Protein AF-A0A0E3QCP4-F1 (afdb_monomer_lite)

Sequence (727 aa):
MESKIPKTGVKDMVKIRIANGSELHNTELKRIADDIANQAGLAMDKIALNYSAPNEFLLPPDGDSFESILKPAFYRLSNDKKQASYTQAKSRLNADLPLRTARLHELAEIDLRKAEPVEHLAKTLIRSESVRITPEDILKEQEAILNTEIHTPQYAEGFIKSLENRFLSVNTLPELSTSVDSFSELPKENFPDIKTNKQRIDEKYNSMGGENGVLGKQLDYHDNMAHYEHGAIYANGMNVVEVHGNIWSKYSALGAEKSVLGYPITDENTTPDKIGRYNHFQGGSIYWTPKTGAHEVHGNIREKWKSLGWEKSVLGYPITDESTTPDKIGRYNHFQNGSIYWTPKTGAHEVHGAIREKWESLGWEKSVLGYPITDENMTPDKIGRYNHFQGGSIYWTPKTGAHEVHGAIWDKWKSLGWEKSVLGYPITDESTTPDKIGRYNHFQNGSIYWTPKTGAHEIHGTIRDLWKSLGWEKSNLCYPITDELNLPDGKGKYSRFQGGEIHWYPEIGAYQASPKAITTLTLRCVSLHCIDETNPEYLGSDEMRMAGCLFDISSAGEKSYKFGKIDLEDGWDDNEWNNWTSPPHLISVPINTDNVWPKGYLATCILIESDGGDYSEELNKLVDKLTPIVKEKLEQALESAGEAYLGGIGAVIGHVLGQMVGYIIEKIFSWFKGWWNDDPFPPVTVSLQIPGPDALFPGGLYDSPDVYGNVGGYGGQYEFYLDWRVS

Structure (mmCIF, N/CA/C/O backbone):
data_AF-A0A0E3QCP4-F1
#
_entry.id   AF-A0A0E3QCP4-F1
#
loop_
_atom_site.group_PDB
_atom_site.id
_atom_site.type_symbol
_atom_site.label_atom_id
_atom_site.label_alt_id
_atom_site.label_comp_id
_atom_site.label_asym_id
_atom_site.label_entity_id
_atom_site.label_seq_id
_atom_site.pdbx_PDB_ins_code
_atom_site.Cartn_x
_atom_site.Cartn_y
_atom_site.Cartn_z
_atom_site.occupancy
_atom_site.B_iso_or_equiv
_atom_site.auth_seq_id
_atom_site.auth_comp_id
_atom_site.auth_asym_id
_atom_site.auth_atom_id
_atom_site.pdbx_PDB_model_num
ATOM 1 N N . MET A 1 1 ? 50.856 10.550 -92.515 1.00 31.23 1 MET A N 1
ATOM 2 C CA . MET A 1 1 ? 51.697 9.819 -91.548 1.00 31.23 1 MET A CA 1
ATOM 3 C C . MET A 1 1 ? 50.882 9.772 -90.260 1.00 31.23 1 MET A C 1
ATOM 5 O O . MET A 1 1 ? 50.618 10.830 -89.716 1.00 31.23 1 MET A O 1
ATOM 9 N N . GLU A 1 2 ? 50.117 8.714 -89.979 1.00 26.62 2 GLU A N 1
ATOM 10 C CA . GLU A 1 2 ? 50.525 7.326 -89.650 1.00 26.62 2 GLU A CA 1
ATOM 11 C C . GLU A 1 2 ? 50.909 7.156 -88.165 1.00 26.62 2 GLU A C 1
ATOM 13 O O . GLU A 1 2 ? 51.600 8.010 -87.633 1.00 26.62 2 GLU A O 1
ATOM 18 N N . SER A 1 3 ? 50.541 6.072 -87.463 1.00 24.62 3 SER A N 1
ATOM 19 C CA . SER A 1 3 ? 49.479 5.077 -87.732 1.00 24.62 3 SER A CA 1
ATOM 20 C C . SER A 1 3 ? 49.169 4.216 -86.485 1.00 24.62 3 SER A C 1
ATOM 22 O O . SER A 1 3 ? 50.015 4.111 -85.607 1.00 24.62 3 SER A O 1
ATOM 24 N N . LYS A 1 4 ? 48.024 3.508 -86.517 1.00 26.86 4 LYS A N 1
ATOM 25 C CA . LYS A 1 4 ? 47.721 2.206 -85.861 1.00 26.86 4 LYS A CA 1
ATOM 26 C C . LYS A 1 4 ? 47.712 2.076 -84.322 1.00 26.86 4 LYS A C 1
ATOM 28 O O . LYS A 1 4 ? 48.641 2.427 -83.614 1.00 26.86 4 LYS A O 1
ATOM 33 N N . ILE A 1 5 ? 46.681 1.360 -83.859 1.00 30.64 5 ILE A N 1
ATOM 34 C CA . ILE A 1 5 ? 46.603 0.653 -82.568 1.00 30.64 5 ILE A CA 1
ATOM 35 C C . ILE A 1 5 ? 47.026 -0.814 -82.801 1.00 30.64 5 ILE A C 1
ATOM 37 O O . ILE A 1 5 ? 46.564 -1.419 -83.772 1.00 30.64 5 ILE A O 1
ATOM 41 N N . PRO A 1 6 ? 47.893 -1.392 -81.950 1.00 29.70 6 PRO A N 1
ATOM 42 C CA . PRO A 1 6 ? 47.562 -2.622 -81.200 1.00 29.70 6 PRO A CA 1
ATOM 43 C C . PRO A 1 6 ? 48.004 -2.500 -79.719 1.00 29.70 6 PRO A C 1
ATOM 45 O O . PRO A 1 6 ? 49.063 -1.960 -79.436 1.00 29.70 6 PRO A O 1
ATOM 48 N N . LYS A 1 7 ? 47.167 -2.773 -78.707 1.00 29.09 7 LYS A N 1
ATOM 49 C CA . LYS A 1 7 ? 46.679 -4.069 -78.167 1.00 29.09 7 LYS A CA 1
ATOM 50 C C . LYS A 1 7 ? 47.719 -4.946 -77.420 1.00 29.09 7 LYS A C 1
ATOM 52 O O . LYS A 1 7 ? 48.712 -5.364 -77.997 1.00 29.09 7 LYS A O 1
ATOM 57 N N . THR A 1 8 ? 47.315 -5.324 -76.192 1.00 26.27 8 THR A N 1
ATOM 58 C CA . 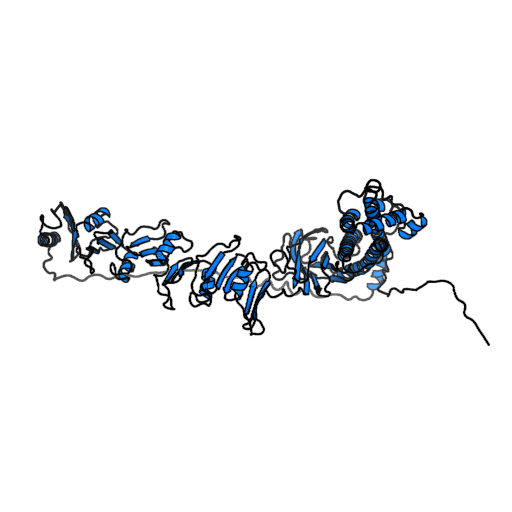THR A 1 8 ? 47.677 -6.498 -75.345 1.00 26.27 8 THR A CA 1
ATOM 59 C C . THR A 1 8 ? 49.075 -6.644 -74.715 1.00 26.27 8 THR A C 1
ATOM 61 O O . THR A 1 8 ? 50.058 -6.789 -75.428 1.00 26.27 8 THR A O 1
ATOM 64 N N . GLY A 1 9 ? 49.110 -6.802 -73.375 1.00 24.25 9 GLY A N 1
ATOM 65 C CA . GLY A 1 9 ? 50.208 -7.452 -72.628 1.00 24.25 9 GLY A CA 1
ATOM 66 C C . GLY A 1 9 ? 50.312 -7.097 -71.126 1.00 24.25 9 GLY A C 1
ATOM 67 O O . GLY A 1 9 ? 50.832 -6.038 -70.824 1.00 24.25 9 GLY A O 1
ATOM 68 N N . VAL A 1 10 ? 49.862 -7.999 -70.229 1.00 24.62 10 VAL A N 1
ATOM 69 C CA . VAL A 1 10 ? 50.206 -8.165 -68.777 1.00 24.62 10 VAL A CA 1
ATOM 70 C C . VAL A 1 10 ? 50.214 -6.892 -67.882 1.00 24.62 10 VAL A C 1
ATOM 72 O O . VAL A 1 10 ? 51.087 -6.045 -68.003 1.00 24.62 10 VAL A O 1
ATOM 75 N N . LYS A 1 11 ? 49.200 -6.629 -67.040 1.00 24.80 11 LYS A N 1
ATOM 76 C CA . LYS A 1 11 ? 48.909 -7.157 -65.672 1.00 24.80 11 LYS A CA 1
ATOM 77 C C . LYS A 1 11 ? 49.904 -6.795 -64.538 1.00 24.80 11 LYS A C 1
ATOM 79 O O . LYS A 1 11 ? 51.048 -7.221 -64.532 1.00 24.80 11 LYS A O 1
ATOM 84 N N . ASP A 1 12 ? 49.344 -6.099 -63.544 1.00 25.27 12 ASP A N 1
ATOM 85 C CA . ASP A 1 12 ? 49.533 -6.205 -62.086 1.00 25.27 12 ASP A CA 1
ATOM 86 C C . ASP A 1 12 ? 50.933 -6.070 -61.448 1.00 25.27 12 ASP A C 1
ATOM 88 O O . ASP A 1 12 ? 51.668 -7.042 -61.297 1.00 25.27 12 ASP A O 1
ATOM 92 N N . MET A 1 13 ? 51.201 -4.888 -60.868 1.00 21.53 13 MET A N 1
ATOM 93 C CA . MET A 1 13 ? 51.892 -4.788 -59.569 1.00 21.53 13 MET A CA 1
ATOM 94 C C . MET A 1 13 ? 51.574 -3.450 -58.863 1.00 21.53 13 MET A C 1
ATOM 96 O O . MET A 1 13 ? 52.294 -2.459 -59.000 1.00 21.53 13 MET A O 1
ATOM 100 N N . VAL A 1 14 ? 50.467 -3.393 -58.112 1.00 20.59 14 VAL A N 1
ATOM 101 C CA . VAL A 1 14 ? 50.117 -2.217 -57.292 1.00 20.59 14 VAL A CA 1
ATOM 102 C C . VAL A 1 14 ? 50.907 -2.261 -55.985 1.00 20.59 14 VAL A C 1
ATOM 104 O O . VAL A 1 14 ? 50.707 -3.144 -55.157 1.00 20.59 14 VAL A O 1
ATOM 107 N N . LYS A 1 15 ? 51.800 -1.287 -55.779 1.00 23.55 15 LYS A N 1
ATOM 108 C CA . LYS A 1 15 ? 52.511 -1.109 -54.506 1.00 23.55 15 LYS A CA 1
ATOM 109 C C . LYS A 1 15 ? 51.601 -0.433 -53.482 1.00 23.55 15 LYS A C 1
ATOM 111 O O . LYS A 1 15 ? 51.536 0.795 -53.444 1.00 23.55 15 LYS A O 1
ATOM 116 N N . ILE A 1 16 ? 50.943 -1.217 -52.632 1.00 19.62 16 ILE A N 1
ATOM 117 C CA . ILE A 1 16 ? 50.325 -0.686 -51.414 1.00 19.62 16 ILE A CA 1
ATOM 118 C C . ILE A 1 16 ? 51.450 -0.350 -50.428 1.00 19.62 16 ILE A C 1
ATOM 120 O O . ILE A 1 16 ? 52.206 -1.222 -50.007 1.00 19.62 16 ILE A O 1
ATOM 124 N N . ARG A 1 17 ? 51.584 0.934 -50.085 1.00 21.12 17 ARG A N 1
ATOM 125 C CA . ARG A 1 17 ? 52.364 1.377 -48.926 1.00 21.12 17 ARG A CA 1
ATOM 126 C C . ARG A 1 17 ? 51.447 1.335 -47.710 1.00 21.12 17 ARG A C 1
ATOM 128 O O . ARG A 1 17 ? 50.509 2.125 -47.649 1.00 21.12 17 ARG A O 1
ATOM 135 N N . ILE A 1 18 ? 51.740 0.460 -46.755 1.00 23.64 18 ILE A N 1
ATOM 136 C CA . ILE A 1 18 ? 51.220 0.605 -45.392 1.00 23.64 18 ILE A CA 1
ATOM 137 C C . ILE A 1 18 ? 51.879 1.860 -44.792 1.00 23.64 18 ILE A C 1
ATOM 139 O O . ILE A 1 18 ? 53.046 2.140 -45.074 1.00 23.64 18 ILE A O 1
ATOM 143 N N . ALA A 1 19 ? 51.117 2.663 -44.049 1.00 22.88 19 ALA A N 1
ATOM 144 C CA . ALA A 1 19 ? 51.624 3.885 -43.431 1.00 22.88 19 ALA A CA 1
ATOM 145 C C . ALA A 1 19 ? 52.422 3.570 -42.155 1.00 22.88 19 ALA A C 1
ATOM 147 O O . ALA A 1 19 ? 52.070 2.655 -41.413 1.00 22.88 19 ALA A O 1
ATOM 148 N N . ASN A 1 20 ? 53.475 4.345 -41.885 1.00 27.80 20 ASN A N 1
ATOM 149 C CA . ASN A 1 20 ? 54.331 4.147 -40.715 1.00 27.80 20 ASN A CA 1
ATOM 150 C C . ASN A 1 20 ? 53.593 4.500 -39.408 1.00 27.80 20 ASN A C 1
ATOM 152 O O . ASN A 1 20 ? 53.588 5.658 -38.994 1.00 27.80 20 ASN A O 1
ATOM 156 N N . GLY A 1 21 ? 53.035 3.492 -38.737 1.00 24.56 21 GLY A N 1
ATOM 157 C CA . GLY A 1 21 ? 53.006 3.427 -37.272 1.00 24.56 21 GLY A CA 1
ATOM 158 C C . GLY A 1 21 ? 54.289 2.750 -36.778 1.00 24.56 21 GLY A C 1
ATOM 159 O O . GLY A 1 21 ? 54.867 1.951 -37.513 1.00 24.56 21 GLY A O 1
ATOM 160 N N . SER A 1 22 ? 54.766 3.090 -35.578 1.00 27.55 22 SER A N 1
ATOM 161 C CA . SER A 1 22 ? 56.071 2.654 -35.052 1.00 27.55 22 SER A CA 1
ATOM 162 C C . SER A 1 22 ? 56.293 1.140 -35.169 1.00 27.55 22 SER A C 1
ATOM 164 O O . SER A 1 22 ? 55.546 0.334 -34.603 1.00 27.55 22 SER A O 1
ATOM 166 N N . GLU A 1 23 ? 57.343 0.749 -35.900 1.00 29.30 23 GLU A N 1
ATOM 167 C CA . GLU A 1 23 ? 57.742 -0.652 -36.050 1.00 29.30 23 GLU A CA 1
ATOM 168 C C . GLU A 1 23 ? 57.980 -1.297 -34.677 1.00 29.30 23 GLU A C 1
ATOM 170 O O . GLU A 1 23 ? 58.389 -0.648 -33.715 1.00 29.30 23 GLU A O 1
ATOM 175 N N . LEU A 1 24 ? 57.738 -2.604 -34.568 1.00 33.09 24 LEU A N 1
ATOM 176 C CA . LEU A 1 24 ? 58.391 -3.374 -33.515 1.00 33.09 24 LEU A CA 1
ATOM 177 C C . LEU A 1 24 ? 59.871 -3.497 -33.885 1.00 33.09 24 LEU A C 1
ATOM 179 O O . LEU A 1 24 ? 60.217 -4.297 -34.750 1.00 33.09 24 LEU A O 1
ATOM 183 N N . HIS A 1 25 ? 60.744 -2.742 -33.214 1.00 35.19 25 HIS A N 1
ATOM 184 C CA . HIS A 1 25 ? 62.190 -2.991 -33.285 1.00 35.19 25 HIS A CA 1
ATOM 185 C C . HIS A 1 25 ? 62.549 -4.392 -32.746 1.00 35.19 25 HIS A C 1
ATOM 187 O O . HIS A 1 25 ? 63.537 -4.990 -33.167 1.00 35.19 25 HIS A O 1
ATOM 193 N N . ASN A 1 26 ? 61.689 -4.972 -31.899 1.00 44.78 26 ASN A N 1
ATOM 194 C CA . ASN A 1 26 ? 61.745 -6.378 -31.520 1.00 44.78 26 ASN A CA 1
ATOM 195 C C . ASN A 1 26 ? 61.111 -7.278 -32.607 1.00 44.78 26 ASN A C 1
ATOM 197 O O . ASN A 1 26 ? 59.897 -7.485 -32.651 1.00 44.78 26 ASN A O 1
ATOM 201 N N . THR A 1 27 ? 61.962 -7.846 -33.465 1.00 48.25 27 THR A N 1
ATOM 202 C CA . THR A 1 27 ? 61.569 -8.774 -34.547 1.00 48.25 27 THR A CA 1
ATOM 203 C C . THR A 1 27 ? 60.890 -10.051 -34.018 1.00 48.25 27 THR A C 1
ATOM 205 O O . THR A 1 27 ? 60.045 -10.634 -34.699 1.00 48.25 27 THR A O 1
ATOM 208 N N . GLU A 1 28 ? 61.216 -10.470 -32.791 1.00 47.56 28 GLU A N 1
ATOM 209 C CA . GLU A 1 28 ? 60.749 -11.725 -32.192 1.00 47.56 28 GLU A CA 1
ATOM 210 C C . GLU A 1 28 ? 59.282 -11.645 -31.746 1.00 47.56 28 GLU A C 1
ATOM 212 O O . GLU A 1 28 ? 58.513 -12.574 -31.987 1.00 47.56 28 GLU A O 1
ATOM 217 N N . LEU A 1 29 ? 58.850 -10.497 -31.204 1.00 46.84 29 LEU A N 1
ATOM 218 C CA . LEU A 1 29 ? 57.437 -10.233 -30.890 1.00 46.84 29 LEU A CA 1
ATOM 219 C C . LEU A 1 29 ? 56.535 -10.416 -32.119 1.00 46.84 29 LEU A C 1
ATOM 221 O O . LEU A 1 29 ? 55.454 -10.999 -32.024 1.00 46.84 29 LEU A O 1
ATOM 225 N N . LYS A 1 30 ? 56.997 -9.952 -33.288 1.00 50.19 30 LYS A N 1
ATOM 226 C CA . LYS A 1 30 ? 56.273 -10.137 -34.547 1.00 50.19 30 LYS A CA 1
ATOM 227 C C . LYS A 1 30 ? 56.232 -11.613 -34.956 1.00 50.19 30 LYS A C 1
ATOM 229 O O . LYS A 1 30 ? 55.160 -12.107 -35.287 1.00 50.19 30 LYS A O 1
ATOM 234 N N . ARG A 1 31 ? 57.365 -12.324 -34.875 1.00 57.16 31 ARG A N 1
ATOM 235 C CA . ARG A 1 31 ? 57.451 -13.766 -35.178 1.00 57.16 31 ARG A CA 1
ATOM 236 C C . ARG A 1 31 ? 56.484 -14.591 -34.321 1.00 57.16 31 ARG A C 1
ATOM 238 O O . ARG A 1 31 ? 55.828 -15.484 -34.845 1.00 57.16 31 ARG A O 1
ATOM 245 N N . ILE A 1 32 ? 56.370 -14.264 -33.033 1.00 53.72 32 ILE A N 1
ATOM 246 C CA . ILE A 1 32 ? 55.447 -14.911 -32.090 1.00 53.72 32 ILE A CA 1
ATOM 247 C C . ILE A 1 32 ? 53.984 -14.628 -32.463 1.00 53.72 32 ILE A C 1
ATOM 249 O O . ILE A 1 32 ? 53.184 -15.559 -32.533 1.00 53.72 32 ILE A O 1
ATOM 253 N N . ALA A 1 33 ? 53.629 -13.374 -32.761 1.00 52.25 33 ALA A N 1
ATOM 254 C CA . ALA A 1 33 ? 52.276 -13.019 -33.199 1.00 52.25 33 ALA A CA 1
ATOM 255 C C . ALA A 1 33 ? 51.875 -13.725 -34.510 1.00 52.25 33 ALA A C 1
ATOM 257 O O . ALA A 1 33 ? 50.773 -14.271 -34.607 1.00 52.25 33 ALA A O 1
ATOM 258 N N . ASP A 1 34 ? 52.780 -13.753 -35.495 1.00 60.78 34 ASP A N 1
ATOM 259 C CA . ASP A 1 34 ? 52.578 -14.431 -36.779 1.00 60.78 34 ASP A CA 1
ATOM 260 C C . ASP A 1 34 ? 52.411 -15.955 -36.600 1.00 60.78 34 ASP A C 1
ATOM 262 O O . ASP A 1 34 ? 51.533 -16.552 -37.229 1.00 60.78 34 ASP A O 1
ATOM 266 N N . ASP A 1 35 ? 53.199 -16.595 -35.725 1.00 66.50 35 ASP A N 1
ATOM 267 C CA . ASP A 1 35 ? 53.096 -18.032 -35.437 1.00 66.50 35 ASP A CA 1
ATOM 268 C C . ASP A 1 35 ? 51.773 -18.398 -34.750 1.00 66.50 35 ASP A C 1
ATOM 270 O O . ASP A 1 35 ? 51.036 -19.256 -35.240 1.00 66.50 35 ASP A O 1
ATOM 274 N N . ILE A 1 36 ? 51.406 -17.697 -33.674 1.00 60.31 36 ILE A N 1
ATOM 275 C CA . ILE A 1 36 ? 50.171 -17.974 -32.930 1.00 60.31 36 ILE A CA 1
ATOM 276 C C . ILE A 1 36 ? 48.934 -17.750 -33.826 1.00 60.31 36 ILE A C 1
ATOM 278 O O . ILE A 1 36 ? 47.996 -18.552 -33.816 1.00 60.31 36 ILE A O 1
ATOM 282 N N . ALA A 1 37 ? 48.943 -16.724 -34.684 1.00 59.00 37 ALA A N 1
ATOM 283 C CA . ALA A 1 37 ? 47.865 -16.502 -35.648 1.00 59.00 37 ALA A CA 1
ATOM 284 C C . ALA A 1 37 ? 47.850 -17.543 -36.795 1.00 59.00 37 ALA A C 1
ATOM 286 O O . ALA A 1 37 ? 46.781 -17.880 -37.314 1.00 59.00 37 ALA A O 1
ATOM 287 N N . ASN A 1 38 ? 48.998 -18.129 -37.160 1.00 69.19 38 ASN A N 1
ATOM 288 C CA . ASN A 1 38 ? 49.057 -19.286 -38.062 1.00 69.19 38 ASN A CA 1
ATOM 289 C C . ASN A 1 38 ? 48.503 -20.568 -37.400 1.00 69.19 38 ASN A C 1
ATOM 291 O O . ASN A 1 38 ? 47.792 -21.326 -38.067 1.00 69.19 38 ASN A O 1
ATOM 295 N N . GLN A 1 39 ? 48.758 -20.797 -36.104 1.00 73.44 39 GLN A N 1
ATOM 296 C CA . GLN A 1 39 ? 48.155 -21.899 -35.335 1.00 73.44 39 GLN A CA 1
ATOM 297 C C . GLN A 1 39 ? 46.621 -21.774 -35.297 1.00 73.44 39 GLN A C 1
ATOM 299 O O . GLN A 1 39 ? 45.913 -22.745 -35.574 1.00 73.44 39 GLN A O 1
ATOM 304 N N . ALA A 1 40 ? 46.094 -20.567 -35.070 1.00 62.97 40 ALA A N 1
ATOM 305 C CA . ALA A 1 40 ? 44.660 -20.281 -35.149 1.00 62.97 40 ALA A CA 1
ATOM 306 C C . ALA A 1 40 ? 44.064 -20.585 -36.540 1.00 62.97 40 ALA A C 1
ATOM 308 O O . ALA A 1 40 ? 43.008 -21.212 -36.659 1.00 62.97 40 ALA A O 1
ATOM 309 N N . GLY A 1 41 ? 44.767 -20.202 -37.613 1.00 67.94 41 GLY A N 1
ATOM 310 C CA . GLY A 1 41 ? 44.378 -20.527 -38.989 1.00 67.94 41 GLY A CA 1
ATOM 311 C C . GLY A 1 41 ? 44.363 -22.035 -39.281 1.00 67.94 41 GLY A C 1
ATOM 312 O O . GLY A 1 41 ? 43.500 -22.516 -40.017 1.00 67.94 41 GLY A O 1
ATOM 313 N N . LEU A 1 42 ? 45.271 -22.803 -38.671 1.00 75.00 42 LEU A N 1
ATOM 314 C CA . LEU A 1 42 ? 45.282 -24.267 -38.746 1.00 75.00 42 LEU A CA 1
ATOM 315 C C . LEU A 1 42 ? 44.148 -24.914 -37.937 1.00 75.00 42 LEU A C 1
ATOM 317 O O . LEU A 1 42 ? 43.568 -25.897 -38.400 1.00 75.00 42 LEU A O 1
ATOM 321 N N . ALA A 1 43 ? 43.773 -24.350 -36.785 1.00 75.75 43 ALA A N 1
ATOM 322 C CA . ALA A 1 43 ? 42.591 -24.778 -36.035 1.00 75.75 43 ALA A CA 1
ATOM 323 C C . ALA A 1 43 ? 41.295 -24.539 -36.839 1.00 75.75 43 ALA A C 1
ATOM 325 O O . ALA A 1 43 ? 40.444 -25.430 -36.915 1.00 75.75 43 ALA A O 1
ATOM 326 N N . MET A 1 44 ? 41.180 -23.402 -37.541 1.00 70.44 44 MET A N 1
ATOM 327 C CA . MET A 1 44 ? 40.095 -23.156 -38.505 1.00 70.44 44 MET A CA 1
ATOM 328 C C . MET A 1 44 ? 40.081 -24.172 -39.656 1.00 70.44 44 MET A C 1
ATOM 330 O O . MET A 1 44 ? 39.022 -24.731 -39.953 1.00 70.44 44 MET A O 1
ATOM 334 N N . ASP A 1 45 ? 41.231 -24.448 -40.288 1.00 78.12 45 ASP A N 1
ATOM 335 C CA . ASP A 1 45 ? 41.336 -25.477 -41.336 1.00 78.12 45 ASP A CA 1
ATOM 336 C C . ASP A 1 45 ? 40.896 -26.857 -40.796 1.00 78.12 45 ASP A C 1
ATOM 338 O O . ASP A 1 45 ? 40.150 -27.574 -41.463 1.00 78.12 45 ASP A O 1
ATOM 342 N N . LYS A 1 46 ? 41.267 -27.210 -39.558 1.00 85.69 46 LYS A N 1
ATOM 343 C CA . LYS A 1 46 ? 40.901 -28.475 -38.898 1.00 85.69 46 LYS A CA 1
ATOM 344 C C . LYS A 1 46 ? 39.403 -28.594 -38.589 1.00 85.69 46 LYS A C 1
ATOM 346 O O . LYS A 1 46 ? 38.819 -29.643 -38.858 1.00 85.69 46 LYS A O 1
ATOM 351 N N . ILE A 1 47 ? 38.751 -27.534 -38.101 1.00 77.69 47 ILE A N 1
ATOM 352 C CA . ILE A 1 47 ? 37.285 -27.500 -37.907 1.00 77.69 47 ILE A CA 1
ATOM 353 C C . ILE A 1 47 ? 36.557 -27.627 -39.247 1.00 77.69 47 ILE A C 1
ATOM 355 O O . ILE A 1 47 ? 35.610 -28.408 -39.373 1.00 77.69 47 ILE A O 1
ATOM 359 N N . ALA A 1 48 ? 37.016 -26.894 -40.263 1.00 77.00 48 ALA A N 1
ATOM 360 C CA . ALA A 1 48 ? 36.433 -26.951 -41.594 1.00 77.00 48 ALA A CA 1
ATOM 361 C C . ALA A 1 48 ? 36.567 -28.350 -42.215 1.00 77.00 48 ALA A C 1
ATOM 363 O O . ALA A 1 48 ? 35.613 -28.833 -42.820 1.00 77.00 48 ALA A O 1
ATOM 364 N N . LEU A 1 49 ? 37.705 -29.028 -42.020 1.00 85.00 49 LEU A N 1
ATOM 365 C CA . LEU A 1 49 ? 37.931 -30.419 -42.426 1.00 85.00 49 LEU A CA 1
ATOM 366 C C . LEU A 1 49 ? 37.046 -31.412 -41.655 1.00 85.00 49 LEU A C 1
ATOM 368 O O . LEU A 1 49 ? 36.425 -32.278 -42.276 1.00 85.00 49 LEU A O 1
ATOM 372 N N . ASN A 1 50 ? 36.928 -31.256 -40.331 1.00 92.00 50 ASN A N 1
ATOM 373 C CA . ASN A 1 50 ? 36.057 -32.069 -39.478 1.00 92.00 50 ASN A CA 1
ATOM 374 C C . ASN A 1 50 ? 34.591 -32.027 -39.943 1.00 92.00 50 ASN A C 1
ATOM 376 O O . ASN A 1 50 ? 33.953 -33.071 -40.008 1.00 92.00 50 ASN A O 1
ATOM 380 N N . TYR A 1 51 ? 34.071 -30.862 -40.341 1.00 86.06 51 TYR A N 1
ATOM 381 C CA . TYR A 1 51 ? 32.663 -30.696 -40.729 1.00 86.06 51 TYR A CA 1
ATOM 382 C C . TYR A 1 51 ? 32.169 -31.680 -41.808 1.00 86.06 51 TYR A C 1
ATOM 384 O O . TYR A 1 51 ? 31.058 -32.196 -41.693 1.00 86.06 51 TYR A O 1
ATOM 392 N N . SER A 1 52 ? 32.969 -31.970 -42.844 1.00 85.88 52 SER A N 1
ATOM 393 C CA . SER A 1 52 ? 32.595 -32.945 -43.892 1.00 85.88 52 SER A CA 1
ATOM 394 C C . SER A 1 52 ? 33.393 -34.256 -43.848 1.00 85.88 52 SER A C 1
ATOM 396 O O . SER A 1 52 ? 33.142 -35.143 -44.663 1.00 85.88 52 SER A O 1
ATOM 398 N N . ALA A 1 53 ? 34.345 -34.404 -42.923 1.00 88.69 53 ALA A N 1
ATOM 399 C CA . ALA A 1 53 ? 35.115 -35.632 -42.711 1.00 88.69 53 ALA A CA 1
ATOM 400 C C . ALA A 1 53 ? 35.432 -35.865 -41.211 1.00 88.69 53 ALA A C 1
ATOM 402 O O . ALA A 1 53 ? 36.603 -35.977 -40.833 1.00 88.69 53 ALA A O 1
ATOM 403 N N . PRO A 1 54 ? 34.409 -35.976 -40.336 1.00 88.25 54 PRO A N 1
ATOM 404 C CA . PRO A 1 54 ? 34.595 -35.947 -38.879 1.00 88.25 54 PRO A CA 1
ATOM 405 C C . PRO A 1 54 ? 35.330 -37.171 -38.322 1.00 88.25 54 PRO A C 1
ATOM 407 O O . PRO A 1 54 ? 35.875 -37.111 -37.226 1.00 88.25 54 PRO A O 1
ATOM 410 N N . ASN A 1 55 ? 35.373 -38.263 -39.091 1.00 88.75 55 ASN A N 1
ATOM 411 C CA . ASN A 1 55 ? 36.083 -39.496 -38.748 1.00 88.75 55 ASN A CA 1
ATOM 412 C C . ASN A 1 55 ? 37.540 -39.523 -39.262 1.00 88.75 55 ASN A C 1
ATOM 414 O O . ASN A 1 55 ? 38.265 -40.457 -38.936 1.00 88.75 55 ASN A O 1
ATOM 418 N N . GLU A 1 56 ? 37.961 -38.553 -40.089 1.00 89.56 56 GLU A N 1
ATOM 419 C CA . GLU A 1 56 ? 39.363 -38.396 -40.531 1.00 89.56 56 GLU A CA 1
ATOM 420 C C . GLU A 1 56 ? 40.066 -37.276 -39.748 1.00 89.56 56 GLU A C 1
ATOM 422 O O . GLU A 1 56 ? 41.225 -37.427 -39.372 1.00 89.56 56 GLU A O 1
ATOM 427 N N . PHE A 1 57 ? 39.364 -36.171 -39.475 1.00 90.88 57 PHE A N 1
ATOM 428 C CA . PHE A 1 57 ? 39.904 -35.004 -38.775 1.00 90.88 57 PHE A CA 1
ATOM 429 C C . PHE A 1 57 ? 39.229 -34.854 -37.416 1.00 90.88 57 PHE A C 1
ATOM 431 O O . PHE A 1 57 ? 38.123 -34.319 -37.310 1.00 90.88 57 PHE A O 1
ATOM 438 N N . LEU A 1 58 ? 39.882 -35.376 -36.379 1.00 88.62 58 LEU A N 1
ATOM 439 C CA . LEU A 1 58 ? 39.345 -35.414 -35.023 1.00 88.62 58 LEU A CA 1
ATOM 440 C C . LEU A 1 58 ? 39.543 -34.059 -34.332 1.00 88.62 58 LEU A C 1
ATOM 442 O O . LEU A 1 58 ? 40.665 -33.568 -34.223 1.00 88.62 58 LEU A O 1
ATOM 446 N N . LEU A 1 59 ? 38.458 -33.461 -33.838 1.00 85.62 59 LEU A N 1
ATOM 447 C CA . LEU A 1 59 ? 38.545 -32.305 -32.942 1.00 85.62 59 LEU A CA 1
ATOM 448 C C . LEU A 1 59 ? 38.901 -32.760 -31.516 1.00 85.62 59 LEU A C 1
ATOM 450 O O . LEU A 1 59 ? 38.532 -33.877 -31.137 1.00 85.62 59 LEU A O 1
ATOM 454 N N . PRO A 1 60 ? 39.589 -31.916 -30.725 1.00 82.44 60 PRO A N 1
ATOM 455 C CA . PRO A 1 60 ? 39.826 -32.200 -29.316 1.00 82.44 60 PRO A CA 1
ATOM 456 C C . PRO A 1 60 ? 38.514 -32.278 -28.514 1.00 82.44 60 PRO A C 1
ATOM 458 O O . PRO A 1 60 ? 37.487 -31.735 -28.946 1.00 82.44 60 PRO A O 1
ATOM 461 N N . PRO A 1 61 ? 38.530 -32.947 -27.342 1.00 73.00 61 PRO A N 1
ATOM 462 C CA . PRO A 1 61 ? 37.461 -32.808 -26.358 1.00 73.00 61 PRO A CA 1
ATOM 463 C C . PRO A 1 61 ? 37.330 -31.339 -25.931 1.00 73.00 61 PRO A C 1
ATOM 465 O O . PRO A 1 61 ? 38.308 -30.595 -25.947 1.00 73.00 61 PRO A O 1
ATOM 468 N N . ASP A 1 62 ? 36.117 -30.923 -25.568 1.00 57.06 62 ASP A N 1
ATOM 469 C CA . ASP A 1 62 ? 35.820 -29.521 -25.272 1.00 57.06 62 ASP A CA 1
ATOM 470 C C . ASP A 1 62 ? 36.622 -28.999 -24.058 1.00 57.06 62 ASP A C 1
ATOM 472 O O . ASP A 1 62 ? 36.582 -29.594 -22.981 1.00 57.06 62 ASP A O 1
ATOM 476 N N . GLY A 1 63 ? 37.357 -27.898 -24.254 1.00 60.59 63 GLY A N 1
ATOM 477 C CA . GLY A 1 63 ? 38.271 -27.274 -23.286 1.00 60.59 63 GLY A CA 1
ATOM 478 C C . GLY A 1 63 ? 39.122 -26.174 -23.944 1.00 60.59 63 GLY A C 1
ATOM 479 O O . GLY A 1 63 ? 39.017 -25.968 -25.152 1.00 60.59 63 GLY A O 1
ATOM 480 N N . ASP A 1 64 ? 39.956 -25.465 -23.180 1.00 61.25 64 ASP A N 1
ATOM 481 C CA . ASP A 1 64 ? 40.521 -24.144 -23.540 1.00 61.25 64 ASP A CA 1
ATOM 482 C C . ASP A 1 64 ? 41.577 -24.148 -24.663 1.00 61.25 64 ASP A C 1
ATOM 484 O O . ASP A 1 64 ? 42.764 -23.908 -24.441 1.00 61.25 64 ASP A O 1
ATOM 488 N N . SER A 1 65 ? 41.130 -24.393 -25.893 1.00 70.88 65 SER A N 1
ATOM 489 C CA . SER A 1 65 ? 41.934 -24.466 -27.117 1.00 70.88 65 SER A CA 1
ATOM 490 C C . SER A 1 65 ? 41.323 -23.645 -28.250 1.00 70.88 65 SER A C 1
ATOM 492 O O . SER A 1 65 ? 40.102 -23.440 -28.290 1.00 70.88 65 SER A O 1
ATOM 494 N N . PHE A 1 66 ? 42.144 -23.254 -29.231 1.00 64.81 66 PHE A N 1
ATOM 495 C CA . PHE A 1 66 ? 41.662 -22.611 -30.459 1.00 64.81 66 PHE A CA 1
ATOM 496 C C . PHE A 1 66 ? 40.492 -23.365 -31.104 1.00 64.81 66 PHE A C 1
ATOM 498 O O . PHE A 1 66 ? 39.486 -22.746 -31.454 1.00 64.81 66 PHE A O 1
ATOM 505 N N . GLU A 1 67 ? 40.567 -24.695 -31.226 1.00 78.06 67 GLU A N 1
ATOM 506 C CA . GLU A 1 67 ? 39.467 -25.474 -31.798 1.00 78.06 67 GLU A CA 1
ATOM 507 C C . GLU A 1 67 ? 38.135 -25.283 -31.053 1.00 78.06 67 GLU A C 1
ATOM 509 O O . GLU A 1 67 ? 37.099 -25.152 -31.704 1.00 78.06 67 GLU A O 1
ATOM 514 N N . SER A 1 68 ? 38.130 -25.220 -29.719 1.00 65.56 68 SER A N 1
ATOM 515 C CA . SER A 1 68 ? 36.904 -25.018 -28.931 1.00 65.56 68 SER A CA 1
ATOM 516 C C . SER A 1 68 ? 36.359 -23.592 -28.998 1.00 65.56 68 SER A C 1
ATOM 518 O O . SER A 1 68 ? 35.141 -23.424 -29.013 1.00 65.56 68 SER A O 1
ATOM 520 N N . ILE A 1 69 ? 37.223 -22.578 -29.100 1.00 58.81 69 ILE A N 1
ATOM 521 C CA . ILE A 1 69 ? 36.822 -21.168 -29.265 1.00 58.81 69 ILE A CA 1
ATOM 522 C C . ILE A 1 69 ? 36.178 -20.951 -30.644 1.00 58.81 69 ILE A C 1
ATOM 524 O O . ILE A 1 69 ? 35.130 -20.318 -30.780 1.00 58.81 69 ILE A O 1
ATOM 528 N N . LEU A 1 70 ? 36.786 -21.522 -31.685 1.00 63.91 70 LEU A N 1
ATOM 529 C CA . LEU A 1 70 ? 36.425 -21.289 -33.084 1.00 63.91 70 LEU A CA 1
ATOM 530 C C . LEU A 1 70 ? 35.220 -22.130 -33.553 1.00 63.91 70 LEU A C 1
ATOM 532 O O . LEU A 1 70 ? 34.408 -21.676 -34.369 1.00 63.91 70 LEU A O 1
ATOM 536 N N . LYS A 1 71 ? 35.064 -23.349 -33.019 1.00 70.44 71 LYS A N 1
ATOM 537 C CA . LYS A 1 71 ? 34.005 -24.320 -33.365 1.00 70.44 71 LYS A CA 1
ATOM 538 C C . LYS A 1 71 ? 32.583 -23.732 -33.258 1.00 70.44 71 LYS A C 1
ATOM 540 O O . LYS A 1 71 ? 31.870 -23.796 -34.263 1.00 70.44 71 LYS A O 1
ATOM 545 N N . PRO A 1 72 ? 32.140 -23.104 -32.148 1.00 59.62 72 PRO A N 1
ATOM 546 C CA . PRO A 1 72 ? 30.803 -22.511 -32.047 1.00 59.62 72 PRO A CA 1
ATOM 547 C C . PRO A 1 72 ? 30.493 -21.489 -33.147 1.00 59.62 72 PRO A C 1
ATOM 549 O O . PRO A 1 72 ? 29.389 -21.485 -33.690 1.00 59.62 72 PRO A O 1
ATOM 552 N N . ALA A 1 73 ? 31.462 -20.647 -33.512 1.00 56.00 73 ALA A N 1
ATOM 553 C CA . ALA A 1 73 ? 31.286 -19.628 -34.539 1.00 56.00 73 ALA A CA 1
ATOM 554 C C . ALA A 1 73 ? 31.249 -20.220 -35.955 1.00 56.00 73 ALA A C 1
ATOM 556 O O . ALA A 1 73 ? 30.356 -19.879 -36.733 1.00 56.00 73 ALA A O 1
ATOM 557 N N . PHE A 1 74 ? 32.132 -21.176 -36.268 1.00 63.75 74 PHE A N 1
ATOM 558 C CA . PHE A 1 74 ? 32.059 -21.934 -37.521 1.00 63.75 74 PHE A CA 1
ATOM 559 C C . PHE A 1 74 ? 30.693 -22.622 -37.679 1.00 63.75 74 PHE A C 1
ATOM 561 O O . PHE A 1 74 ? 30.069 -22.563 -38.741 1.00 63.75 74 PHE A O 1
ATOM 568 N N . TYR A 1 75 ? 30.165 -23.220 -36.606 1.00 69.44 75 TYR A N 1
ATOM 569 C CA . TYR A 1 75 ? 28.864 -23.884 -36.648 1.00 69.44 75 TYR A CA 1
ATOM 570 C C . TYR A 1 75 ? 27.659 -22.923 -36.763 1.00 69.44 75 TYR A C 1
ATOM 572 O O . TYR A 1 75 ? 26.595 -23.375 -37.196 1.00 69.44 75 TYR A O 1
ATOM 580 N N . ARG A 1 76 ? 27.826 -21.606 -36.536 1.00 58.03 76 ARG A N 1
ATOM 581 C CA . ARG A 1 76 ? 26.825 -20.557 -36.854 1.00 58.03 76 ARG A CA 1
ATOM 582 C C . ARG A 1 76 ? 26.772 -20.169 -38.345 1.00 58.03 76 ARG A C 1
ATOM 584 O O . ARG A 1 76 ? 25.808 -19.529 -38.758 1.00 58.03 76 ARG A O 1
ATOM 591 N N . LEU A 1 77 ? 27.757 -20.546 -39.168 1.00 57.72 77 LEU A N 1
ATOM 592 C CA . LEU A 1 77 ? 27.761 -20.253 -40.613 1.00 57.72 77 LEU A CA 1
ATOM 593 C C . LEU A 1 77 ? 26.651 -21.012 -41.371 1.00 57.72 77 LEU A C 1
ATOM 595 O O . LEU A 1 77 ? 26.207 -22.082 -40.944 1.00 57.72 77 LEU A O 1
ATOM 599 N N . SER A 1 78 ? 26.236 -20.511 -42.541 1.00 56.72 78 SER A N 1
ATOM 600 C CA . SER A 1 78 ? 25.354 -21.267 -43.444 1.00 56.72 78 SER A CA 1
ATOM 601 C C . SER A 1 78 ? 26.061 -22.505 -44.011 1.00 56.72 78 SER A C 1
ATOM 603 O O . SER A 1 78 ? 27.291 -22.550 -44.106 1.00 56.72 78 SER A O 1
ATOM 605 N N . ASN A 1 79 ? 25.286 -23.521 -44.401 1.00 69.38 79 ASN A N 1
ATOM 606 C CA . ASN A 1 79 ? 25.830 -24.798 -44.879 1.00 69.38 79 ASN A CA 1
ATOM 607 C C . ASN A 1 79 ? 26.723 -24.627 -46.119 1.00 69.38 79 ASN A C 1
ATOM 609 O O . ASN A 1 79 ? 27.773 -25.260 -46.197 1.00 69.38 79 ASN A O 1
ATOM 613 N N . ASP A 1 80 ? 26.370 -23.711 -47.025 1.00 63.00 80 ASP A N 1
ATOM 614 C CA . ASP A 1 80 ? 27.169 -23.400 -48.218 1.00 63.00 80 ASP A CA 1
ATOM 615 C C . ASP A 1 80 ? 28.546 -22.828 -47.845 1.00 63.00 80 ASP A C 1
ATOM 617 O O . ASP A 1 80 ? 29.564 -23.232 -48.408 1.00 63.00 80 ASP A O 1
ATOM 621 N N . LYS A 1 81 ? 28.603 -21.941 -46.838 1.00 59.62 81 LYS A N 1
ATOM 622 C CA . LYS A 1 81 ? 29.865 -21.359 -46.354 1.00 59.62 81 LYS A CA 1
ATOM 623 C C . LYS A 1 81 ? 30.731 -22.397 -45.641 1.00 59.62 81 LYS A C 1
ATOM 625 O O . LYS A 1 81 ? 31.921 -22.477 -45.928 1.00 59.62 81 LYS A O 1
ATOM 630 N N . LYS A 1 82 ? 30.138 -23.264 -44.810 1.00 70.38 82 LYS A N 1
ATOM 631 C CA . LYS A 1 82 ? 30.838 -24.415 -44.203 1.00 70.38 82 LYS A CA 1
ATOM 632 C C . LYS A 1 82 ? 31.438 -25.338 -45.273 1.00 70.38 82 LYS A C 1
ATOM 634 O O . LYS A 1 82 ? 32.577 -25.783 -45.141 1.00 70.38 82 LYS A O 1
ATOM 639 N N . GLN A 1 83 ? 30.698 -25.583 -46.357 1.00 74.88 83 GLN A N 1
ATOM 640 C CA . GLN A 1 83 ? 31.139 -26.427 -47.467 1.00 74.88 83 GLN A CA 1
ATOM 641 C C . GLN A 1 83 ? 32.250 -25.779 -48.313 1.00 74.88 83 GLN A C 1
ATOM 643 O O . GLN A 1 83 ? 33.162 -26.480 -48.764 1.00 74.88 83 GLN A O 1
ATOM 648 N N . ALA A 1 84 ? 32.218 -24.454 -48.495 1.00 63.81 84 ALA A N 1
ATOM 649 C CA . ALA A 1 84 ? 33.309 -23.701 -49.111 1.00 63.81 84 ALA A CA 1
ATOM 650 C C . ALA A 1 84 ? 34.589 -23.800 -48.262 1.00 63.81 84 ALA A C 1
ATOM 652 O O . ALA A 1 84 ? 35.616 -24.267 -48.762 1.00 63.81 84 ALA A O 1
ATOM 653 N N . SER A 1 85 ? 34.498 -23.499 -46.960 1.00 61.91 85 SER A N 1
ATOM 654 C CA . SER A 1 85 ? 35.620 -23.613 -46.021 1.00 61.91 85 SER A CA 1
ATOM 655 C C . SER A 1 85 ? 36.221 -25.023 -45.986 1.00 61.91 85 SER A C 1
ATOM 657 O O . SER A 1 85 ? 37.441 -25.140 -46.057 1.00 61.91 85 SER A O 1
ATOM 659 N N . TYR A 1 86 ? 35.411 -26.095 -45.965 1.00 77.56 86 TYR A N 1
ATOM 660 C CA . TYR A 1 86 ? 35.912 -27.478 -46.092 1.00 77.56 86 TYR A CA 1
ATOM 661 C C . TYR A 1 86 ? 36.748 -27.663 -47.364 1.00 77.56 86 TYR A C 1
ATOM 663 O O . TYR A 1 86 ? 37.854 -28.203 -47.332 1.00 77.56 86 TYR A O 1
ATOM 671 N N . THR A 1 87 ? 36.219 -27.196 -48.497 1.00 74.44 87 THR A N 1
ATOM 672 C CA . THR A 1 87 ? 36.850 -27.355 -49.814 1.00 74.44 87 THR A CA 1
ATOM 673 C C . THR A 1 87 ? 38.206 -26.649 -49.865 1.00 74.44 87 THR A C 1
ATOM 675 O O . THR A 1 87 ? 39.165 -27.185 -50.425 1.00 74.44 87 THR A O 1
ATOM 678 N N . GLN A 1 88 ? 38.323 -25.480 -49.232 1.00 66.94 88 GLN A N 1
ATOM 679 C CA . GLN A 1 88 ? 39.577 -24.731 -49.173 1.00 66.94 88 GLN A CA 1
ATOM 680 C C . GLN A 1 88 ? 40.544 -25.241 -48.117 1.00 66.94 88 GLN A C 1
ATOM 682 O O . GLN A 1 88 ? 41.718 -25.351 -48.440 1.00 66.94 88 GLN A O 1
ATOM 687 N N . ALA A 1 89 ? 40.095 -25.649 -46.932 1.00 73.75 89 ALA A N 1
ATOM 688 C CA . ALA A 1 89 ? 40.956 -26.319 -45.959 1.00 73.75 89 ALA A CA 1
ATOM 689 C C . ALA A 1 89 ? 41.563 -27.607 -46.545 1.00 73.75 89 ALA A C 1
ATOM 691 O O . ALA A 1 89 ? 42.758 -27.860 -46.410 1.00 73.75 89 ALA A O 1
ATOM 692 N N . LYS A 1 90 ? 40.780 -28.366 -47.324 1.00 81.19 90 LYS A N 1
ATOM 693 C CA . LYS A 1 90 ? 41.260 -29.534 -48.079 1.00 81.19 90 LYS A CA 1
ATOM 694 C C . LYS A 1 90 ? 42.248 -29.167 -49.191 1.00 81.19 90 LYS A C 1
ATOM 696 O O . LYS A 1 90 ? 43.242 -29.862 -49.366 1.00 81.19 90 LYS A O 1
ATOM 701 N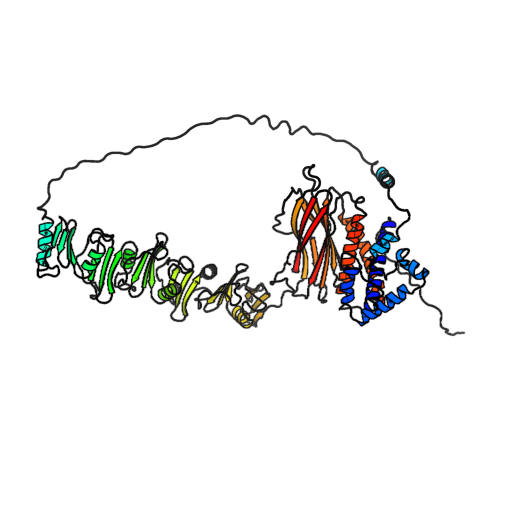 N . SER A 1 91 ? 42.020 -28.067 -49.911 1.00 76.56 91 SER A N 1
ATOM 702 C CA . SER A 1 91 ? 42.973 -27.544 -50.906 1.00 76.56 91 SER A CA 1
ATOM 703 C C . SER A 1 91 ? 44.278 -27.048 -50.260 1.00 76.56 91 SER A C 1
ATOM 705 O O . SER A 1 91 ? 45.366 -27.334 -50.751 1.00 76.56 91 SER A O 1
ATOM 707 N N . ARG A 1 92 ? 44.179 -26.375 -49.106 1.00 76.62 92 ARG A N 1
ATOM 708 C CA . ARG A 1 92 ? 45.294 -25.872 -48.289 1.00 76.62 92 ARG A CA 1
ATOM 709 C C . ARG A 1 92 ? 46.122 -27.010 -47.681 1.00 76.62 92 ARG A C 1
ATOM 711 O O . ARG A 1 92 ? 47.344 -26.897 -47.631 1.00 76.62 92 ARG A O 1
ATOM 718 N N . LEU A 1 93 ? 45.481 -28.109 -47.277 1.00 81.88 93 LEU A N 1
ATOM 719 C CA . LEU A 1 93 ? 46.136 -29.337 -46.815 1.00 81.88 93 LEU A CA 1
ATOM 720 C C . LEU A 1 93 ? 46.835 -30.088 -47.963 1.00 81.88 93 LEU A C 1
ATOM 722 O O . LEU A 1 93 ? 47.940 -30.591 -47.778 1.00 81.88 93 LEU A O 1
ATOM 726 N N . ASN A 1 94 ? 46.215 -30.143 -49.144 1.00 82.69 94 ASN A N 1
ATOM 727 C CA . ASN A 1 94 ? 46.725 -30.874 -50.310 1.00 82.69 94 ASN A CA 1
ATOM 728 C C . ASN A 1 94 ? 47.738 -30.085 -51.166 1.00 82.69 94 ASN A C 1
ATOM 730 O O . ASN A 1 94 ? 48.198 -30.607 -52.180 1.00 82.69 94 ASN A O 1
ATOM 734 N N . ALA A 1 95 ? 48.070 -28.844 -50.802 1.00 79.75 95 ALA A N 1
ATOM 735 C CA . ALA A 1 95 ? 49.089 -28.054 -51.488 1.00 79.75 95 ALA A CA 1
ATOM 736 C C . ALA A 1 95 ? 50.503 -28.620 -51.251 1.00 79.75 95 ALA A C 1
ATOM 738 O O . ALA A 1 95 ? 50.801 -29.124 -50.165 1.00 79.75 95 ALA A O 1
ATOM 739 N N . ASP A 1 96 ? 51.383 -28.489 -52.250 1.00 78.50 96 ASP A N 1
ATOM 740 C CA . ASP A 1 96 ? 52.774 -28.949 -52.164 1.00 78.50 96 ASP A CA 1
ATOM 741 C C . ASP A 1 96 ? 53.507 -28.340 -50.959 1.00 78.50 96 ASP A C 1
ATOM 743 O O . ASP A 1 96 ? 53.306 -27.172 -50.609 1.00 78.50 96 ASP A O 1
ATOM 747 N N . LEU A 1 97 ? 54.411 -29.118 -50.351 1.00 72.44 97 LEU A N 1
ATOM 748 C CA . LEU A 1 97 ? 55.111 -28.736 -49.120 1.00 72.44 97 LEU A CA 1
ATOM 749 C C . LEU A 1 97 ? 55.746 -27.327 -49.172 1.00 72.44 97 LEU A C 1
ATOM 751 O O . LEU A 1 97 ? 55.510 -26.577 -48.229 1.00 72.44 97 LEU A O 1
ATOM 755 N N . PRO A 1 98 ? 56.429 -26.879 -50.251 1.00 74.88 98 PRO A N 1
ATOM 756 C CA . PRO A 1 98 ? 56.970 -25.518 -50.316 1.00 74.88 98 PRO A CA 1
ATOM 757 C C . PRO A 1 98 ? 55.912 -24.410 -50.191 1.00 74.88 98 PRO A C 1
ATOM 759 O O . PRO A 1 98 ? 56.195 -23.371 -49.603 1.00 74.88 98 PRO A O 1
ATOM 762 N N . LEU A 1 99 ? 54.688 -24.624 -50.693 1.00 69.94 99 LEU A N 1
ATOM 763 C CA . LEU A 1 99 ? 53.579 -23.668 -50.560 1.00 69.94 99 LEU A CA 1
ATOM 764 C C . LEU A 1 99 ? 52.976 -23.686 -49.148 1.00 69.94 99 LEU A C 1
ATOM 766 O O . LEU A 1 99 ? 52.541 -22.646 -48.655 1.00 69.94 99 LEU A O 1
ATOM 770 N N . ARG A 1 100 ? 52.976 -24.846 -48.475 1.00 71.50 100 ARG A N 1
ATOM 771 C CA . ARG A 1 100 ? 52.586 -24.955 -47.060 1.00 71.50 100 ARG A CA 1
ATOM 772 C C . ARG A 1 100 ? 53.616 -24.273 -46.155 1.00 71.50 100 ARG A C 1
ATOM 774 O O . ARG A 1 100 ? 53.237 -23.410 -45.368 1.00 71.50 100 ARG A O 1
ATOM 781 N N . THR A 1 101 ? 54.904 -24.577 -46.313 1.00 73.81 101 THR A N 1
ATOM 782 C CA . THR A 1 101 ? 56.007 -23.973 -45.542 1.00 73.81 101 THR A CA 1
ATOM 783 C C . THR A 1 101 ? 56.115 -22.463 -45.773 1.00 73.81 101 THR A C 1
ATOM 785 O O . THR A 1 101 ? 56.323 -21.725 -44.817 1.00 73.81 101 THR A O 1
ATOM 788 N N . ALA A 1 102 ? 55.876 -21.967 -46.993 1.00 68.25 102 ALA A N 1
ATOM 789 C CA . ALA A 1 102 ? 55.841 -20.525 -47.268 1.00 68.25 102 ALA A CA 1
ATOM 790 C C . ALA A 1 102 ? 54.672 -19.774 -46.591 1.00 68.25 102 ALA A C 1
ATOM 792 O O . ALA A 1 102 ? 54.722 -18.551 -46.494 1.00 68.25 102 ALA A O 1
ATOM 793 N N . ARG A 1 103 ? 53.624 -20.480 -46.135 1.00 62.81 103 ARG A N 1
ATOM 794 C CA . ARG A 1 103 ? 52.475 -19.906 -45.409 1.00 62.81 103 ARG A CA 1
ATOM 795 C C . ARG A 1 103 ? 52.572 -20.085 -43.890 1.00 62.81 103 ARG A C 1
ATOM 797 O O . ARG A 1 103 ? 52.061 -19.251 -43.151 1.00 62.81 103 ARG A O 1
ATOM 804 N N . LEU A 1 104 ? 53.145 -21.203 -43.444 1.00 66.56 104 LEU A N 1
ATOM 805 C CA . LEU A 1 104 ? 53.016 -21.724 -42.077 1.00 66.56 104 LEU A CA 1
ATOM 806 C C . LEU A 1 104 ? 54.358 -22.002 -41.379 1.00 66.56 104 LEU A C 1
ATOM 808 O O . LEU A 1 104 ? 54.351 -22.431 -40.231 1.00 66.56 104 LEU A O 1
ATOM 812 N N . HIS A 1 105 ? 55.494 -21.794 -42.051 1.00 74.31 105 HIS A N 1
ATOM 813 C CA . HIS A 1 105 ? 56.828 -22.135 -41.544 1.00 74.31 105 HIS A CA 1
ATOM 814 C C . HIS A 1 105 ? 56.883 -23.588 -41.027 1.00 74.31 105 HIS A C 1
ATOM 816 O O . HIS A 1 105 ? 56.509 -24.504 -41.763 1.00 74.31 105 HIS A O 1
ATOM 822 N N . GLU A 1 106 ? 57.329 -23.808 -39.789 1.00 70.25 106 GLU A N 1
ATOM 823 C CA . GLU A 1 106 ? 57.443 -25.127 -39.146 1.00 70.25 106 GLU A CA 1
ATOM 824 C C . GLU A 1 106 ? 56.072 -25.792 -38.925 1.00 70.25 106 GLU A C 1
ATOM 826 O O . GLU A 1 106 ? 55.931 -27.004 -39.092 1.00 70.25 106 GLU A O 1
ATOM 831 N N . LEU A 1 107 ? 55.015 -25.005 -38.679 1.00 73.69 107 LEU A N 1
ATOM 832 C CA . LEU A 1 107 ? 53.643 -25.507 -38.504 1.00 73.69 107 LEU A CA 1
ATOM 833 C C . LEU A 1 107 ? 53.094 -26.207 -39.763 1.00 73.69 107 LEU A C 1
ATOM 835 O O . LEU A 1 107 ? 52.072 -26.894 -39.703 1.00 73.69 107 LEU A O 1
ATOM 839 N N . ALA A 1 108 ? 53.765 -26.068 -40.913 1.00 78.12 108 ALA A N 1
ATOM 840 C CA . ALA A 1 108 ? 53.443 -26.801 -42.132 1.00 78.12 108 ALA A CA 1
ATOM 841 C C . ALA A 1 108 ? 53.515 -28.329 -41.963 1.00 78.12 108 ALA A C 1
ATOM 843 O O . ALA A 1 108 ? 52.873 -29.029 -42.748 1.00 78.12 108 ALA A O 1
ATOM 844 N N . GLU A 1 109 ? 54.245 -28.843 -40.967 1.00 79.00 109 GLU A N 1
ATOM 845 C CA . GLU A 1 109 ? 54.398 -30.282 -40.699 1.00 79.00 109 GLU A CA 1
ATOM 846 C C . GLU A 1 109 ? 53.299 -30.877 -39.793 1.00 79.00 109 GLU A C 1
ATOM 848 O O . GLU A 1 109 ? 53.231 -32.095 -39.623 1.00 79.00 109 GLU A O 1
ATOM 853 N N . ILE A 1 110 ? 52.390 -30.057 -39.249 1.00 83.19 110 ILE A N 1
ATOM 854 C CA . ILE A 1 110 ? 51.311 -30.521 -38.361 1.00 83.19 110 ILE A CA 1
ATOM 855 C C . ILE A 1 110 ? 50.311 -31.431 -39.108 1.00 83.19 110 ILE A C 1
ATOM 857 O O . ILE A 1 110 ? 49.704 -31.039 -40.110 1.00 83.19 110 ILE A O 1
ATOM 861 N N . ASP A 1 111 ? 50.071 -32.637 -38.573 1.00 85.25 111 ASP A N 1
ATOM 862 C CA . ASP A 1 111 ? 48.997 -33.535 -39.025 1.00 85.25 111 ASP A CA 1
ATOM 863 C C . ASP A 1 111 ? 47.680 -33.247 -38.287 1.00 85.25 111 ASP A C 1
ATOM 865 O O . ASP A 1 111 ? 47.453 -33.688 -37.158 1.00 85.25 111 ASP A O 1
ATOM 869 N N . LEU A 1 112 ? 46.782 -32.529 -38.965 1.00 87.75 112 LEU A N 1
ATOM 870 C CA . LEU A 1 112 ? 45.470 -32.117 -38.448 1.00 87.75 112 LEU A CA 1
ATOM 871 C C . LEU A 1 112 ? 44.486 -33.278 -38.199 1.00 87.75 112 LEU A C 1
ATOM 873 O O . LEU A 1 112 ? 43.375 -33.035 -37.729 1.00 87.75 112 LEU A O 1
ATOM 877 N N . ARG A 1 113 ? 44.851 -34.531 -38.506 1.00 87.88 113 ARG A N 1
ATOM 878 C CA . ARG A 1 113 ? 44.024 -35.714 -38.199 1.00 87.88 113 ARG A CA 1
ATOM 879 C C . ARG A 1 113 ? 44.011 -36.077 -36.719 1.00 87.88 113 ARG A C 1
ATOM 881 O O . ARG A 1 113 ? 43.055 -36.687 -36.240 1.00 87.88 113 ARG A O 1
ATOM 888 N N . LYS A 1 114 ? 45.068 -35.708 -35.994 1.00 87.62 114 LYS A N 1
ATOM 889 C CA . LYS A 1 114 ? 45.212 -35.977 -34.563 1.00 87.62 114 LYS A CA 1
ATOM 890 C C . LYS A 1 114 ? 44.146 -35.243 -33.742 1.00 87.62 114 LYS A C 1
ATOM 892 O O . LYS A 1 114 ? 43.893 -34.060 -33.954 1.00 87.62 114 LYS A O 1
ATOM 897 N N . ALA A 1 115 ? 43.609 -35.925 -32.730 1.00 83.31 115 ALA A N 1
ATOM 898 C CA . ALA A 1 115 ? 42.650 -35.361 -31.773 1.00 83.31 115 ALA A CA 1
ATOM 899 C C . ALA A 1 115 ? 43.266 -34.343 -30.786 1.00 83.31 115 ALA A C 1
ATOM 901 O O . ALA A 1 115 ? 42.554 -33.743 -29.992 1.00 83.31 115 ALA A O 1
ATOM 902 N N . GLU A 1 116 ? 44.584 -34.150 -30.811 1.00 86.44 116 GLU A N 1
ATOM 903 C CA . GLU A 1 116 ? 45.308 -33.182 -29.977 1.00 86.44 116 GLU A CA 1
ATOM 904 C C . GLU A 1 116 ? 45.084 -31.747 -30.516 1.00 86.44 116 GLU A C 1
ATOM 906 O O . GLU A 1 116 ? 45.089 -31.580 -31.742 1.00 86.44 116 GLU A O 1
ATOM 911 N N . PRO A 1 117 ? 44.903 -30.713 -29.663 1.00 85.31 117 PRO A N 1
ATOM 912 C CA . PRO A 1 117 ? 44.780 -29.318 -30.102 1.00 85.31 117 PRO A CA 1
ATOM 913 C C . PRO A 1 117 ? 45.951 -28.858 -30.975 1.00 85.31 117 PRO A C 1
ATOM 915 O O . PRO A 1 117 ? 47.090 -29.270 -30.738 1.00 85.31 117 PRO A O 1
ATOM 918 N N . VAL A 1 118 ? 45.715 -27.958 -31.936 1.00 79.75 118 VAL A N 1
ATOM 919 C CA . VAL A 1 118 ? 46.786 -27.468 -32.833 1.00 79.75 118 VAL A CA 1
ATOM 920 C C . VAL A 1 118 ? 47.953 -26.847 -32.055 1.00 79.75 118 VAL A C 1
ATOM 922 O O . VAL A 1 118 ? 49.109 -27.083 -32.399 1.00 79.75 118 VAL A O 1
ATOM 925 N N . GLU A 1 119 ? 47.675 -26.154 -30.953 1.00 71.50 119 GLU A N 1
ATOM 926 C CA . GLU A 1 119 ? 48.694 -25.592 -30.054 1.00 71.50 119 GLU A CA 1
ATOM 927 C C . GLU A 1 119 ? 49.598 -26.655 -29.422 1.00 71.50 119 GLU A C 1
ATOM 929 O O . GLU A 1 119 ? 50.793 -26.440 -29.224 1.00 71.50 119 GLU A O 1
ATOM 934 N N . HIS A 1 120 ? 49.036 -27.816 -29.077 1.00 77.38 120 HIS A N 1
ATOM 935 C CA . HIS A 1 120 ? 49.796 -28.919 -28.492 1.00 77.38 120 HIS A CA 1
ATOM 936 C C . HIS A 1 120 ? 50.682 -29.569 -29.556 1.00 77.38 120 HIS A C 1
ATOM 938 O O . HIS A 1 120 ? 51.818 -29.936 -29.267 1.00 77.38 120 HIS A O 1
ATOM 944 N N . LEU A 1 121 ? 50.205 -29.632 -30.802 1.00 78.44 121 LEU A N 1
ATOM 945 C CA . LEU A 1 121 ? 50.987 -30.097 -31.946 1.00 78.44 121 LEU A CA 1
ATOM 946 C C . LEU A 1 121 ? 52.142 -29.140 -32.264 1.00 78.44 121 LEU A C 1
ATOM 948 O O . LEU A 1 121 ? 53.280 -29.593 -32.383 1.00 78.44 121 LEU A O 1
ATOM 952 N N . ALA A 1 122 ? 51.887 -27.830 -32.297 1.00 72.56 122 ALA A N 1
ATOM 953 C CA . ALA A 1 122 ? 52.914 -26.803 -32.480 1.00 72.56 122 ALA A CA 1
ATOM 954 C C . ALA A 1 122 ? 54.022 -26.901 -31.414 1.00 72.56 122 ALA A C 1
ATOM 956 O O . ALA A 1 122 ? 55.203 -26.994 -31.748 1.00 72.56 122 ALA A O 1
ATOM 957 N N . LYS A 1 123 ? 53.644 -27.021 -30.131 1.00 68.38 123 LYS A N 1
ATOM 958 C CA . LYS A 1 123 ? 54.576 -27.210 -28.999 1.00 68.38 123 LYS A CA 1
ATOM 959 C C . LYS A 1 123 ? 55.462 -28.466 -29.113 1.00 68.38 123 LYS A C 1
ATOM 961 O O . LYS A 1 123 ? 56.481 -28.531 -28.432 1.00 68.38 123 LYS A O 1
ATOM 966 N N . THR A 1 124 ? 55.120 -29.453 -29.954 1.00 65.00 124 THR A N 1
ATOM 967 C CA . THR A 1 124 ? 55.985 -30.629 -30.207 1.00 65.00 124 THR A CA 1
ATOM 968 C C . THR A 1 124 ? 57.013 -30.440 -31.326 1.00 65.00 124 THR A C 1
ATOM 970 O O . THR A 1 124 ? 57.976 -31.206 -31.370 1.00 65.00 124 THR A O 1
ATOM 973 N N . LEU A 1 125 ? 56.845 -29.435 -32.194 1.00 59.88 125 LEU A N 1
ATOM 974 C CA . LEU A 1 125 ? 57.772 -29.130 -33.293 1.00 59.88 125 LEU A CA 1
ATOM 975 C C . LEU A 1 125 ? 58.893 -28.171 -32.861 1.00 59.88 125 LEU A C 1
ATOM 977 O O . LEU A 1 125 ? 60.036 -28.340 -33.280 1.00 59.88 125 LEU A O 1
ATOM 981 N N . ILE A 1 126 ? 58.587 -27.212 -31.980 1.00 51.59 126 ILE A N 1
ATOM 982 C CA . ILE A 1 126 ? 59.523 -26.170 -31.524 1.00 51.59 126 ILE A CA 1
ATOM 983 C C . ILE A 1 126 ? 60.618 -26.790 -30.635 1.00 51.59 126 ILE A C 1
ATOM 985 O O . ILE A 1 126 ? 60.469 -26.903 -29.414 1.00 51.59 126 ILE A O 1
ATOM 989 N N . ARG A 1 127 ? 61.726 -27.236 -31.246 1.00 41.94 127 ARG A N 1
ATOM 990 C CA . ARG A 1 127 ? 62.817 -27.931 -30.536 1.00 41.94 127 ARG A CA 1
ATOM 991 C C . ARG A 1 127 ? 64.238 -27.685 -31.073 1.00 41.94 127 ARG A C 1
ATOM 993 O O . ARG A 1 127 ? 65.048 -28.608 -31.132 1.00 41.94 127 ARG A O 1
ATOM 1000 N N . SER A 1 128 ? 64.580 -26.428 -31.354 1.00 29.78 128 SER A N 1
ATOM 1001 C CA . SER A 1 128 ? 65.980 -25.969 -31.435 1.00 29.78 128 SER A CA 1
ATOM 1002 C C . SER A 1 128 ? 66.148 -24.510 -30.986 1.00 29.78 128 SER A C 1
ATOM 1004 O O . SER A 1 128 ? 65.182 -23.762 -30.920 1.00 29.78 128 SER A O 1
ATOM 1006 N N . GLU A 1 129 ? 67.379 -24.158 -30.615 1.00 39.09 129 GLU A N 1
ATOM 1007 C CA . GLU A 1 129 ? 67.794 -22.973 -29.847 1.00 39.09 129 GLU A CA 1
ATOM 1008 C C . GLU A 1 129 ? 67.521 -21.597 -30.502 1.00 39.09 129 GLU A C 1
ATOM 1010 O O . GLU A 1 129 ? 67.403 -21.487 -31.721 1.00 39.09 129 GLU A O 1
ATOM 1015 N N . SER A 1 130 ? 67.598 -20.535 -29.677 1.00 28.81 130 SER A N 1
ATOM 1016 C CA . SER A 1 130 ? 67.344 -19.093 -29.949 1.00 28.81 130 SER A CA 1
ATOM 1017 C C . SER A 1 130 ? 65.883 -18.648 -29.722 1.00 28.81 130 SER A C 1
ATOM 1019 O O . SER A 1 130 ? 64.966 -19.342 -30.137 1.00 28.81 130 SER A O 1
ATOM 1021 N N . VAL A 1 131 ? 65.578 -17.512 -29.075 1.00 31.20 131 VAL A N 1
ATOM 1022 C CA . VAL A 1 131 ? 66.427 -16.461 -28.465 1.00 31.20 131 VAL A CA 1
ATOM 1023 C C . VAL A 1 131 ? 66.121 -16.328 -26.962 1.00 31.20 131 VAL A C 1
ATOM 1025 O O . VAL A 1 131 ? 64.963 -16.322 -26.559 1.00 31.20 131 VAL A O 1
ATOM 1028 N N . ARG A 1 132 ? 67.155 -16.156 -26.124 1.00 31.28 132 ARG A N 1
ATOM 1029 C CA . ARG A 1 132 ? 67.017 -15.556 -24.784 1.00 31.28 132 ARG A CA 1
ATOM 1030 C C . ARG A 1 132 ? 67.616 -14.156 -24.832 1.00 31.28 132 ARG A C 1
ATOM 1032 O O . ARG A 1 132 ? 68.796 -14.038 -25.143 1.00 31.28 132 ARG A O 1
ATOM 1039 N N . ILE A 1 133 ? 66.836 -13.136 -24.485 1.00 34.75 133 ILE A N 1
ATOM 1040 C CA . ILE A 1 133 ? 67.397 -11.852 -24.046 1.00 34.75 133 ILE A CA 1
ATOM 1041 C C . ILE A 1 133 ? 68.003 -12.107 -22.662 1.00 34.75 133 ILE A C 1
ATOM 1043 O O . ILE A 1 133 ? 67.328 -12.696 -21.813 1.00 34.75 133 ILE A O 1
ATOM 1047 N N . THR A 1 134 ? 69.257 -11.719 -22.432 1.00 35.97 134 THR A N 1
ATOM 1048 C CA . THR A 1 134 ? 69.848 -11.747 -21.085 1.00 35.97 134 THR A CA 1
ATOM 1049 C C . THR A 1 134 ? 69.892 -10.332 -20.496 1.00 35.97 134 THR A C 1
ATOM 1051 O O . THR A 1 134 ? 69.884 -9.354 -21.250 1.00 35.97 134 THR A O 1
ATOM 1054 N N . PRO A 1 135 ? 69.940 -10.177 -19.158 1.00 34.00 135 PRO A N 1
ATOM 1055 C CA . PRO A 1 135 ? 70.008 -8.856 -18.531 1.00 34.00 135 PRO A CA 1
ATOM 1056 C C . PRO A 1 135 ? 71.202 -7.999 -18.991 1.00 34.00 135 PRO A C 1
ATOM 1058 O O . PRO A 1 135 ? 71.116 -6.773 -18.956 1.00 34.00 135 PRO A O 1
ATOM 1061 N N . GLU A 1 136 ? 72.298 -8.608 -19.466 1.00 34.72 136 GLU A N 1
ATOM 1062 C CA . GLU A 1 136 ? 73.475 -7.874 -19.960 1.00 34.72 136 GLU A CA 1
ATOM 1063 C C . GLU A 1 136 ? 73.246 -7.100 -21.271 1.00 34.72 136 GLU A C 1
ATOM 1065 O O . GLU A 1 136 ? 74.020 -6.188 -21.574 1.00 34.72 136 GLU A O 1
ATOM 1070 N N . ASP A 1 137 ? 72.212 -7.434 -22.050 1.00 35.47 137 ASP A N 1
ATOM 1071 C CA . ASP A 1 137 ? 71.840 -6.653 -23.237 1.00 35.47 137 ASP A CA 1
ATOM 1072 C C . ASP A 1 137 ? 70.972 -5.438 -22.868 1.00 35.47 137 ASP A C 1
ATOM 1074 O O . ASP A 1 137 ? 71.131 -4.375 -23.464 1.00 35.47 137 ASP A O 1
ATOM 1078 N N . ILE A 1 138 ? 70.139 -5.552 -21.825 1.00 36.69 138 ILE A N 1
ATOM 1079 C CA . ILE A 1 138 ? 69.302 -4.458 -21.296 1.00 36.69 138 ILE A CA 1
ATOM 1080 C C . ILE A 1 138 ? 70.165 -3.408 -20.573 1.00 36.69 138 ILE A C 1
ATOM 1082 O O . ILE A 1 138 ? 70.001 -2.203 -20.774 1.00 36.69 138 ILE A O 1
ATOM 1086 N N . LEU A 1 139 ? 71.140 -3.855 -19.770 1.00 34.75 139 LEU A N 1
ATOM 1087 C CA . LEU A 1 139 ? 72.042 -2.976 -19.012 1.00 34.75 139 LEU A CA 1
ATOM 1088 C C . LEU A 1 139 ? 72.823 -1.988 -19.900 1.00 34.75 139 LEU A C 1
ATOM 1090 O O . LEU A 1 139 ? 73.042 -0.845 -19.497 1.00 34.75 139 LEU A O 1
ATOM 1094 N N . LYS A 1 140 ? 73.196 -2.386 -21.124 1.00 37.66 140 LYS A N 1
ATOM 1095 C CA . LYS A 1 140 ? 73.973 -1.539 -22.050 1.00 37.66 140 LYS A CA 1
ATOM 1096 C C . LYS A 1 140 ? 73.220 -0.322 -22.580 1.00 37.66 140 LYS A C 1
ATOM 1098 O O . LYS A 1 140 ? 73.872 0.656 -22.937 1.00 37.66 140 LYS A O 1
ATOM 1103 N N . GLU A 1 141 ? 71.889 -0.358 -22.650 1.00 38.28 141 GLU A N 1
ATOM 1104 C CA . GLU A 1 141 ? 71.109 0.831 -23.023 1.00 38.28 141 GLU A CA 1
ATOM 1105 C C . GLU A 1 141 ? 70.879 1.752 -21.815 1.00 38.28 141 GLU A C 1
ATOM 1107 O O . GLU A 1 141 ? 70.924 2.974 -21.958 1.00 38.28 141 GLU A O 1
ATOM 1112 N N . GLN A 1 142 ? 70.737 1.202 -20.603 1.00 36.06 142 GLN A N 1
ATOM 1113 C CA . GLN A 1 142 ? 70.542 2.006 -19.389 1.00 36.06 142 GLN A CA 1
ATOM 1114 C C . GLN A 1 142 ? 71.799 2.787 -18.961 1.00 36.06 142 GLN A C 1
ATOM 1116 O O . GLN A 1 142 ? 71.683 3.946 -18.552 1.00 36.06 142 GLN A O 1
ATOM 1121 N N . GLU A 1 143 ? 73.009 2.230 -19.118 1.00 36.44 143 GLU A N 1
ATOM 1122 C CA . GLU A 1 143 ? 74.265 2.948 -18.815 1.00 36.44 143 GLU A CA 1
ATOM 1123 C C . GLU A 1 143 ? 74.464 4.221 -19.667 1.00 36.44 143 GLU A C 1
ATOM 1125 O O . GLU A 1 143 ? 75.149 5.156 -19.238 1.00 36.44 143 GLU A O 1
ATOM 1130 N N . ALA A 1 144 ? 73.832 4.307 -20.843 1.00 37.69 144 ALA A N 1
ATOM 1131 C CA . ALA A 1 144 ? 73.855 5.504 -21.687 1.00 37.69 144 ALA A CA 1
ATOM 1132 C C . ALA A 1 144 ? 72.941 6.636 -21.174 1.00 37.69 144 ALA A C 1
ATOM 1134 O O . ALA A 1 144 ? 73.156 7.796 -21.526 1.00 37.69 144 ALA A O 1
ATOM 1135 N N . ILE A 1 145 ? 71.944 6.314 -20.342 1.00 37.19 145 ILE A N 1
ATOM 1136 C CA . ILE A 1 145 ? 70.929 7.251 -19.828 1.00 37.19 145 ILE A CA 1
ATOM 1137 C C . ILE A 1 145 ? 71.292 7.743 -18.417 1.00 37.19 145 ILE A C 1
ATOM 1139 O O . ILE A 1 145 ? 71.079 8.908 -18.090 1.00 37.19 145 ILE A O 1
ATOM 1143 N N . LEU A 1 146 ? 71.896 6.891 -17.582 1.00 35.59 146 LEU A N 1
ATOM 1144 C CA . LEU A 1 146 ? 72.152 7.197 -16.165 1.00 35.59 146 LEU A CA 1
ATOM 1145 C C . LEU A 1 146 ? 73.299 8.196 -15.898 1.00 35.59 146 LEU A C 1
ATOM 1147 O O . LEU A 1 146 ? 73.537 8.571 -14.753 1.00 35.59 146 LEU A O 1
ATOM 1151 N N . ASN A 1 147 ? 74.032 8.622 -16.931 1.00 38.97 147 ASN A N 1
ATOM 1152 C CA . ASN A 1 147 ? 75.266 9.409 -16.799 1.00 38.97 147 ASN A CA 1
ATOM 1153 C C . ASN A 1 147 ? 75.079 10.944 -16.816 1.00 38.97 147 ASN A C 1
ATOM 1155 O O . ASN A 1 147 ? 76.076 11.668 -16.796 1.00 38.97 147 ASN A O 1
ATOM 1159 N N . THR A 1 148 ? 73.847 11.467 -16.875 1.00 34.78 148 THR A N 1
ATOM 1160 C CA . THR A 1 148 ? 73.611 12.908 -17.118 1.00 34.78 148 THR A CA 1
ATOM 1161 C C . THR A 1 148 ? 73.321 13.797 -15.907 1.00 34.78 148 THR A C 1
ATOM 1163 O O . THR A 1 148 ? 73.593 14.989 -16.023 1.00 34.78 148 THR A O 1
ATOM 1166 N N . GLU A 1 149 ? 72.825 13.307 -14.760 1.00 30.44 149 GLU A N 1
ATOM 1167 C CA . GLU A 1 149 ? 72.504 14.209 -13.633 1.00 30.44 149 GLU A CA 1
ATOM 1168 C C . GLU A 1 149 ? 72.582 13.568 -12.231 1.00 30.44 149 GLU A C 1
ATOM 1170 O O . GLU A 1 149 ? 71.986 12.532 -11.952 1.00 30.44 149 GLU A O 1
ATOM 1175 N N . ILE A 1 150 ? 73.316 14.227 -11.325 1.00 30.53 150 ILE A N 1
ATOM 1176 C CA . ILE A 1 150 ? 73.460 13.912 -9.892 1.00 30.53 150 ILE A CA 1
ATOM 1177 C C . ILE A 1 150 ? 73.498 15.247 -9.136 1.00 30.53 150 ILE A C 1
ATOM 1179 O O . ILE A 1 150 ? 74.317 16.081 -9.512 1.00 30.53 150 ILE A O 1
ATOM 1183 N N . HIS A 1 151 ? 72.715 15.427 -8.054 1.00 29.69 151 HIS A N 1
ATOM 1184 C CA . HIS A 1 151 ? 73.211 16.037 -6.795 1.00 29.69 151 HIS A CA 1
ATOM 1185 C C . HIS A 1 151 ? 72.219 16.070 -5.599 1.00 29.69 151 HIS A C 1
ATOM 1187 O O . HIS A 1 151 ? 71.558 17.068 -5.349 1.00 29.69 151 HIS A O 1
ATOM 1193 N N . THR A 1 152 ? 72.314 15.033 -4.752 1.00 29.39 152 THR A N 1
ATOM 1194 C CA . THR A 1 152 ? 72.410 15.069 -3.260 1.00 29.39 152 THR A CA 1
ATOM 1195 C C . THR A 1 152 ? 71.301 15.678 -2.343 1.00 29.39 152 THR A C 1
ATOM 1197 O O . THR A 1 152 ? 70.607 16.609 -2.727 1.00 29.39 152 THR A O 1
ATOM 1200 N N . PRO A 1 153 ? 71.150 15.189 -1.080 1.00 43.09 153 PRO A N 1
ATOM 1201 C CA . PRO A 1 153 ? 69.950 15.405 -0.244 1.00 43.09 153 PRO A CA 1
ATOM 1202 C C . PRO A 1 153 ? 70.157 16.284 1.014 1.00 43.09 153 PRO A C 1
ATOM 1204 O O . PRO A 1 153 ? 71.296 16.507 1.435 1.00 43.09 153 PRO A O 1
ATOM 1207 N N . GLN A 1 154 ? 69.068 16.689 1.700 1.00 28.70 154 GLN A N 1
ATOM 1208 C CA . GLN A 1 154 ? 69.150 17.204 3.083 1.00 28.70 154 GLN A CA 1
ATOM 1209 C C . GLN A 1 154 ? 67.825 17.233 3.894 1.00 28.70 154 GLN A C 1
ATOM 1211 O O . GLN A 1 154 ? 66.746 17.383 3.336 1.00 28.70 154 GLN A O 1
ATOM 1216 N N . TYR A 1 155 ? 67.973 17.171 5.228 1.00 31.23 155 TYR A N 1
ATOM 1217 C CA . TYR A 1 155 ? 66.995 17.409 6.316 1.00 31.23 155 TYR A CA 1
ATOM 1218 C C . TYR A 1 155 ? 65.849 16.417 6.596 1.00 31.23 155 TYR A C 1
ATOM 1220 O O . TYR A 1 155 ? 64.678 16.685 6.339 1.00 31.23 155 TYR A O 1
ATOM 1228 N N . ALA A 1 156 ? 66.179 15.394 7.391 1.00 32.62 156 ALA A N 1
ATOM 1229 C CA . ALA A 1 156 ? 65.285 14.863 8.422 1.00 32.62 156 ALA A CA 1
ATOM 1230 C C . ALA A 1 156 ? 65.814 15.263 9.816 1.00 32.62 156 ALA A C 1
ATOM 1232 O O . ALA A 1 156 ? 66.857 14.768 10.229 1.00 32.62 156 ALA A O 1
ATOM 1233 N N . GLU A 1 157 ? 65.126 16.161 10.541 1.00 37.78 157 GLU A N 1
ATOM 1234 C CA . GLU A 1 157 ? 65.451 16.452 11.963 1.00 37.78 157 GLU A CA 1
ATOM 1235 C C . GLU A 1 157 ? 64.320 17.111 12.798 1.00 37.78 157 GLU A C 1
ATOM 1237 O O . GLU A 1 157 ? 64.468 17.313 14.003 1.00 37.78 157 GLU A O 1
ATOM 1242 N N . GLY A 1 158 ? 63.169 17.461 12.202 1.00 35.47 158 GLY A N 1
ATOM 1243 C CA . GLY A 1 158 ? 62.160 18.304 12.869 1.00 35.47 158 GLY A CA 1
ATOM 1244 C C . GLY A 1 158 ? 61.197 17.603 13.843 1.00 35.47 158 GLY A C 1
ATOM 1245 O O . GLY A 1 158 ? 60.753 18.219 14.811 1.00 35.47 158 GLY A O 1
ATOM 1246 N N . PHE A 1 159 ? 60.842 16.336 13.603 1.00 36.03 159 PHE A N 1
ATOM 1247 C CA . PHE A 1 159 ? 59.624 15.744 14.186 1.00 36.03 159 PHE A CA 1
ATOM 1248 C C . PHE A 1 159 ? 59.782 15.213 15.625 1.00 36.03 159 PHE A C 1
ATOM 1250 O O . PHE A 1 159 ? 58.853 15.286 16.430 1.00 36.03 159 PHE A O 1
ATOM 1257 N N . ILE A 1 160 ? 60.978 14.741 15.992 1.00 38.03 160 ILE A N 1
ATOM 1258 C CA . ILE A 1 160 ? 61.235 14.040 17.268 1.00 38.03 160 ILE A CA 1
ATOM 1259 C C . ILE A 1 160 ? 61.075 14.958 18.502 1.00 38.03 160 ILE A C 1
ATOM 1261 O O . ILE A 1 160 ? 60.855 14.481 19.612 1.00 38.03 160 ILE A O 1
ATOM 1265 N N . LYS A 1 161 ? 61.091 16.287 18.330 1.00 36.03 161 LYS A N 1
ATOM 1266 C CA . LYS A 1 161 ? 60.998 17.271 19.428 1.00 36.03 161 LYS A CA 1
ATOM 1267 C C . LYS A 1 161 ? 59.581 17.610 19.918 1.00 36.03 161 LYS A C 1
ATOM 1269 O O . LYS A 1 161 ? 59.441 18.494 20.761 1.00 36.03 161 LYS A O 1
ATOM 1274 N N . SER A 1 162 ? 58.531 16.958 19.408 1.00 35.34 162 SER A N 1
ATOM 1275 C CA . SER A 1 162 ? 57.136 17.357 19.685 1.00 35.34 162 SER A CA 1
ATOM 1276 C C . SER A 1 162 ? 56.425 16.582 20.814 1.00 35.34 162 SER A C 1
ATOM 1278 O O . SER A 1 162 ? 55.402 17.049 21.312 1.00 35.34 162 SER A O 1
ATOM 1280 N N . LEU A 1 163 ? 56.944 15.427 21.255 1.00 34.47 163 LEU A N 1
ATOM 1281 C CA . LEU A 1 163 ? 56.159 14.458 22.046 1.00 34.47 163 LEU A CA 1
ATOM 1282 C C . LEU A 1 163 ? 56.360 14.481 23.577 1.00 34.47 163 LEU A C 1
ATOM 1284 O O . LEU A 1 163 ? 55.548 13.905 24.296 1.00 34.47 163 LEU A O 1
ATOM 1288 N N . GLU A 1 164 ? 57.375 15.161 24.116 1.00 37.50 164 GLU A N 1
ATOM 1289 C CA . GLU A 1 164 ? 57.753 15.024 25.543 1.00 37.50 164 GLU A CA 1
ATOM 1290 C C . GLU A 1 164 ? 56.960 15.903 26.543 1.00 37.50 164 GLU A C 1
ATOM 1292 O O . GLU A 1 164 ? 57.219 15.854 27.743 1.00 37.50 164 GLU A O 1
ATOM 1297 N N . ASN A 1 165 ? 56.000 16.725 26.095 1.00 37.06 165 ASN A N 1
ATOM 1298 C CA . ASN A 1 165 ? 55.531 17.897 26.864 1.00 37.06 165 ASN A CA 1
ATOM 1299 C C . ASN A 1 165 ? 54.033 17.913 27.266 1.00 37.06 165 ASN A C 1
ATOM 1301 O O . ASN A 1 165 ? 53.461 18.989 27.446 1.00 37.06 165 ASN A O 1
ATOM 1305 N N . ARG A 1 166 ? 53.362 16.753 27.397 1.00 33.44 166 ARG A N 1
ATOM 1306 C CA . ARG A 1 166 ? 51.904 16.692 27.694 1.00 33.44 166 ARG A CA 1
ATOM 1307 C C . ARG A 1 166 ? 51.423 15.616 28.695 1.00 33.44 166 ARG A C 1
ATOM 1309 O O . ARG A 1 166 ? 50.339 15.063 28.540 1.00 33.44 166 ARG A O 1
ATOM 1316 N N . PHE A 1 167 ? 52.182 15.373 29.766 1.00 28.05 167 PHE A N 1
ATOM 1317 C CA . PHE A 1 167 ? 51.725 14.628 30.960 1.00 28.05 167 PHE A CA 1
ATOM 1318 C C . PHE A 1 167 ? 51.384 15.574 32.142 1.00 28.05 167 PHE A C 1
ATOM 1320 O O . PHE A 1 167 ? 51.967 16.654 32.215 1.00 28.05 167 PHE A O 1
ATOM 1327 N N . LEU A 1 168 ? 50.530 15.116 33.091 1.00 29.33 168 LEU A N 1
ATOM 1328 C CA . LEU A 1 168 ? 49.956 15.814 34.290 1.00 29.33 168 LEU A CA 1
ATOM 1329 C C . LEU A 1 168 ? 48.738 16.733 33.976 1.00 29.33 168 LEU A C 1
ATOM 1331 O O . LEU A 1 168 ? 48.807 17.468 32.999 1.00 29.33 168 LEU A O 1
ATOM 1335 N N . SER A 1 169 ? 47.621 16.845 34.733 1.00 28.09 169 SER A N 1
ATOM 1336 C CA . SER A 1 169 ? 46.948 16.150 35.885 1.00 28.09 169 SER A CA 1
ATOM 1337 C C . SER A 1 169 ? 45.488 16.741 36.020 1.00 28.09 169 SER A C 1
ATOM 1339 O O . SER A 1 169 ? 45.135 17.538 35.156 1.00 28.09 169 SER A O 1
ATOM 1341 N N . VAL A 1 170 ? 44.510 16.481 36.929 1.00 27.47 170 VAL A N 1
ATOM 1342 C CA . VAL A 1 170 ? 44.324 15.843 38.275 1.00 27.47 170 VAL A CA 1
ATOM 1343 C C . VAL A 1 170 ? 42.927 15.104 38.333 1.00 27.47 170 VAL A C 1
ATOM 1345 O O . VAL A 1 170 ? 42.530 14.556 37.316 1.00 27.47 170 VAL A O 1
ATOM 1348 N N . ASN A 1 171 ? 42.180 15.050 39.466 1.00 27.39 171 ASN A N 1
ATOM 1349 C CA . ASN A 1 171 ? 40.914 14.287 39.722 1.00 27.39 171 ASN A CA 1
ATOM 1350 C C . ASN A 1 171 ? 39.947 14.986 40.752 1.00 27.39 171 ASN A C 1
ATOM 1352 O O . ASN A 1 171 ? 40.345 16.003 41.316 1.00 27.39 171 ASN A O 1
ATOM 1356 N N . THR A 1 172 ? 38.784 14.358 41.102 1.00 30.42 172 THR A N 1
ATOM 1357 C CA . THR A 1 172 ? 37.824 14.558 42.271 1.00 30.42 172 THR A CA 1
ATOM 1358 C C . THR A 1 172 ? 36.627 15.549 42.124 1.00 30.42 172 THR A C 1
ATOM 1360 O O . THR A 1 172 ? 36.771 16.480 41.344 1.00 30.42 172 THR A O 1
ATOM 1363 N N . LEU A 1 173 ? 35.438 15.496 42.803 1.00 28.80 173 LEU A N 1
ATOM 1364 C CA . LEU A 1 173 ? 34.601 14.523 43.608 1.00 28.80 173 LEU A CA 1
ATOM 1365 C C . LEU A 1 173 ? 33.100 15.066 43.749 1.00 28.80 173 LEU A C 1
ATOM 1367 O O . LEU A 1 173 ? 32.865 16.168 43.253 1.00 28.80 173 LEU A O 1
ATOM 1371 N N . PRO A 1 174 ? 32.083 14.363 44.354 1.00 41.72 174 PRO A N 1
ATOM 1372 C CA . PRO A 1 174 ? 30.617 14.583 44.104 1.00 41.72 174 PRO A CA 1
ATOM 1373 C C . PRO A 1 174 ? 29.617 14.855 45.301 1.00 41.72 174 PRO A C 1
ATOM 1375 O O . PRO A 1 174 ? 30.016 14.821 46.457 1.00 41.72 174 PRO A O 1
ATOM 1378 N N . GLU A 1 175 ? 28.307 15.018 44.961 1.00 34.56 175 GLU A N 1
ATOM 1379 C CA . GLU A 1 175 ? 26.996 14.734 45.671 1.00 34.56 175 GLU A CA 1
ATOM 1380 C C . GLU A 1 175 ? 26.493 15.408 46.999 1.00 34.56 175 GLU A C 1
ATOM 1382 O O . GLU A 1 175 ? 27.255 15.521 47.952 1.00 34.56 175 GLU A O 1
ATOM 1387 N N . LEU A 1 176 ? 25.164 15.746 47.089 1.00 27.98 176 LEU A N 1
ATOM 1388 C CA . LEU A 1 176 ? 24.148 15.422 48.168 1.00 27.98 176 LEU A CA 1
ATOM 1389 C C . LEU A 1 176 ? 22.805 16.252 48.162 1.00 27.98 176 LEU A C 1
ATOM 1391 O O . LEU A 1 176 ? 22.576 17.031 47.239 1.00 27.98 176 LEU A O 1
ATOM 1395 N N . SER A 1 177 ? 21.862 16.030 49.121 1.00 28.75 177 SER A N 1
ATOM 1396 C CA . SER A 1 177 ? 20.390 16.307 48.992 1.00 28.75 177 SER A CA 1
ATOM 1397 C C . SER A 1 177 ? 19.539 16.619 50.279 1.00 28.75 177 SER A C 1
ATOM 1399 O O . SER A 1 177 ? 20.023 16.463 51.393 1.00 28.75 177 SER A O 1
ATOM 1401 N N . THR A 1 178 ? 18.216 16.890 50.106 1.00 33.31 178 THR A N 1
ATOM 1402 C CA . THR A 1 178 ? 17.017 16.773 51.029 1.00 33.31 178 THR A CA 1
ATOM 1403 C C . THR A 1 178 ? 16.577 17.865 52.047 1.00 33.31 178 THR A C 1
ATOM 1405 O O . THR A 1 178 ? 17.383 18.393 52.804 1.00 33.31 178 THR A O 1
ATOM 1408 N N . SER A 1 179 ? 15.246 18.126 52.127 1.00 29.66 179 SER A N 1
ATOM 1409 C CA . SER A 1 179 ? 14.376 18.189 53.353 1.00 29.66 179 SER A CA 1
ATOM 1410 C C . SER A 1 179 ? 12.959 18.784 53.095 1.00 29.66 179 SER A C 1
ATOM 1412 O O . SER A 1 179 ? 12.832 19.710 52.299 1.00 29.66 179 SER A O 1
ATOM 1414 N N . VAL A 1 180 ? 11.902 18.273 53.765 1.00 33.72 180 VAL A N 1
ATOM 1415 C CA . VAL A 1 180 ? 10.507 18.812 53.837 1.00 33.72 180 VAL A CA 1
ATOM 1416 C C . VAL A 1 180 ? 9.816 18.272 55.104 1.00 33.72 180 VAL A C 1
ATOM 1418 O O . VAL A 1 180 ? 9.922 17.070 55.324 1.00 33.72 180 VAL A O 1
ATOM 1421 N N . ASP A 1 181 ? 9.075 19.087 55.881 1.00 33.34 181 ASP A N 1
ATOM 1422 C CA . ASP A 1 181 ? 8.079 18.582 56.858 1.00 33.34 181 ASP A CA 1
ATOM 1423 C C . ASP A 1 181 ? 7.092 19.651 57.417 1.00 33.34 181 ASP A C 1
ATOM 1425 O O . ASP A 1 181 ? 7.327 20.851 57.262 1.00 33.34 181 ASP A O 1
ATOM 1429 N N . SER A 1 182 ? 6.052 19.193 58.144 1.00 29.75 182 SER A N 1
ATOM 1430 C CA . SER A 1 182 ? 5.055 19.911 58.999 1.00 29.75 182 SER A CA 1
ATOM 1431 C C . SER A 1 182 ? 3.720 20.449 58.411 1.00 29.75 182 SER A C 1
ATOM 1433 O O . SER A 1 182 ? 3.707 21.317 57.543 1.00 29.75 182 SER A O 1
ATOM 1435 N N . PHE A 1 183 ? 2.581 19.980 58.975 1.00 30.88 183 PHE A N 1
ATOM 1436 C CA . PHE A 1 183 ? 1.290 20.699 59.159 1.00 30.88 183 PHE A CA 1
ATOM 1437 C C . PHE A 1 183 ? 0.247 19.837 59.927 1.00 30.88 183 PHE A C 1
ATOM 1439 O O . PHE A 1 183 ? -0.134 18.772 59.442 1.00 30.88 183 PHE A O 1
ATOM 1446 N N . SER A 1 184 ? -0.278 20.290 61.080 1.00 31.11 184 SER A N 1
ATOM 1447 C CA . SER A 1 184 ? -1.388 19.623 61.807 1.00 31.11 184 SER A CA 1
ATOM 1448 C C . SER A 1 184 ? -2.081 20.521 62.857 1.00 31.11 184 SER A C 1
ATOM 1450 O O . SER A 1 184 ? -1.462 21.459 63.340 1.00 31.11 184 SER A O 1
ATOM 1452 N N . GLU A 1 185 ? -3.316 20.147 63.247 1.00 41.09 185 GLU A N 1
ATOM 1453 C CA . GLU A 1 185 ? -4.187 20.672 64.341 1.00 41.09 185 GLU A CA 1
ATOM 1454 C C . GLU A 1 185 ? -5.186 21.823 64.047 1.00 41.09 185 GLU A C 1
ATOM 1456 O O . GLU A 1 185 ? -4.809 22.984 63.942 1.00 41.09 185 GLU A O 1
ATOM 1461 N N . LEU A 1 186 ? -6.497 21.500 64.055 1.00 31.91 186 LEU A N 1
ATOM 1462 C CA . LEU A 1 186 ? -7.635 22.384 64.404 1.00 31.91 186 LEU A CA 1
ATOM 1463 C C . LEU A 1 186 ? -8.842 21.547 64.937 1.00 31.91 186 LEU A C 1
ATOM 1465 O O . LEU A 1 186 ? -8.972 20.386 64.535 1.00 31.91 186 LEU A O 1
ATOM 1469 N N . PRO A 1 187 ? -9.737 22.079 65.811 1.00 42.56 187 PRO A N 1
ATOM 1470 C CA . PRO A 1 187 ? -10.776 21.299 66.517 1.00 42.56 187 PRO A CA 1
ATOM 1471 C C . PRO A 1 187 ? -12.182 21.328 65.867 1.00 42.56 187 PRO A C 1
ATOM 1473 O O . PRO A 1 187 ? -12.418 22.026 64.883 1.00 42.56 187 PRO A O 1
ATOM 1476 N N . LYS A 1 188 ? -13.138 20.566 66.434 1.00 44.38 188 LYS A N 1
ATOM 1477 C CA . LYS A 1 188 ? -14.495 20.328 65.890 1.00 44.38 188 LYS A CA 1
ATOM 1478 C C . LYS A 1 188 ? -15.619 20.494 66.931 1.00 44.38 188 LYS A C 1
ATOM 1480 O O . LYS A 1 188 ? -15.807 19.593 67.740 1.00 44.38 188 LYS A O 1
ATOM 1485 N N . GLU A 1 189 ? -16.452 21.531 66.816 1.00 43.72 189 GLU A N 1
ATOM 1486 C CA . GLU A 1 189 ? -17.769 21.603 67.485 1.00 43.72 189 GLU A CA 1
ATOM 1487 C C . GLU A 1 189 ? -18.823 22.276 66.580 1.00 43.72 189 GLU A C 1
ATOM 1489 O O . GLU A 1 189 ? -18.747 23.479 66.340 1.00 43.72 189 GLU A O 1
ATOM 1494 N N . ASN A 1 190 ? -19.764 21.467 66.062 1.00 41.31 190 ASN A N 1
ATOM 1495 C CA . ASN A 1 190 ? -21.102 21.771 65.501 1.00 41.31 190 ASN A CA 1
ATOM 1496 C C . ASN A 1 190 ? -21.446 20.757 64.390 1.00 41.31 190 ASN A C 1
ATOM 1498 O O . ASN A 1 190 ? -21.135 20.977 63.221 1.00 41.31 190 ASN A O 1
ATOM 1502 N N . PHE A 1 191 ? -22.115 19.654 64.743 1.00 38.91 191 PHE A N 1
ATOM 1503 C CA . PHE A 1 191 ? -22.676 18.699 63.779 1.00 38.91 191 PHE A CA 1
ATOM 1504 C C . PHE A 1 191 ? -24.104 18.306 64.207 1.00 38.91 191 PHE A C 1
ATOM 1506 O O . PHE A 1 191 ? -24.306 18.045 65.393 1.00 38.91 191 PHE A O 1
ATOM 1513 N N . PRO A 1 192 ? -25.094 18.293 63.291 1.00 47.44 192 PRO A N 1
ATOM 1514 C CA . PRO A 1 192 ? -26.473 17.896 63.595 1.00 47.44 192 PRO A CA 1
ATOM 1515 C C . PRO A 1 192 ? -26.610 16.372 63.754 1.00 47.44 192 PRO A C 1
ATOM 1517 O O . PRO A 1 192 ? -25.717 15.631 63.344 1.00 47.44 192 PRO A O 1
ATOM 1520 N N . ASP A 1 193 ? -27.745 15.902 64.287 1.00 51.78 193 ASP A N 1
ATOM 1521 C CA . ASP A 1 193 ? -28.039 14.470 64.462 1.00 51.78 193 ASP A CA 1
ATOM 1522 C C . ASP A 1 193 ? -27.906 13.677 63.148 1.00 51.78 193 ASP A C 1
ATOM 1524 O O . ASP A 1 193 ? -28.712 13.797 62.220 1.00 51.78 193 ASP A O 1
ATOM 1528 N N . ILE A 1 194 ? -26.878 12.828 63.081 1.00 63.91 194 ILE A N 1
ATOM 1529 C CA . ILE A 1 194 ? -26.586 11.988 61.919 1.00 63.91 194 ILE A CA 1
ATOM 1530 C C . ILE A 1 194 ? -27.394 10.690 62.035 1.00 63.91 194 ILE A C 1
ATOM 1532 O O . ILE A 1 194 ? -27.050 9.810 62.825 1.00 63.91 194 ILE A O 1
ATOM 1536 N N . LYS A 1 195 ? -28.447 10.541 61.215 1.00 81.75 195 LYS A N 1
ATOM 1537 C CA . LYS A 1 195 ? -29.174 9.264 61.079 1.00 81.75 195 LYS A CA 1
ATOM 1538 C C . LYS A 1 195 ? -28.205 8.130 60.730 1.00 81.75 195 LYS A C 1
ATOM 1540 O O . LYS A 1 195 ? -27.398 8.263 59.806 1.00 81.75 195 LYS A O 1
ATOM 1545 N N . THR A 1 196 ? -28.325 6.995 61.413 1.00 89.25 196 THR A N 1
ATOM 1546 C CA . THR A 1 196 ? -27.449 5.835 61.186 1.00 89.25 196 THR A CA 1
ATOM 1547 C C . THR A 1 196 ? -27.683 5.210 59.809 1.00 89.25 196 THR A C 1
ATOM 1549 O O . THR A 1 196 ? -28.743 5.381 59.203 1.00 89.25 196 THR A O 1
ATOM 1552 N N . ASN A 1 197 ? -26.707 4.449 59.303 1.00 89.81 197 ASN A N 1
ATOM 1553 C CA . ASN A 1 197 ? -26.835 3.745 58.023 1.00 89.81 197 ASN A CA 1
ATOM 1554 C C . ASN A 1 197 ? -28.098 2.869 57.979 1.00 89.81 197 ASN A C 1
ATOM 1556 O O . ASN A 1 197 ? -28.898 3.021 57.056 1.00 89.81 197 ASN A O 1
ATOM 1560 N N . LYS A 1 198 ? -28.346 2.062 59.026 1.00 92.44 198 LYS A N 1
ATOM 1561 C CA . LYS A 1 198 ? -29.566 1.248 59.157 1.00 92.44 198 LYS A CA 1
ATOM 1562 C C . LYS A 1 198 ? -30.846 2.076 59.040 1.00 92.44 198 LYS A C 1
ATOM 1564 O O . LYS A 1 198 ? -31.689 1.742 58.220 1.00 92.44 198 LYS A O 1
ATOM 1569 N N . GLN A 1 199 ? -30.967 3.180 59.786 1.00 93.44 199 GLN A N 1
ATOM 1570 C CA . GLN A 1 199 ? -32.162 4.037 59.747 1.00 93.44 199 GLN A CA 1
ATOM 1571 C C . GLN A 1 199 ? -32.450 4.561 58.335 1.00 93.44 199 GLN A C 1
ATOM 1573 O O . GLN A 1 199 ? -33.590 4.511 57.880 1.00 93.44 199 GLN A O 1
ATOM 1578 N N . ARG A 1 200 ? -31.422 5.034 57.621 1.00 94.75 200 ARG A N 1
ATOM 1579 C CA . ARG A 1 200 ? -31.591 5.586 56.268 1.00 94.75 200 ARG A CA 1
ATOM 1580 C C . ARG A 1 200 ? -31.898 4.498 55.228 1.00 94.75 200 ARG A C 1
ATOM 1582 O O . ARG A 1 200 ? -32.693 4.731 54.321 1.00 94.75 200 ARG A O 1
ATOM 1589 N N . ILE A 1 201 ? -31.308 3.308 55.376 1.00 96.19 201 ILE A N 1
ATOM 1590 C CA . ILE A 1 201 ? -31.611 2.125 54.552 1.00 96.19 201 ILE A CA 1
ATOM 1591 C C . ILE A 1 201 ? -33.053 1.657 54.784 1.00 96.19 201 ILE A C 1
ATOM 1593 O O . ILE A 1 201 ? -33.773 1.414 53.819 1.00 96.19 201 ILE A O 1
ATOM 1597 N N . ASP A 1 202 ? -33.509 1.605 56.037 1.00 95.06 202 ASP A N 1
ATOM 1598 C CA . ASP A 1 202 ? -34.878 1.208 56.378 1.00 95.06 202 ASP A CA 1
ATOM 1599 C C . ASP A 1 202 ? -35.912 2.227 55.877 1.00 95.06 202 ASP A C 1
ATOM 1601 O O . ASP A 1 202 ? -36.965 1.838 55.374 1.00 95.06 202 ASP A O 1
ATOM 1605 N N . GLU A 1 203 ? -35.615 3.527 55.929 1.00 95.50 203 GLU A N 1
ATOM 1606 C CA . GLU A 1 203 ? -36.448 4.571 55.312 1.00 95.50 203 GLU A CA 1
ATOM 1607 C C . GLU A 1 203 ? -36.560 4.397 53.782 1.00 95.50 203 GLU A C 1
ATOM 1609 O O . GLU A 1 203 ? -37.656 4.515 53.220 1.00 95.50 203 GLU A O 1
ATOM 1614 N N . LYS A 1 204 ? -35.462 4.040 53.096 1.00 96.19 204 LYS A N 1
ATOM 1615 C CA . LYS A 1 204 ? -35.474 3.760 51.648 1.00 96.19 204 LYS A CA 1
ATOM 1616 C C . LYS A 1 204 ? -36.240 2.467 51.329 1.00 96.19 204 LYS A C 1
ATOM 1618 O O . LYS A 1 204 ? -37.127 2.494 50.484 1.00 96.19 204 LYS A O 1
ATOM 1623 N N . TYR A 1 205 ? -35.998 1.376 52.056 1.00 97.25 205 TYR A N 1
ATOM 1624 C CA . TYR A 1 205 ? -36.700 0.095 51.883 1.00 97.25 205 TYR A CA 1
ATOM 1625 C C . TYR A 1 205 ? -38.218 0.226 52.064 1.00 97.25 205 TYR A C 1
ATOM 1627 O O . TYR A 1 205 ? -38.992 -0.239 51.225 1.00 97.25 205 TYR A O 1
ATOM 1635 N N . ASN A 1 206 ? -38.659 0.918 53.120 1.00 96.69 206 ASN A N 1
ATOM 1636 C CA . ASN A 1 206 ? -40.083 1.133 53.372 1.00 96.69 206 ASN A CA 1
ATOM 1637 C C . ASN A 1 206 ? -40.735 2.042 52.316 1.00 96.69 206 ASN A C 1
ATOM 1639 O O . ASN A 1 206 ? -41.861 1.767 51.905 1.00 96.69 206 ASN A O 1
ATOM 1643 N N . SER A 1 207 ? -40.040 3.074 51.814 1.00 96.19 207 SER A N 1
ATOM 1644 C CA . SER A 1 207 ? -40.584 3.915 50.729 1.00 96.19 207 SER A CA 1
ATOM 1645 C C . SER A 1 207 ? -40.700 3.179 49.383 1.00 96.19 207 SER A C 1
ATOM 1647 O O . SER A 1 207 ? -41.532 3.550 48.558 1.00 96.19 207 SER A O 1
ATOM 1649 N N . MET A 1 208 ? -39.956 2.082 49.198 1.00 95.81 208 MET A N 1
ATOM 1650 C CA . MET A 1 208 ? -40.073 1.164 48.056 1.00 95.81 208 MET A CA 1
ATOM 1651 C C . MET A 1 208 ? -41.101 0.028 48.247 1.00 95.81 208 MET A C 1
ATOM 1653 O O . MET A 1 208 ? -41.206 -0.846 47.385 1.00 95.81 208 MET A O 1
ATOM 1657 N N . GLY A 1 209 ? -41.871 0.031 49.343 1.00 95.25 209 GLY A N 1
ATOM 1658 C CA . GLY A 1 209 ? -42.930 -0.951 49.627 1.00 95.25 209 GLY A CA 1
ATOM 1659 C C . GLY A 1 209 ? -42.541 -2.096 50.573 1.00 95.25 209 GLY A C 1
ATOM 1660 O O . GLY A 1 209 ? -43.358 -2.988 50.813 1.00 95.25 209 GLY A O 1
ATOM 1661 N N . GLY A 1 210 ? -41.325 -2.081 51.131 1.00 95.12 210 GLY A N 1
ATOM 1662 C CA . GLY A 1 210 ? -40.852 -3.101 52.070 1.00 95.12 210 GLY A CA 1
ATOM 1663 C C . GLY A 1 210 ? -40.840 -4.508 51.462 1.00 95.12 210 GLY A C 1
ATOM 1664 O O . GLY A 1 210 ? -40.495 -4.684 50.295 1.00 95.12 210 GLY A O 1
ATOM 1665 N N . GLU A 1 211 ? -41.262 -5.513 52.237 1.00 94.44 211 GLU A N 1
ATOM 1666 C CA . GLU A 1 211 ? -41.240 -6.930 51.821 1.00 94.44 211 GLU A CA 1
ATOM 1667 C C . GLU A 1 211 ? -42.168 -7.257 50.636 1.00 94.44 211 GLU A C 1
ATOM 1669 O O . GLU A 1 211 ? -41.974 -8.269 49.967 1.00 94.44 211 GLU A O 1
ATOM 1674 N N . ASN A 1 212 ? -43.158 -6.398 50.365 1.00 94.25 212 ASN A N 1
ATOM 1675 C CA . ASN A 1 212 ? -44.067 -6.500 49.218 1.00 94.25 212 ASN A CA 1
ATOM 1676 C C . ASN A 1 212 ? -43.623 -5.595 48.046 1.00 94.25 212 ASN A C 1
ATOM 1678 O O . ASN A 1 212 ? -44.327 -5.484 47.042 1.00 94.25 212 ASN A O 1
ATOM 1682 N N . GLY A 1 213 ? -42.484 -4.911 48.192 1.00 94.69 213 GLY A N 1
ATOM 1683 C CA . GLY A 1 213 ? -41.876 -4.034 47.198 1.00 94.69 213 GLY A CA 1
ATOM 1684 C C . GLY A 1 213 ? -40.940 -4.760 46.230 1.00 94.69 213 GLY A C 1
ATOM 1685 O O . GLY A 1 213 ? -40.717 -5.967 46.318 1.00 94.69 213 GLY A O 1
ATOM 1686 N N . VAL A 1 214 ? -40.330 -3.999 45.315 1.00 94.69 214 VAL A N 1
ATOM 1687 C CA . VAL A 1 214 ? -39.469 -4.531 44.232 1.00 94.69 214 VAL A CA 1
ATOM 1688 C C . VAL A 1 214 ? -38.195 -5.242 44.709 1.00 94.69 214 VAL A C 1
ATOM 1690 O O . VAL A 1 214 ? -37.552 -5.930 43.922 1.00 94.69 214 VAL A O 1
ATOM 1693 N N . LEU A 1 215 ? -37.828 -5.080 45.982 1.00 96.31 215 LEU A N 1
ATOM 1694 C CA . LEU A 1 215 ? -36.656 -5.703 46.600 1.00 96.31 215 LEU A CA 1
ATOM 1695 C C . LEU A 1 215 ? -36.954 -7.095 47.185 1.00 96.31 215 LEU A C 1
ATOM 1697 O O . LEU A 1 215 ? -36.032 -7.893 47.331 1.00 96.31 215 LEU A O 1
ATOM 1701 N N . GLY A 1 216 ? -38.217 -7.415 47.490 1.00 95.88 216 GLY A N 1
ATOM 1702 C CA . GLY A 1 216 ? -38.574 -8.575 48.316 1.00 95.88 216 GLY A CA 1
ATOM 1703 C C . GLY A 1 216 ? -38.067 -8.449 49.759 1.00 95.88 216 GLY A C 1
ATOM 1704 O O . GLY A 1 216 ? -37.766 -7.355 50.236 1.00 95.88 216 GLY A O 1
ATOM 1705 N N . LYS A 1 217 ? -37.977 -9.568 50.479 1.00 95.94 217 LYS A N 1
ATOM 1706 C CA . LYS A 1 217 ? -37.572 -9.596 51.894 1.00 95.94 217 LYS A CA 1
ATOM 1707 C C . LYS A 1 217 ? -36.089 -9.294 52.080 1.00 95.94 217 LYS A C 1
ATOM 1709 O O . LYS A 1 217 ? -35.259 -9.696 51.269 1.00 95.94 217 LYS A O 1
ATOM 1714 N N . GLN A 1 218 ? -35.757 -8.645 53.196 1.00 95.50 218 GLN A N 1
ATOM 1715 C CA . GLN A 1 218 ? -34.371 -8.444 53.6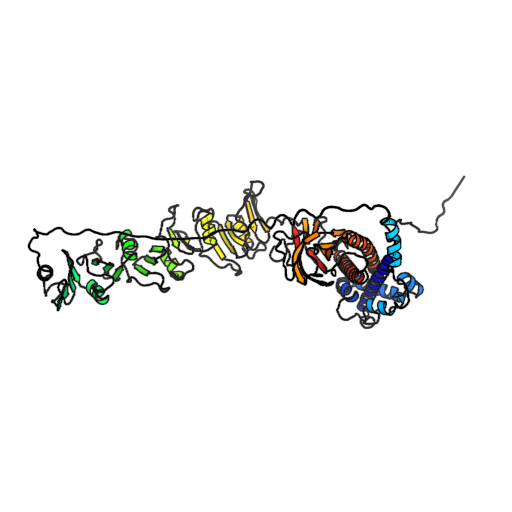25 1.00 95.50 218 GLN A CA 1
ATOM 1716 C C . GLN A 1 218 ? -33.730 -9.789 54.008 1.00 95.50 218 GLN A C 1
ATOM 1718 O O . GLN A 1 218 ? -34.321 -10.565 54.759 1.00 95.50 218 GLN A O 1
ATOM 1723 N N . LEU A 1 219 ? -32.518 -10.038 53.511 1.00 94.19 219 LEU A N 1
ATOM 1724 C CA . LEU A 1 219 ? -31.729 -11.244 53.772 1.00 94.19 219 LEU A CA 1
ATOM 1725 C C . LEU A 1 219 ? -30.654 -11.000 54.841 1.00 94.19 219 LEU A C 1
ATOM 1727 O O . LEU A 1 219 ? -30.506 -11.804 55.758 1.00 94.19 219 LEU A O 1
ATOM 1731 N N . ASP A 1 220 ? -29.922 -9.885 54.746 1.00 93.38 220 ASP A N 1
ATOM 1732 C CA . ASP A 1 220 ? -28.854 -9.515 55.682 1.00 93.38 220 ASP A CA 1
ATOM 1733 C C . ASP A 1 220 ? -28.691 -7.985 55.823 1.00 93.38 220 ASP A C 1
ATOM 1735 O O . ASP A 1 220 ? -29.444 -7.202 55.239 1.00 93.38 220 ASP A O 1
ATOM 1739 N N . TYR A 1 221 ? -27.743 -7.546 56.656 1.00 93.19 221 TYR A N 1
ATOM 1740 C CA . TYR A 1 221 ? -27.308 -6.150 56.770 1.00 93.19 221 TYR A CA 1
ATOM 1741 C C . TYR A 1 221 ? -25.868 -6.093 57.287 1.00 93.19 221 TYR A C 1
ATOM 1743 O O . TYR A 1 221 ? -25.550 -6.719 58.299 1.00 93.19 221 TYR A O 1
ATOM 1751 N N . HIS A 1 222 ? -25.029 -5.299 56.622 1.00 87.69 222 HIS A N 1
ATOM 1752 C CA . HIS A 1 222 ? -23.607 -5.120 56.925 1.00 87.69 222 HIS A CA 1
ATOM 1753 C C . HIS A 1 222 ? -23.272 -3.625 56.924 1.00 87.69 222 HIS A C 1
ATOM 1755 O O . HIS A 1 222 ? -22.822 -3.094 55.917 1.00 87.69 222 HIS A O 1
ATOM 1761 N N . ASP A 1 223 ? -23.526 -2.942 58.045 1.00 85.12 223 ASP A N 1
ATOM 1762 C CA . ASP A 1 223 ? -23.269 -1.505 58.273 1.00 85.12 223 ASP A CA 1
ATOM 1763 C C . ASP A 1 223 ? -23.772 -0.554 57.164 1.00 85.12 223 ASP A C 1
ATOM 1765 O O . ASP A 1 223 ? -24.856 0.013 57.271 1.00 85.12 223 ASP A O 1
ATOM 1769 N N . ASN A 1 224 ? -23.008 -0.359 56.091 1.00 91.50 224 ASN A N 1
ATOM 1770 C CA . ASN A 1 224 ? -23.363 0.530 54.991 1.00 91.50 224 ASN A CA 1
ATOM 1771 C C . ASN A 1 224 ? -24.236 -0.127 53.901 1.00 91.50 224 ASN A C 1
ATOM 1773 O O . ASN A 1 224 ? -24.538 0.543 52.915 1.00 91.50 224 ASN A O 1
ATOM 1777 N N . MET A 1 225 ? -24.653 -1.391 54.038 1.00 94.06 225 MET A N 1
ATOM 1778 C CA . MET A 1 225 ? -25.488 -2.081 53.040 1.00 94.06 225 MET A CA 1
ATOM 1779 C C . MET A 1 225 ? -26.501 -3.067 53.641 1.00 94.06 225 MET A C 1
ATOM 1781 O O . MET A 1 225 ? -26.309 -3.579 54.744 1.00 94.06 225 MET A O 1
ATOM 1785 N N . ALA A 1 226 ? -27.555 -3.379 52.886 1.00 96.00 226 ALA A N 1
ATOM 1786 C CA . ALA A 1 226 ? -28.455 -4.509 53.131 1.00 96.00 226 ALA A CA 1
ATOM 1787 C C . ALA A 1 226 ? -28.797 -5.223 51.818 1.00 96.00 226 ALA A C 1
ATOM 1789 O O . ALA A 1 226 ? -29.131 -4.557 50.832 1.00 96.00 226 ALA A O 1
ATOM 1790 N N . HIS A 1 227 ? -28.760 -6.559 51.815 1.00 95.06 227 HIS A N 1
ATOM 1791 C CA . HIS A 1 227 ? -29.239 -7.373 50.698 1.00 95.06 227 HIS A CA 1
ATOM 1792 C C . HIS A 1 227 ? -30.678 -7.852 50.923 1.00 95.06 227 HIS A C 1
ATOM 1794 O O . HIS A 1 227 ? -31.121 -8.077 52.053 1.00 95.06 227 HIS A O 1
ATOM 1800 N N . TYR A 1 228 ? -31.396 -8.043 49.820 1.00 96.25 228 TYR A N 1
ATOM 1801 C CA . TYR A 1 228 ? -32.790 -8.468 49.743 1.00 96.25 228 TYR A CA 1
ATOM 1802 C C . TYR A 1 228 ? -32.941 -9.545 48.653 1.00 96.25 228 TYR A C 1
ATOM 1804 O O . TYR A 1 228 ? -32.047 -9.720 47.823 1.00 96.25 228 TYR A O 1
ATOM 1812 N N . GLU A 1 229 ? -34.069 -10.260 48.624 1.00 94.31 229 GLU A N 1
ATOM 1813 C CA . GLU A 1 229 ? -34.343 -11.342 47.655 1.00 94.31 229 GLU A CA 1
ATOM 1814 C C . GLU A 1 229 ? -34.105 -10.936 46.183 1.00 94.31 229 GLU A C 1
ATOM 1816 O O . GLU A 1 229 ? -33.633 -11.748 45.387 1.00 94.31 229 GLU A O 1
ATOM 1821 N N . HIS A 1 230 ? -34.385 -9.678 45.821 1.00 94.25 230 HIS A N 1
ATOM 1822 C CA . HIS A 1 230 ? -34.331 -9.171 44.443 1.00 94.25 230 HIS A CA 1
ATOM 1823 C C . HIS A 1 230 ? -33.499 -7.886 44.271 1.00 94.25 230 HIS A C 1
ATOM 1825 O O . HIS A 1 230 ? -33.579 -7.241 43.220 1.00 94.25 230 HIS A O 1
ATOM 1831 N N . GLY A 1 231 ? -32.703 -7.496 45.272 1.00 96.62 231 GLY A N 1
ATOM 1832 C CA . GLY A 1 231 ? -31.894 -6.278 45.203 1.00 96.62 231 GLY A CA 1
ATOM 1833 C C . GLY A 1 231 ? -31.037 -5.998 46.432 1.00 96.62 231 GLY A C 1
ATOM 1834 O O . GLY A 1 231 ? -30.934 -6.810 47.347 1.00 96.62 231 GLY A O 1
ATOM 1835 N N . ALA A 1 232 ? -30.441 -4.811 46.459 1.00 97.25 232 ALA A N 1
ATOM 1836 C CA . ALA A 1 232 ? -29.631 -4.309 47.562 1.00 97.25 232 ALA A CA 1
ATOM 1837 C C . ALA A 1 232 ? -29.813 -2.797 47.731 1.00 97.25 232 ALA A C 1
ATOM 1839 O O . ALA A 1 232 ? -30.031 -2.091 46.745 1.00 97.25 232 ALA A O 1
ATOM 1840 N N . ILE A 1 233 ? -29.682 -2.299 48.963 1.00 97.75 233 ILE A N 1
ATOM 1841 C CA . ILE A 1 233 ? -29.613 -0.861 49.266 1.00 97.75 233 ILE A CA 1
ATOM 1842 C C . ILE A 1 233 ? -28.263 -0.561 49.918 1.00 97.75 233 ILE A C 1
ATOM 1844 O O . ILE A 1 233 ? -27.870 -1.228 50.875 1.00 97.75 233 ILE A O 1
ATOM 1848 N N . TYR A 1 234 ? -27.585 0.476 49.428 1.00 96.12 234 TYR A N 1
ATOM 1849 C CA . TYR A 1 234 ? -26.275 0.925 49.892 1.00 96.12 234 TYR A CA 1
ATOM 1850 C C . TYR A 1 234 ? -26.333 2.376 50.391 1.00 96.12 234 TYR A C 1
ATOM 1852 O O . TYR A 1 234 ? -26.837 3.264 49.702 1.00 96.12 234 TYR A O 1
ATOM 1860 N N . ALA A 1 235 ? -25.772 2.629 51.574 1.00 93.12 235 ALA A N 1
ATOM 1861 C CA . ALA A 1 235 ? -25.647 3.937 52.214 1.00 93.12 235 ALA A CA 1
ATOM 1862 C C . ALA A 1 235 ? -24.213 4.481 52.078 1.00 93.12 235 ALA A C 1
ATOM 1864 O O . ALA A 1 235 ? -23.386 4.363 52.984 1.00 93.12 235 ALA A O 1
ATOM 1865 N N . ASN A 1 236 ? -23.905 5.074 50.924 1.00 82.50 236 ASN A N 1
ATOM 1866 C CA . ASN A 1 236 ? -22.574 5.583 50.597 1.00 82.50 236 ASN A CA 1
ATOM 1867 C C . ASN A 1 236 ? -22.463 7.084 50.927 1.00 82.50 236 ASN A C 1
ATOM 1869 O O . ASN A 1 236 ? -22.984 7.945 50.211 1.00 82.50 236 ASN A O 1
ATOM 1873 N N . GLY A 1 237 ? -21.811 7.412 52.047 1.00 79.06 237 GLY A N 1
ATOM 1874 C CA . GLY A 1 237 ? -21.753 8.783 52.558 1.00 79.06 237 GLY A CA 1
ATOM 1875 C C . GLY A 1 237 ? -23.153 9.300 52.905 1.00 79.06 237 GLY A C 1
ATOM 1876 O O . GLY A 1 237 ? -23.860 8.689 53.709 1.00 79.06 237 GLY A O 1
ATOM 1877 N N . MET A 1 238 ? -23.577 10.412 52.295 1.00 77.19 238 MET A N 1
ATOM 1878 C CA . MET A 1 238 ? -24.944 10.937 52.452 1.00 77.19 238 MET A CA 1
ATOM 1879 C C . MET A 1 238 ? -25.985 10.235 51.563 1.00 77.19 238 MET A C 1
ATOM 1881 O O . MET A 1 238 ? -27.168 10.277 51.896 1.00 77.19 238 MET A O 1
ATOM 1885 N N . ASN A 1 239 ? -25.570 9.561 50.486 1.00 84.12 239 ASN A N 1
ATOM 1886 C CA . ASN A 1 239 ? -26.483 8.959 49.512 1.00 84.12 239 ASN A CA 1
ATOM 1887 C C . ASN A 1 239 ? -26.992 7.594 50.001 1.00 84.12 239 ASN A C 1
ATOM 1889 O O . ASN A 1 239 ? -26.226 6.823 50.577 1.00 84.12 239 ASN A O 1
ATOM 1893 N N . VAL A 1 240 ? -28.263 7.277 49.728 1.00 94.38 240 VAL A N 1
ATOM 1894 C CA . VAL A 1 240 ? -28.843 5.943 49.960 1.00 94.38 240 VAL A CA 1
ATOM 1895 C C . VAL A 1 240 ? -29.576 5.479 48.709 1.00 94.38 240 VAL A C 1
ATOM 1897 O O . VAL A 1 240 ? -30.652 5.982 48.378 1.00 94.38 240 VAL A O 1
ATOM 1900 N N . VAL A 1 241 ? -28.959 4.530 48.011 1.00 96.75 241 VAL A N 1
ATOM 1901 C CA . VAL A 1 241 ? -29.318 4.135 46.645 1.00 96.75 241 VAL A CA 1
ATOM 1902 C C . VAL A 1 241 ? -29.491 2.628 46.537 1.00 96.75 241 VAL A C 1
ATOM 1904 O O . VAL A 1 241 ? -28.825 1.875 47.251 1.00 96.75 241 VAL A O 1
ATOM 1907 N N . GLU A 1 242 ? -30.379 2.183 45.655 1.00 96.81 242 GLU A N 1
ATOM 1908 C CA . GLU A 1 242 ? -30.658 0.766 45.440 1.00 96.81 242 GLU A CA 1
ATOM 1909 C C . GLU A 1 242 ? -30.263 0.262 44.051 1.00 96.81 242 GLU A C 1
ATOM 1911 O O . GLU A 1 242 ? -30.215 1.004 43.070 1.00 96.81 242 GLU A O 1
ATOM 1916 N N . VAL A 1 243 ? -30.066 -1.050 43.973 1.00 97.88 243 VAL A N 1
ATOM 1917 C CA . VAL A 1 243 ? -29.927 -1.810 42.729 1.00 97.88 243 VAL A CA 1
ATOM 1918 C C . VAL A 1 243 ? -30.895 -2.986 42.822 1.00 97.88 243 VAL A C 1
ATOM 1920 O O . VAL A 1 243 ? -30.872 -3.697 43.827 1.00 97.88 243 VAL A O 1
ATOM 1923 N N . HIS A 1 244 ? -31.755 -3.201 41.823 1.00 97.06 244 HIS A N 1
ATOM 1924 C CA . HIS A 1 244 ? -32.758 -4.273 41.861 1.00 97.06 244 HIS A CA 1
ATOM 1925 C C . HIS A 1 244 ? -32.917 -5.000 40.513 1.00 97.06 244 HIS A C 1
ATOM 1927 O O . HIS A 1 244 ? -32.193 -4.746 39.549 1.00 97.06 244 HIS A O 1
ATOM 1933 N N . GLY A 1 245 ? -33.792 -6.010 40.479 1.00 94.88 245 GLY A N 1
ATOM 1934 C CA . GLY A 1 245 ? -34.186 -6.716 39.257 1.00 94.88 245 GLY A CA 1
ATOM 1935 C C . GLY A 1 245 ? -33.013 -7.261 38.430 1.00 94.88 245 GLY A C 1
ATOM 1936 O O . GLY A 1 245 ? -32.050 -7.815 38.959 1.00 94.88 245 GLY A O 1
ATOM 1937 N N . ASN A 1 246 ? -33.089 -7.098 37.105 1.00 97.31 246 ASN A N 1
ATOM 1938 C CA . ASN A 1 246 ? -32.075 -7.611 36.175 1.00 97.31 246 ASN A CA 1
ATOM 1939 C C . ASN A 1 246 ? -30.700 -6.940 36.339 1.00 97.31 246 ASN A C 1
ATOM 1941 O O . ASN A 1 246 ? -29.678 -7.565 36.050 1.00 97.31 246 ASN A O 1
ATOM 1945 N N . ILE A 1 247 ? -30.658 -5.682 36.794 1.00 98.44 247 ILE A N 1
ATOM 1946 C CA . ILE A 1 247 ? -29.396 -4.969 37.020 1.00 98.44 247 ILE A CA 1
ATOM 1947 C C . ILE A 1 247 ? -28.733 -5.476 38.302 1.00 98.44 247 ILE A C 1
ATOM 1949 O O . ILE A 1 247 ? -27.524 -5.702 38.302 1.00 98.44 247 ILE A O 1
ATOM 1953 N N . TRP A 1 248 ? -29.510 -5.783 39.345 1.00 97.56 248 TRP A N 1
ATOM 1954 C CA . TRP A 1 248 ? -29.014 -6.500 40.521 1.00 97.56 248 TRP A CA 1
ATOM 1955 C C . TRP A 1 248 ? -28.500 -7.892 40.168 1.00 97.56 248 TRP A C 1
ATOM 1957 O O . TRP A 1 248 ? -27.381 -8.225 40.550 1.00 97.56 248 TRP A O 1
ATOM 1967 N N . SER A 1 249 ? -29.249 -8.684 39.389 1.00 97.62 249 SER A N 1
ATOM 1968 C CA . SER A 1 249 ? -28.789 -10.011 38.952 1.00 97.62 249 SER A CA 1
ATOM 1969 C C . SER A 1 249 ? -27.432 -9.940 38.242 1.00 97.62 249 SER A C 1
ATOM 1971 O O . SER A 1 249 ? -26.569 -10.784 38.475 1.00 97.62 249 SER A O 1
ATOM 1973 N N . LYS A 1 250 ? -27.216 -8.903 37.422 1.00 98.00 250 LYS A N 1
ATOM 1974 C CA . LYS A 1 250 ? -25.941 -8.653 36.743 1.00 98.00 250 LYS A CA 1
ATOM 1975 C C . LYS A 1 250 ? -24.834 -8.213 37.702 1.00 98.00 250 LYS A C 1
ATOM 1977 O O . LYS A 1 250 ? -23.758 -8.800 37.701 1.00 98.00 250 LYS A O 1
ATOM 1982 N N . TYR A 1 251 ? -25.099 -7.198 38.519 1.00 98.06 251 TYR A N 1
ATOM 1983 C CA . TYR A 1 251 ? -24.149 -6.631 39.477 1.00 98.06 251 TYR A CA 1
ATOM 1984 C C . TYR A 1 251 ? -23.685 -7.670 40.506 1.00 98.06 251 TYR A C 1
ATOM 1986 O O . TYR A 1 251 ? -22.488 -7.830 40.732 1.00 98.06 251 TYR A O 1
ATOM 1994 N N . SER A 1 252 ? -24.622 -8.445 41.055 1.00 96.44 252 SER A N 1
ATOM 1995 C CA . SER A 1 252 ? -24.356 -9.549 41.979 1.00 96.44 252 SER A CA 1
ATOM 1996 C C . SER A 1 252 ? -23.474 -10.629 41.335 1.00 96.44 252 SER A C 1
ATOM 1998 O O . SER A 1 252 ? -22.462 -11.017 41.917 1.00 96.44 252 SER A O 1
ATOM 2000 N N . ALA A 1 253 ? -23.766 -11.032 40.090 1.00 97.31 253 ALA A N 1
ATOM 2001 C CA . ALA A 1 253 ? -22.957 -12.004 39.346 1.00 97.31 253 ALA A CA 1
ATOM 2002 C C . ALA A 1 253 ? -21.523 -11.524 39.032 1.00 97.31 253 ALA A C 1
ATOM 2004 O O . ALA A 1 253 ? -20.630 -12.352 38.860 1.00 97.31 253 ALA A O 1
ATOM 2005 N N . LEU A 1 254 ? -21.282 -10.207 38.992 1.00 96.81 254 LEU A N 1
ATOM 2006 C CA . LEU A 1 254 ? -19.947 -9.608 38.851 1.00 96.81 254 LEU A CA 1
ATOM 2007 C C . LEU A 1 254 ? -19.176 -9.504 40.184 1.00 96.81 254 LEU A C 1
ATOM 2009 O O . LEU A 1 254 ? -18.014 -9.100 40.181 1.00 96.81 254 LEU A O 1
ATOM 2013 N N . GLY A 1 255 ? -19.795 -9.851 41.320 1.00 95.75 255 GLY A N 1
ATOM 2014 C CA . GLY A 1 255 ? -19.217 -9.710 42.663 1.00 95.75 255 GLY A CA 1
ATOM 2015 C C . GLY A 1 255 ? -19.661 -8.456 43.430 1.00 95.75 255 GLY A C 1
ATOM 2016 O O . GLY A 1 255 ? -19.015 -8.095 44.415 1.00 95.75 255 GLY A O 1
ATOM 2017 N N . ALA A 1 256 ? -20.740 -7.795 42.995 1.00 93.81 256 ALA A N 1
ATOM 2018 C CA . ALA A 1 256 ? -21.350 -6.625 43.633 1.00 93.81 256 ALA A CA 1
ATOM 2019 C C . ALA A 1 256 ? -20.326 -5.514 43.960 1.00 93.81 256 ALA A C 1
ATOM 2021 O O . ALA A 1 256 ? -19.518 -5.144 43.105 1.00 93.81 256 ALA A O 1
ATOM 2022 N N . GLU A 1 257 ? -20.323 -4.972 45.180 1.00 91.62 257 GLU A N 1
ATOM 2023 C CA . GLU A 1 257 ? -19.438 -3.878 45.613 1.00 91.62 257 GLU A CA 1
ATOM 2024 C C . GLU A 1 257 ? -17.942 -4.236 45.647 1.00 91.62 257 GLU A C 1
ATOM 2026 O O . GLU A 1 257 ? -17.103 -3.345 45.774 1.00 91.62 257 GLU A O 1
ATOM 2031 N N . LYS A 1 258 ? -17.602 -5.523 45.499 1.00 92.81 258 LYS A N 1
ATOM 2032 C CA . LYS A 1 258 ? -16.225 -6.034 45.387 1.00 92.81 258 LYS A CA 1
ATOM 2033 C C . LYS A 1 258 ? -15.766 -6.183 43.927 1.00 92.81 258 LYS A C 1
ATOM 2035 O O . LYS A 1 258 ? -14.612 -6.530 43.683 1.00 92.81 258 LYS A O 1
ATOM 2040 N N . SER A 1 259 ? -16.655 -5.937 42.962 1.00 95.69 259 SER A N 1
ATOM 2041 C CA . SER A 1 259 ? -16.342 -5.890 41.529 1.00 95.69 259 SER A CA 1
ATOM 2042 C C . SER A 1 259 ? -15.627 -4.588 41.136 1.00 95.69 259 SER A C 1
ATOM 2044 O O . SER A 1 259 ? -15.600 -3.620 41.896 1.00 95.69 259 SER A O 1
ATOM 2046 N N . VAL A 1 260 ? -15.121 -4.518 39.898 1.00 93.88 260 VAL A N 1
ATOM 2047 C CA . VAL A 1 260 ? -14.526 -3.291 39.320 1.00 93.88 260 VAL A CA 1
ATOM 2048 C C . VAL A 1 260 ? -15.494 -2.099 39.256 1.00 93.88 260 VAL A C 1
ATOM 2050 O O . VAL A 1 260 ? -15.055 -0.961 39.110 1.00 93.88 260 VAL A O 1
ATOM 2053 N N . LEU A 1 261 ? -16.803 -2.337 39.384 1.00 96.38 261 LEU A N 1
ATOM 2054 C CA . LEU A 1 261 ? -17.817 -1.285 39.408 1.00 96.38 261 LEU A CA 1
ATOM 2055 C C . LEU A 1 261 ? -17.856 -0.545 40.755 1.00 96.38 261 LEU A C 1
ATOM 2057 O O . LEU A 1 261 ? -18.250 0.621 40.783 1.00 96.38 261 LEU A O 1
ATOM 2061 N N . GLY A 1 262 ? -17.435 -1.177 41.855 1.00 94.62 262 GLY A N 1
ATOM 2062 C CA . GLY A 1 262 ? -17.562 -0.622 43.205 1.00 94.62 262 GLY A CA 1
ATOM 2063 C C . GLY A 1 262 ? -19.021 -0.388 43.617 1.00 94.62 262 GLY A C 1
ATOM 2064 O O . GLY A 1 262 ? -19.940 -1.030 43.102 1.00 94.62 262 GLY A O 1
ATOM 2065 N N . TYR A 1 263 ? -19.252 0.529 44.557 1.00 93.81 263 TYR A N 1
ATOM 2066 C CA . TYR A 1 263 ? -20.597 0.835 45.058 1.00 93.81 263 TYR A CA 1
ATOM 2067 C C . TYR A 1 263 ? -21.453 1.580 44.015 1.00 93.81 263 TYR A C 1
ATOM 2069 O O . TYR A 1 263 ? -20.916 2.375 43.233 1.00 93.81 263 TYR A O 1
ATOM 2077 N N . PRO A 1 264 ? -22.789 1.402 44.023 1.00 95.94 264 PRO A N 1
ATOM 2078 C CA . PRO A 1 264 ? -23.698 2.245 43.255 1.00 95.94 264 PRO A CA 1
ATOM 2079 C C . PRO A 1 264 ? -23.642 3.713 43.708 1.00 95.94 264 PRO A C 1
ATOM 2081 O O . PRO A 1 264 ? -23.354 4.035 44.864 1.00 95.94 264 PRO A O 1
ATOM 2084 N N . ILE A 1 265 ? -23.934 4.605 42.764 1.00 95.25 265 ILE A N 1
ATOM 2085 C CA . ILE A 1 265 ? -24.029 6.063 42.938 1.00 95.25 265 ILE A CA 1
ATOM 2086 C C . ILE A 1 265 ? -25.462 6.558 42.682 1.00 95.25 265 ILE A C 1
ATOM 2088 O O . ILE A 1 265 ? -25.839 7.605 43.207 1.00 95.25 265 ILE A O 1
ATOM 2092 N N . THR A 1 266 ? -26.268 5.812 41.918 1.00 96.19 266 THR A N 1
ATOM 2093 C CA . THR A 1 266 ? -27.677 6.128 41.636 1.00 96.19 266 THR A CA 1
ATOM 2094 C C . THR A 1 266 ? -28.596 4.953 41.945 1.00 96.19 266 THR A C 1
ATOM 2096 O O . THR A 1 266 ? -28.204 3.800 41.765 1.00 96.19 266 THR A O 1
ATOM 2099 N N . ASP A 1 267 ? -29.840 5.286 42.285 1.00 96.50 267 ASP A N 1
ATOM 2100 C CA . ASP A 1 267 ? -31.038 4.439 42.187 1.00 96.50 267 ASP A CA 1
ATOM 2101 C C . ASP A 1 267 ? -31.175 3.806 40.785 1.00 96.50 267 ASP A C 1
ATOM 2103 O O . ASP A 1 267 ? -30.543 4.275 39.823 1.00 96.50 267 ASP A O 1
ATOM 2107 N N . GLU A 1 268 ? -32.026 2.783 40.636 1.00 96.81 268 GLU A N 1
ATOM 2108 C CA . GLU A 1 268 ? -32.326 2.202 39.319 1.00 96.81 268 GLU A CA 1
ATOM 2109 C C . GLU A 1 268 ? -33.226 3.155 38.518 1.00 96.81 268 GLU A C 1
ATOM 2111 O O . GLU A 1 268 ? -34.450 3.205 38.669 1.00 96.81 268 GLU A O 1
ATOM 2116 N N . ASN A 1 269 ? -32.606 3.927 37.631 1.00 96.75 269 ASN A N 1
ATOM 2117 C CA . ASN A 1 269 ? -33.287 4.955 36.861 1.00 96.75 269 ASN A CA 1
ATOM 2118 C C . ASN A 1 269 ? -33.797 4.408 35.525 1.00 96.75 269 ASN A C 1
ATOM 2120 O O . ASN A 1 269 ? -33.190 3.543 34.897 1.00 96.75 269 ASN A O 1
ATOM 2124 N N . THR A 1 270 ? -34.926 4.943 35.058 1.00 97.19 270 THR A N 1
ATOM 2125 C CA . THR A 1 270 ? -35.401 4.696 33.687 1.00 97.19 270 THR A CA 1
ATOM 2126 C C . THR A 1 270 ? -34.631 5.599 32.732 1.00 97.19 270 THR A C 1
ATOM 2128 O O . THR A 1 270 ? -34.456 6.785 33.015 1.00 97.19 270 THR A O 1
ATOM 2131 N N . THR A 1 271 ? -34.154 5.056 31.614 1.00 95.88 271 THR A N 1
ATOM 2132 C CA . THR A 1 271 ? -33.324 5.809 30.667 1.00 95.88 271 THR A CA 1
ATOM 2133 C C . THR A 1 271 ? -34.083 6.992 30.044 1.00 95.88 271 THR A C 1
ATOM 2135 O O . THR A 1 271 ? -35.301 6.923 29.845 1.00 95.88 271 THR A O 1
ATOM 2138 N N . PRO A 1 272 ? -33.389 8.085 29.676 1.00 93.50 272 PRO A N 1
ATOM 2139 C CA . PRO A 1 272 ? -33.981 9.247 29.007 1.00 93.50 272 PRO A CA 1
ATOM 2140 C C . PRO A 1 272 ? -34.736 9.003 27.681 1.00 93.50 272 PRO A C 1
ATOM 2142 O O . PRO A 1 272 ? -35.346 9.947 27.169 1.00 93.50 272 PRO A O 1
ATOM 2145 N N . ASP A 1 273 ? -34.681 7.810 27.082 1.00 91.81 273 ASP A N 1
ATOM 2146 C CA . ASP A 1 273 ? -35.497 7.376 25.928 1.00 91.81 273 ASP A CA 1
ATOM 2147 C C . ASP A 1 273 ? -36.776 6.595 26.326 1.00 91.81 273 ASP A C 1
ATOM 2149 O O . ASP A 1 273 ? -37.668 6.417 25.498 1.00 91.81 273 ASP A O 1
ATOM 2153 N N . LYS A 1 274 ? -36.889 6.194 27.603 1.00 94.25 274 LYS A N 1
ATOM 2154 C CA . LYS A 1 274 ? -37.939 5.357 28.214 1.00 94.25 274 LYS A CA 1
ATOM 2155 C C . LYS A 1 274 ? -37.982 3.887 27.759 1.00 94.25 274 LYS A C 1
ATOM 2157 O O . LYS A 1 274 ? -39.002 3.233 27.967 1.00 94.25 274 LYS A O 1
ATOM 2162 N N . ILE A 1 275 ? -36.906 3.359 27.169 1.00 95.25 275 ILE A N 1
ATOM 2163 C CA . ILE A 1 275 ? -36.819 1.956 26.712 1.00 95.25 275 ILE A CA 1
ATOM 2164 C C . ILE A 1 275 ? -36.123 1.059 27.747 1.00 95.25 275 ILE A C 1
ATOM 2166 O O . ILE A 1 275 ? -36.493 -0.106 27.912 1.00 95.25 275 ILE A O 1
ATOM 2170 N N . GLY A 1 276 ? -35.110 1.590 28.430 1.00 96.75 276 GLY A N 1
ATOM 2171 C CA . GLY A 1 276 ? -34.222 0.850 29.314 1.00 96.75 276 GLY A CA 1
ATOM 2172 C C . GLY A 1 276 ? -34.234 1.307 30.771 1.00 96.75 276 GLY A C 1
ATOM 2173 O O . GLY A 1 276 ? -34.996 2.173 31.211 1.00 96.75 276 GLY A O 1
ATOM 2174 N N . ARG A 1 277 ? -33.349 0.672 31.535 1.00 98.25 277 ARG A N 1
ATOM 2175 C CA . ARG A 1 277 ? -33.084 0.916 32.956 1.00 98.25 277 ARG A CA 1
ATOM 2176 C C . ARG A 1 277 ? -31.571 0.983 33.159 1.00 98.25 277 ARG A C 1
ATOM 2178 O O . ARG A 1 277 ? -30.840 0.323 32.416 1.00 98.25 277 ARG A O 1
ATOM 2185 N N . TYR A 1 278 ? -31.092 1.757 34.127 1.00 98.50 278 TYR A N 1
ATOM 2186 C CA . TYR A 1 278 ? -29.661 1.861 34.413 1.00 98.50 278 TYR A CA 1
ATOM 2187 C C . TYR A 1 278 ? -29.353 2.186 35.880 1.00 98.50 278 TYR A C 1
ATOM 2189 O O . TYR A 1 278 ? -30.108 2.888 36.553 1.00 98.50 278 TYR A O 1
ATOM 2197 N N . ASN A 1 279 ? -28.178 1.744 36.329 1.00 98.31 279 ASN A N 1
ATOM 2198 C CA . ASN A 1 279 ? -27.512 2.240 37.532 1.00 98.31 279 ASN A CA 1
ATOM 2199 C C . ASN A 1 279 ? -26.104 2.725 37.157 1.00 98.31 279 ASN A C 1
ATOM 2201 O O . ASN A 1 279 ? -25.371 2.055 36.419 1.00 98.31 279 ASN A O 1
ATOM 2205 N N . HIS A 1 280 ? -25.693 3.873 37.698 1.00 97.69 280 HIS A N 1
ATOM 2206 C CA . HIS A 1 280 ? -24.288 4.273 37.719 1.00 97.69 280 HIS A CA 1
ATOM 2207 C C . HIS A 1 280 ? -23.617 3.777 39.005 1.00 97.69 280 HIS A C 1
ATOM 2209 O O . HIS A 1 280 ? -24.208 3.831 40.083 1.00 97.69 280 HIS A O 1
ATOM 2215 N N . PHE A 1 281 ? -22.359 3.356 38.890 1.00 97.00 281 PHE A N 1
ATOM 2216 C CA . PHE A 1 281 ? -21.502 2.894 39.983 1.00 97.00 281 PHE A CA 1
ATOM 2217 C C . PHE A 1 281 ? -20.203 3.716 40.006 1.00 97.00 281 PHE A C 1
ATOM 2219 O O . PHE A 1 281 ? -19.967 4.537 39.117 1.00 97.00 281 PHE A O 1
ATOM 2226 N N . GLN A 1 282 ? -19.358 3.512 41.018 1.00 94.56 282 GLN A N 1
ATOM 2227 C CA . GLN A 1 282 ? -18.087 4.230 41.178 1.00 94.56 282 GLN A CA 1
ATOM 2228 C C . GLN A 1 282 ? -17.114 4.027 40.005 1.00 94.56 282 GLN A C 1
ATOM 2230 O O . GLN A 1 282 ? -16.533 5.001 39.531 1.00 94.56 282 GLN A O 1
ATOM 2235 N N . GLY A 1 283 ? -16.953 2.792 39.524 1.00 92.44 283 GLY A N 1
ATOM 2236 C CA . GLY A 1 283 ? -16.052 2.442 38.419 1.00 92.44 283 GLY A CA 1
ATOM 2237 C C . GLY A 1 283 ? -16.717 2.337 37.041 1.00 92.44 283 GLY A C 1
ATOM 2238 O O . GLY A 1 283 ? -16.022 2.371 36.026 1.00 92.44 283 GLY A O 1
ATOM 2239 N N . GLY A 1 284 ? -18.050 2.227 36.973 1.00 97.44 284 GLY A N 1
ATOM 2240 C CA . GLY A 1 284 ? -18.745 1.939 35.715 1.00 97.44 284 GLY A CA 1
ATOM 2241 C C . GLY A 1 284 ? -20.255 2.183 35.724 1.00 97.44 284 GLY A C 1
ATOM 2242 O O . GLY A 1 284 ? -20.788 3.004 36.476 1.00 97.44 284 GLY A O 1
ATOM 2243 N N . SER A 1 285 ? -20.987 1.525 34.830 1.00 98.56 285 SER A N 1
ATOM 2244 C CA . SER A 1 285 ? -22.455 1.575 34.756 1.00 98.56 285 SER A CA 1
ATOM 2245 C C . SER A 1 285 ? -23.018 0.300 34.157 1.00 98.56 285 SER A C 1
ATOM 2247 O O . SER A 1 285 ? -22.430 -0.242 33.229 1.00 98.56 285 SER A O 1
ATOM 2249 N N . ILE A 1 286 ? -24.175 -0.138 34.650 1.00 98.81 286 ILE A N 1
ATOM 2250 C CA . ILE A 1 286 ? -24.926 -1.247 34.056 1.00 98.81 286 ILE A CA 1
ATOM 2251 C C . ILE A 1 286 ? -26.188 -0.673 33.428 1.00 98.81 286 ILE A C 1
ATOM 2253 O O . ILE A 1 286 ? -26.921 0.076 34.077 1.00 98.81 286 ILE A O 1
ATOM 2257 N N . TYR A 1 287 ? -26.433 -1.045 32.176 1.00 98.62 287 TYR A N 1
ATOM 2258 C CA . TYR A 1 287 ? -27.637 -0.703 31.428 1.00 98.62 287 TYR A CA 1
ATOM 2259 C C . TYR A 1 287 ? -28.379 -1.980 31.037 1.00 98.62 287 TYR A C 1
ATOM 2261 O O . TYR A 1 287 ? -27.763 -2.973 30.649 1.00 98.62 287 TYR A O 1
ATOM 2269 N N . TRP A 1 288 ? -29.708 -1.944 31.115 1.00 98.50 288 TRP A N 1
ATOM 2270 C CA . TRP A 1 288 ? -30.592 -3.046 30.745 1.00 98.50 288 TRP A CA 1
ATOM 2271 C C . TRP A 1 288 ? -31.699 -2.585 29.797 1.00 98.50 288 TRP A C 1
ATOM 2273 O O . TRP A 1 288 ? -32.307 -1.533 29.996 1.00 98.50 288 TRP A O 1
ATOM 2283 N N . THR A 1 289 ? -32.024 -3.426 28.814 1.00 98.38 289 THR A N 1
ATOM 2284 C CA . THR A 1 289 ? -33.298 -3.369 28.079 1.00 98.38 289 THR A CA 1
ATOM 2285 C C . THR A 1 289 ? -33.875 -4.780 27.927 1.00 98.38 289 THR A C 1
ATOM 2287 O O . THR A 1 289 ? -33.108 -5.751 27.940 1.00 98.38 289 THR A O 1
ATOM 2290 N N . PRO A 1 290 ? -35.188 -4.924 27.660 1.00 96.88 290 PRO A N 1
ATOM 2291 C CA . PRO A 1 290 ? -35.792 -6.217 27.328 1.00 96.88 290 PRO A CA 1
ATOM 2292 C C . PRO A 1 290 ? -35.182 -6.920 26.100 1.00 96.88 290 PRO A C 1
ATOM 2294 O O . PRO A 1 290 ? -35.353 -8.126 25.954 1.00 96.88 290 PRO A O 1
ATOM 2297 N N . LYS A 1 291 ? -34.499 -6.185 25.205 1.00 96.94 291 LYS A N 1
ATOM 2298 C CA . LYS A 1 291 ? -33.883 -6.727 23.979 1.00 96.94 291 LYS A CA 1
ATOM 2299 C C . LYS A 1 291 ? -32.413 -7.115 24.168 1.00 96.94 291 LYS A C 1
ATOM 2301 O O . LYS A 1 291 ? -31.954 -8.058 23.536 1.00 96.94 291 LYS A O 1
ATOM 2306 N N . THR A 1 292 ? -31.666 -6.366 24.979 1.00 96.88 292 THR A N 1
ATOM 2307 C CA . THR A 1 292 ? -30.210 -6.536 25.143 1.00 96.88 292 THR A CA 1
ATOM 2308 C C . THR A 1 292 ? -29.835 -7.415 26.329 1.00 96.88 292 THR A C 1
ATOM 2310 O O . THR A 1 292 ? -28.766 -8.015 26.315 1.00 96.88 292 THR A O 1
ATOM 2313 N N . GLY A 1 293 ? -30.677 -7.476 27.366 1.00 98.12 293 GLY A N 1
ATOM 2314 C CA . GLY A 1 293 ? -30.236 -7.901 28.694 1.00 98.12 293 GLY A CA 1
ATOM 2315 C C . GLY A 1 293 ? -29.417 -6.810 29.395 1.00 98.12 293 GLY A C 1
ATOM 2316 O O . GLY A 1 293 ? -29.363 -5.672 28.921 1.00 98.12 293 GLY A O 1
ATOM 2317 N N . ALA A 1 294 ? -28.832 -7.158 30.546 1.00 98.38 294 ALA A N 1
ATOM 2318 C CA . ALA A 1 294 ? -28.039 -6.255 31.381 1.00 98.38 294 ALA A CA 1
ATOM 2319 C C . ALA A 1 294 ? -26.541 -6.423 31.090 1.00 98.38 294 ALA A C 1
ATOM 2321 O O . ALA A 1 294 ? -25.992 -7.514 31.278 1.00 98.38 294 ALA A O 1
ATOM 2322 N N . HIS A 1 295 ? -25.889 -5.336 30.681 1.00 98.62 295 HIS A N 1
ATOM 2323 C CA . HIS A 1 295 ? -24.458 -5.291 30.361 1.00 98.62 295 HIS A CA 1
ATOM 2324 C C . HIS A 1 295 ? -23.780 -4.136 31.078 1.00 98.62 295 HIS A C 1
ATOM 2326 O O . HIS A 1 295 ? -24.387 -3.077 31.268 1.00 98.62 295 HIS A O 1
ATOM 2332 N N . GLU A 1 296 ? -22.535 -4.356 31.483 1.00 98.38 296 GLU A N 1
ATOM 2333 C CA . GLU A 1 296 ? -21.711 -3.344 32.135 1.00 98.38 296 GLU A CA 1
ATOM 2334 C C . GLU A 1 296 ? -20.767 -2.641 31.146 1.00 98.38 296 GLU A C 1
ATOM 2336 O O . GLU A 1 296 ? -20.316 -3.224 30.161 1.00 98.38 296 GLU A O 1
ATOM 2341 N N . VAL A 1 297 ? -20.484 -1.368 31.412 1.00 98.56 297 VAL A N 1
ATOM 2342 C CA . VAL A 1 297 ? -19.472 -0.574 30.709 1.00 98.56 297 VAL A CA 1
ATOM 2343 C C . VAL A 1 297 ? -18.691 0.212 31.762 1.00 98.56 297 VAL A C 1
ATOM 2345 O O . VAL A 1 297 ? -19.306 0.945 32.552 1.00 98.56 297 VAL A O 1
ATOM 2348 N N . HIS A 1 298 ? -17.359 0.118 31.775 1.00 97.75 298 HIS A N 1
ATOM 2349 C CA . HIS A 1 298 ? -16.520 0.786 32.772 1.00 97.75 298 HIS A CA 1
ATOM 2350 C C . HIS A 1 298 ? -15.374 1.603 32.153 1.00 97.75 298 HIS A C 1
ATOM 2352 O O . HIS A 1 298 ? -15.336 1.873 30.949 1.00 97.75 298 HIS A O 1
ATOM 2358 N N . GLY A 1 299 ? -14.519 2.154 33.021 1.00 95.94 299 GLY A N 1
ATOM 2359 C CA . GLY A 1 299 ? -13.264 2.805 32.643 1.00 95.94 299 GLY A CA 1
ATOM 2360 C C . GLY A 1 299 ? -13.368 3.838 31.511 1.00 95.94 299 GLY A C 1
ATOM 2361 O O . GLY A 1 299 ? -14.283 4.661 31.447 1.00 95.94 299 GLY A O 1
ATOM 2362 N N . ASN A 1 300 ? -12.390 3.801 30.603 1.00 97.69 300 ASN A N 1
ATOM 2363 C CA . ASN A 1 300 ? -12.287 4.749 29.491 1.00 97.69 300 ASN A CA 1
ATOM 2364 C C . ASN A 1 300 ? -13.351 4.524 28.404 1.00 97.69 300 ASN A C 1
ATOM 2366 O O . ASN A 1 300 ? -13.722 5.473 27.710 1.00 97.69 300 ASN A O 1
ATOM 2370 N N . ILE A 1 301 ? -13.859 3.296 28.256 1.00 98.75 301 ILE A N 1
ATOM 2371 C CA . ILE A 1 301 ? -14.896 2.971 27.270 1.00 98.75 301 ILE A CA 1
ATOM 2372 C C . ILE A 1 301 ? -16.223 3.621 27.666 1.00 98.75 301 ILE A C 1
ATOM 2374 O O . ILE A 1 301 ? -16.867 4.271 26.837 1.00 98.75 301 ILE A O 1
ATOM 2378 N N . ARG A 1 302 ? -16.583 3.553 28.952 1.00 98.31 302 ARG A N 1
ATOM 2379 C CA . ARG A 1 302 ? -17.731 4.274 29.508 1.00 98.31 302 ARG A CA 1
ATOM 2380 C C . ARG A 1 302 ? -17.617 5.773 29.295 1.00 98.31 302 ARG A C 1
ATOM 2382 O O . ARG A 1 302 ? -18.581 6.391 28.855 1.00 98.31 302 ARG A O 1
ATOM 2389 N N . GLU A 1 303 ? -16.470 6.370 29.609 1.00 98.38 303 GLU A N 1
ATOM 2390 C CA . GLU A 1 303 ? -16.310 7.823 29.498 1.00 98.38 303 GLU A CA 1
ATOM 2391 C C . GLU A 1 303 ? -16.353 8.296 28.029 1.00 98.38 303 GLU A C 1
ATOM 2393 O O . GLU A 1 303 ? -16.930 9.352 27.752 1.00 98.38 303 GLU A O 1
ATOM 2398 N N . LYS A 1 304 ? -15.894 7.477 27.066 1.00 98.50 304 LYS A N 1
ATOM 2399 C CA . LYS A 1 304 ? -16.166 7.691 25.632 1.00 98.50 304 LYS A CA 1
ATOM 2400 C C . LYS A 1 304 ? -17.664 7.608 25.325 1.00 98.50 304 LYS A C 1
ATOM 2402 O O . LYS A 1 304 ? -18.209 8.567 24.785 1.00 98.50 304 LYS A O 1
ATOM 2407 N N . TRP A 1 305 ? -18.351 6.523 25.688 1.00 98.62 305 TRP A N 1
ATOM 2408 C CA . TRP A 1 305 ? -19.787 6.345 25.405 1.00 98.62 305 TRP A CA 1
ATOM 2409 C C . TRP A 1 305 ? -20.652 7.476 25.990 1.00 98.62 305 TRP A C 1
ATOM 2411 O O . TRP A 1 305 ? -21.510 8.040 25.312 1.00 98.62 305 TRP A O 1
ATOM 2421 N N . LYS A 1 306 ? -20.342 7.896 27.218 1.00 98.06 306 LYS A N 1
ATOM 2422 C CA . LYS A 1 306 ? -20.875 9.087 27.890 1.00 98.06 306 LYS A CA 1
ATOM 2423 C C . LYS A 1 306 ? -20.658 10.366 27.082 1.00 98.06 306 LYS A C 1
ATOM 2425 O O . LYS A 1 306 ? -21.607 11.126 26.906 1.00 98.06 306 LYS A O 1
ATOM 2430 N N . SER A 1 307 ? -19.449 10.600 26.562 1.00 98.25 307 SER A N 1
ATOM 2431 C CA . SER A 1 307 ? -19.159 11.784 25.734 1.00 98.25 307 SER A CA 1
ATOM 2432 C C . SER A 1 307 ? -19.939 11.815 24.410 1.00 98.25 307 SER A C 1
ATOM 2434 O O . SER A 1 307 ? -20.223 12.895 23.899 1.00 98.25 307 SER A O 1
ATOM 2436 N N . LEU A 1 308 ? -20.347 10.647 23.898 1.00 97.81 308 LEU A N 1
ATOM 2437 C CA . LEU A 1 308 ? -21.185 10.497 22.702 1.00 97.81 308 LEU A CA 1
ATOM 2438 C C . LEU A 1 308 ? -22.694 10.644 22.990 1.00 97.81 308 LEU A C 1
ATOM 2440 O O . LEU A 1 308 ? -23.490 10.653 22.053 1.00 97.81 308 LEU A O 1
ATOM 2444 N N . GLY A 1 309 ? -23.103 10.750 24.261 1.00 97.56 309 GLY A N 1
ATOM 2445 C CA . GLY A 1 309 ? -24.509 10.863 24.669 1.00 97.56 309 GLY A CA 1
ATOM 2446 C C . GLY A 1 309 ? -25.168 9.562 25.148 1.00 97.56 309 GLY A C 1
ATOM 2447 O O . GLY A 1 309 ? -26.393 9.463 25.089 1.00 97.56 309 GLY A O 1
ATOM 2448 N N . TRP A 1 310 ? -24.389 8.588 25.637 1.00 97.88 310 TRP A N 1
ATOM 2449 C CA . TRP A 1 310 ? -24.880 7.323 26.213 1.00 97.88 310 TRP A CA 1
ATOM 2450 C C . TRP A 1 310 ? -25.793 6.539 25.248 1.00 97.88 310 TRP A C 1
ATOM 2452 O O . TRP A 1 310 ? -25.494 6.431 24.058 1.00 97.88 310 TRP A O 1
ATOM 2462 N N . GLU A 1 311 ? -26.920 6.003 25.724 1.00 96.94 311 GLU A N 1
ATOM 2463 C CA . GLU A 1 311 ? -27.877 5.218 24.938 1.00 96.94 311 GLU A CA 1
ATOM 2464 C C . GLU A 1 311 ? -28.562 6.010 23.809 1.00 96.94 311 GLU A C 1
ATOM 2466 O O . GLU A 1 311 ? -29.145 5.412 22.907 1.00 96.94 311 GLU A O 1
ATOM 2471 N N . LYS A 1 312 ? -28.451 7.347 23.825 1.00 96.81 312 LYS A N 1
ATOM 2472 C CA . LYS A 1 312 ? -28.905 8.247 22.751 1.00 96.81 312 LYS A CA 1
ATOM 2473 C C . LYS A 1 312 ? -27.836 8.557 21.701 1.00 96.81 312 LYS A C 1
ATOM 2475 O O . LYS A 1 312 ? -28.132 9.256 20.732 1.00 96.81 312 LYS A O 1
ATOM 2480 N N . SER A 1 313 ? -26.612 8.061 21.880 1.00 97.06 313 SER A N 1
ATOM 2481 C CA . SER A 1 313 ? -25.582 8.085 20.840 1.00 97.06 313 SER A CA 1
ATOM 2482 C C . SER A 1 313 ? -25.958 7.176 19.662 1.00 97.06 313 SER A C 1
ATOM 2484 O O . SER A 1 313 ? -26.813 6.298 19.782 1.00 97.06 313 SER A O 1
ATOM 2486 N N . VAL A 1 314 ? -25.263 7.330 18.530 1.00 96.56 314 VAL A N 1
ATOM 2487 C CA . VAL A 1 314 ? -25.419 6.450 17.353 1.00 96.56 314 VAL A CA 1
ATOM 2488 C C . VAL A 1 314 ? -25.249 4.962 17.693 1.00 96.56 314 VAL A C 1
ATOM 2490 O O . VAL A 1 314 ? -25.896 4.116 17.082 1.00 96.56 314 VAL A O 1
ATOM 2493 N N . LEU A 1 315 ? -24.438 4.643 18.707 1.00 98.31 315 LEU A N 1
ATOM 2494 C CA . LEU A 1 315 ? -24.121 3.282 19.141 1.00 98.31 315 LEU A CA 1
ATOM 2495 C C . LEU A 1 315 ? -25.318 2.551 19.771 1.00 98.31 315 LEU A C 1
ATOM 2497 O O . LEU A 1 315 ? -25.409 1.327 19.657 1.00 98.31 315 LEU A O 1
ATOM 2501 N N . GLY A 1 316 ? -26.231 3.285 20.416 1.00 98.06 316 GLY A N 1
ATOM 2502 C CA . GLY A 1 316 ? -27.320 2.724 21.217 1.00 98.06 316 GLY A CA 1
ATOM 2503 C C . GLY A 1 316 ? -26.838 2.093 22.530 1.00 98.06 316 GLY A C 1
ATOM 2504 O O . GLY A 1 316 ? -25.892 2.569 23.163 1.00 98.06 316 GLY A O 1
ATOM 2505 N N . TYR A 1 317 ? -27.509 1.019 22.952 1.00 98.62 317 TYR A N 1
ATOM 2506 C CA . TYR A 1 317 ? -27.211 0.290 24.195 1.00 98.62 317 TYR A CA 1
ATOM 2507 C C . TYR A 1 317 ? -26.049 -0.709 24.045 1.00 98.62 317 TYR A C 1
ATOM 2509 O O . TYR A 1 317 ? -25.860 -1.249 22.951 1.00 98.62 317 TYR A O 1
ATOM 2517 N N . PRO A 1 318 ? -25.316 -1.028 25.131 1.00 98.56 318 PRO A N 1
ATOM 2518 C CA . PRO A 1 318 ? -24.346 -2.121 25.140 1.00 98.56 318 PRO A CA 1
ATOM 2519 C C . PRO A 1 318 ? -25.025 -3.484 24.930 1.00 98.56 318 PRO A C 1
ATOM 2521 O O . PRO A 1 318 ? -26.152 -3.718 25.377 1.00 98.56 318 PRO A O 1
ATOM 2524 N N . ILE A 1 319 ? -24.315 -4.387 24.251 1.00 98.38 319 ILE A N 1
ATOM 2525 C CA . ILE A 1 319 ? -24.706 -5.792 24.029 1.00 98.38 319 ILE A CA 1
ATOM 2526 C C . ILE A 1 319 ? -23.650 -6.795 24.528 1.00 98.38 319 ILE A C 1
ATOM 2528 O O . ILE A 1 319 ? -23.870 -8.003 24.441 1.00 98.38 319 ILE A O 1
ATOM 2532 N N . THR A 1 320 ? -22.528 -6.303 25.064 1.00 98.31 320 THR A N 1
ATOM 2533 C CA . THR A 1 320 ? -21.529 -7.070 25.822 1.00 98.31 320 THR A CA 1
ATOM 2534 C C . THR A 1 320 ? -21.052 -6.268 27.029 1.00 98.31 320 THR A C 1
ATOM 2536 O O . THR A 1 320 ? -21.102 -5.036 27.014 1.00 98.31 320 THR A O 1
ATOM 2539 N N . ASP A 1 321 ? -20.502 -6.972 28.018 1.00 97.94 321 ASP A N 1
ATOM 2540 C CA . ASP A 1 321 ? -19.634 -6.403 29.058 1.00 97.94 321 ASP A CA 1
ATOM 2541 C C . ASP A 1 321 ? -18.270 -5.970 28.488 1.00 97.94 321 ASP A C 1
ATOM 2543 O O . ASP A 1 321 ? -17.930 -6.340 27.353 1.00 97.94 321 ASP A O 1
ATOM 2547 N N . GLU A 1 322 ? -17.473 -5.224 29.264 1.00 96.94 322 GLU A N 1
ATOM 2548 C CA . GLU A 1 322 ? -16.141 -4.777 28.844 1.00 96.94 322 GLU A CA 1
ATOM 2549 C C . GLU A 1 322 ? -15.145 -5.946 28.859 1.00 96.94 322 GLU A C 1
ATOM 2551 O O . GLU A 1 322 ? -14.579 -6.349 29.883 1.00 96.94 322 GLU A O 1
ATOM 2556 N N . SER A 1 323 ? -14.903 -6.494 27.673 1.00 95.12 323 SER A N 1
ATOM 2557 C CA . SER A 1 323 ? -14.082 -7.684 27.478 1.00 95.12 323 SER A CA 1
ATOM 2558 C C . SER A 1 323 ? -12.658 -7.315 27.074 1.00 95.12 323 SER A C 1
ATOM 2560 O O . SER A 1 323 ? -12.440 -6.390 26.294 1.00 95.12 323 SER A O 1
ATOM 2562 N N . THR A 1 324 ? -11.666 -8.059 27.567 1.00 96.88 324 THR A N 1
ATOM 2563 C CA . THR A 1 324 ? -10.299 -7.987 27.026 1.00 96.88 324 THR A CA 1
ATOM 2564 C C . THR A 1 324 ? -10.307 -8.469 25.575 1.00 96.88 324 THR A C 1
ATOM 2566 O O . THR A 1 324 ? -10.939 -9.482 25.264 1.00 96.88 324 THR A O 1
ATOM 2569 N N . THR A 1 325 ? -9.596 -7.781 24.685 1.00 95.81 325 THR A N 1
ATOM 2570 C CA . THR A 1 325 ? -9.448 -8.220 23.291 1.00 95.81 325 THR A CA 1
ATOM 2571 C C . THR A 1 325 ? -8.706 -9.563 23.188 1.00 95.81 325 THR A C 1
ATOM 2573 O O . THR A 1 325 ? -7.858 -9.880 24.030 1.00 95.81 325 THR A O 1
ATOM 2576 N N . PRO A 1 326 ? -8.977 -10.375 22.150 1.00 94.00 326 PRO A N 1
ATOM 2577 C CA . PRO A 1 326 ? -8.305 -11.659 21.932 1.00 94.00 326 PRO A CA 1
ATOM 2578 C C . PRO A 1 326 ? -6.770 -11.635 21.768 1.00 94.00 326 PRO A C 1
ATOM 2580 O O . PRO A 1 326 ? -6.156 -12.701 21.834 1.00 94.00 326 PRO A O 1
ATOM 2583 N N . ASP A 1 327 ? -6.146 -10.478 21.527 1.00 92.31 327 ASP A N 1
ATOM 2584 C CA . ASP A 1 327 ? -4.683 -10.271 21.539 1.00 92.31 327 ASP A CA 1
ATOM 2585 C C . ASP A 1 327 ? -4.109 -9.960 22.945 1.00 92.31 327 ASP A C 1
ATOM 2587 O O . ASP A 1 327 ? -2.899 -10.037 23.149 1.00 92.31 327 ASP A O 1
ATOM 2591 N N . LYS A 1 328 ? -4.985 -9.672 23.921 1.00 94.44 328 LYS A N 1
ATOM 2592 C CA . LYS A 1 328 ? -4.709 -9.251 25.307 1.00 94.44 328 LYS A CA 1
ATOM 2593 C C . LYS A 1 328 ? -4.107 -7.846 25.486 1.00 94.44 328 LYS A C 1
ATOM 2595 O O . LYS A 1 328 ? -3.632 -7.547 26.580 1.00 94.44 328 LYS A O 1
ATOM 2600 N N . ILE A 1 329 ? -4.139 -6.984 24.466 1.00 95.62 329 ILE A N 1
ATOM 2601 C CA . ILE A 1 329 ? -3.584 -5.615 24.526 1.00 95.62 329 ILE A CA 1
ATOM 2602 C C . ILE A 1 329 ? -4.649 -4.580 24.921 1.00 95.62 329 ILE A C 1
ATOM 2604 O O . ILE A 1 329 ? -4.360 -3.645 25.673 1.00 95.62 329 ILE A O 1
ATOM 2608 N N . GLY A 1 330 ? -5.868 -4.731 24.409 1.00 97.25 330 GLY A N 1
ATOM 2609 C CA . GLY A 1 330 ? -6.959 -3.779 24.561 1.00 97.25 330 GLY A CA 1
ATOM 2610 C C . GLY A 1 330 ? -8.170 -4.309 25.325 1.00 97.25 330 GLY A C 1
ATOM 2611 O O . GLY A 1 330 ? -8.193 -5.414 25.878 1.00 97.25 330 GLY A O 1
ATOM 2612 N N . ARG A 1 331 ? -9.208 -3.474 25.347 1.00 98.38 331 ARG A N 1
ATOM 2613 C CA . ARG A 1 331 ? -10.552 -3.783 25.848 1.00 98.38 331 ARG A CA 1
ATOM 2614 C C . ARG A 1 331 ? -11.607 -3.266 24.880 1.00 98.38 331 ARG A C 1
ATOM 2616 O O . ARG A 1 331 ? -11.330 -2.336 24.123 1.00 98.38 331 ARG A O 1
ATOM 2623 N N . TYR A 1 332 ? -12.796 -3.858 24.896 1.00 98.62 332 TYR A N 1
ATOM 2624 C CA . TYR A 1 332 ? -13.904 -3.439 24.043 1.00 98.62 332 TYR A CA 1
ATOM 2625 C C . TYR A 1 332 ? -15.277 -3.700 24.674 1.00 98.62 332 TYR A C 1
ATOM 2627 O O . TYR A 1 332 ? -15.459 -4.652 25.435 1.00 98.62 332 TYR A O 1
ATOM 2635 N N . ASN A 1 333 ? -16.259 -2.894 24.265 1.00 98.69 333 ASN A N 1
ATOM 2636 C CA . ASN A 1 333 ? -17.681 -3.226 24.345 1.00 98.69 333 ASN A CA 1
ATOM 2637 C C . ASN A 1 333 ? -18.278 -3.166 22.934 1.00 98.69 333 ASN A C 1
ATOM 2639 O O . ASN A 1 333 ? -18.039 -2.211 22.182 1.00 98.69 333 ASN A O 1
ATOM 2643 N N . HIS A 1 334 ? -19.118 -4.142 22.593 1.00 98.56 334 HIS A N 1
ATOM 2644 C CA . HIS A 1 334 ? -20.036 -4.006 21.468 1.00 98.56 334 HIS A CA 1
ATOM 2645 C C . HIS A 1 334 ? -21.334 -3.324 21.926 1.00 98.56 334 HIS A C 1
ATOM 2647 O O . HIS A 1 334 ? -21.844 -3.572 23.022 1.00 98.56 334 HIS A O 1
ATOM 2653 N N . PHE A 1 335 ? -21.890 -2.492 21.050 1.00 98.75 335 PHE A N 1
ATOM 2654 C CA . PHE A 1 335 ? -23.165 -1.797 21.211 1.00 98.75 335 PHE A CA 1
ATOM 2655 C C . PHE A 1 335 ? -24.097 -2.170 20.049 1.00 98.75 335 PHE A C 1
ATOM 2657 O O . PHE A 1 335 ? -23.664 -2.768 19.066 1.00 98.75 335 PHE A O 1
ATOM 2664 N N . GLN A 1 336 ? -25.380 -1.823 20.147 1.00 97.88 336 GLN A N 1
ATOM 2665 C CA . GLN A 1 336 ? -26.411 -2.204 19.171 1.00 97.88 336 GLN A CA 1
ATOM 2666 C C . GLN A 1 336 ? -26.063 -1.882 17.708 1.00 97.88 336 GLN A C 1
ATOM 2668 O O . GLN A 1 336 ? -26.382 -2.690 16.838 1.00 97.88 336 GLN A O 1
ATOM 2673 N N . ASN A 1 337 ? -25.420 -0.738 17.444 1.00 97.50 337 ASN A N 1
ATOM 2674 C CA . ASN A 1 337 ? -25.113 -0.266 16.084 1.00 97.50 337 ASN A CA 1
ATOM 2675 C C . ASN A 1 337 ? -23.607 -0.027 15.836 1.00 97.50 337 ASN A C 1
ATOM 2677 O O . ASN A 1 337 ? -23.227 0.529 14.803 1.00 97.50 337 ASN A O 1
ATOM 2681 N N . GLY A 1 338 ? -22.741 -0.377 16.791 1.00 98.38 338 GLY A N 1
ATOM 2682 C CA . GLY A 1 338 ? -21.331 0.009 16.758 1.00 98.38 338 GLY A CA 1
ATOM 2683 C C . GLY A 1 338 ? -20.491 -0.649 17.849 1.00 98.38 338 GLY A C 1
ATOM 2684 O O . GLY A 1 338 ? -20.905 -1.613 18.494 1.00 98.38 338 GLY A O 1
ATOM 2685 N N . SER A 1 339 ? -19.263 -0.187 18.054 1.00 98.81 339 SER A N 1
ATOM 2686 C CA . SER A 1 339 ? -18.365 -0.705 19.094 1.00 98.81 339 SER A CA 1
ATOM 2687 C C . SER A 1 339 ? -17.379 0.356 19.547 1.00 98.81 339 SER A C 1
ATOM 2689 O O . SER A 1 339 ? -17.011 1.225 18.763 1.00 98.81 339 SER A O 1
ATOM 2691 N N . ILE A 1 340 ? -16.931 0.262 20.798 1.00 98.88 340 ILE A N 1
ATOM 2692 C CA . ILE A 1 340 ? -15.840 1.087 21.320 1.00 98.88 340 ILE A CA 1
ATOM 2693 C C . ILE A 1 340 ? -14.703 0.155 21.716 1.00 98.88 340 ILE A C 1
ATOM 2695 O O . ILE A 1 340 ? -14.924 -0.796 22.466 1.00 98.88 340 ILE A O 1
ATOM 2699 N N . TYR A 1 341 ? -13.503 0.446 21.223 1.00 98.75 341 TYR A N 1
ATOM 2700 C CA . TYR A 1 341 ? -12.265 -0.245 21.577 1.00 98.75 341 TYR A CA 1
ATOM 2701 C C . TYR A 1 341 ? -11.322 0.727 22.288 1.00 98.75 341 TYR A C 1
ATOM 2703 O O . TYR A 1 341 ? -11.266 1.908 21.947 1.00 98.75 341 TYR A O 1
ATOM 2711 N N . TRP A 1 342 ? -10.564 0.232 23.263 1.00 98.62 342 TRP A N 1
ATOM 2712 C CA . TRP A 1 342 ? -9.568 0.990 24.016 1.00 98.62 342 TRP A CA 1
ATOM 2713 C C . TRP A 1 342 ? -8.236 0.242 24.095 1.00 98.62 342 TRP A C 1
ATOM 2715 O O . TRP A 1 342 ? -8.209 -0.966 24.326 1.00 98.62 342 TRP A O 1
ATOM 2725 N N . THR A 1 343 ? -7.127 0.979 23.997 1.00 98.44 343 THR A N 1
ATOM 2726 C CA . THR A 1 343 ? -5.801 0.518 24.445 1.00 98.44 343 THR A CA 1
ATOM 2727 C C . THR A 1 343 ? -5.092 1.626 25.232 1.00 98.44 343 THR A C 1
ATOM 2729 O O . THR A 1 343 ? -5.403 2.807 25.031 1.00 98.44 343 THR A O 1
ATOM 2732 N N . PRO A 1 344 ? -4.066 1.301 26.043 1.00 96.69 344 PRO A N 1
ATOM 2733 C CA . PRO A 1 344 ? -3.226 2.307 26.699 1.00 96.69 344 PRO A CA 1
ATOM 2734 C C . PRO A 1 344 ? -2.519 3.280 25.738 1.00 96.69 344 PRO A C 1
ATOM 2736 O O . PRO A 1 344 ? -2.153 4.374 26.155 1.00 96.69 344 PRO A O 1
ATOM 2739 N N . LYS A 1 345 ? -2.306 2.892 24.469 1.00 96.56 345 LYS A N 1
ATOM 2740 C CA . LYS A 1 345 ? -1.590 3.695 23.459 1.00 96.56 345 LYS A CA 1
ATOM 2741 C C . LYS A 1 345 ? -2.523 4.562 22.609 1.00 96.56 345 LYS A C 1
ATOM 2743 O O . LYS A 1 345 ? -2.125 5.643 22.192 1.00 96.56 345 LYS A O 1
ATOM 2748 N N . THR A 1 346 ? -3.727 4.076 22.312 1.00 95.94 346 THR A N 1
ATOM 2749 C CA . THR A 1 346 ? -4.694 4.754 21.429 1.00 95.94 346 THR A CA 1
ATOM 2750 C C . THR A 1 346 ? -5.703 5.602 22.192 1.00 95.94 346 THR A C 1
ATOM 2752 O O . THR A 1 346 ? -6.238 6.548 21.634 1.00 95.94 346 THR A O 1
ATOM 2755 N N . GLY A 1 347 ? -5.996 5.268 23.452 1.00 98.31 347 GLY A N 1
ATOM 2756 C CA . GLY A 1 347 ? -7.227 5.726 24.091 1.00 98.31 347 GLY A CA 1
ATOM 2757 C C . GLY A 1 347 ? -8.447 4.961 23.565 1.00 98.31 347 GLY A C 1
ATOM 2758 O O . GLY A 1 347 ? -8.303 3.933 22.897 1.00 98.31 347 GLY A O 1
ATOM 2759 N N . ALA A 1 348 ? -9.643 5.429 23.933 1.00 98.56 348 ALA A N 1
ATOM 2760 C CA . ALA A 1 348 ? -10.914 4.806 23.562 1.00 98.56 348 ALA A CA 1
ATOM 2761 C C . ALA A 1 348 ? -11.465 5.460 22.293 1.00 98.56 348 ALA A C 1
ATOM 2763 O O . ALA A 1 348 ? -11.570 6.687 22.250 1.00 98.56 348 ALA A O 1
ATOM 2764 N N . HIS A 1 349 ? -11.862 4.650 21.314 1.00 98.81 349 HIS A N 1
ATOM 2765 C CA . HIS A 1 349 ? -12.404 5.096 20.032 1.00 98.81 349 HIS A CA 1
ATOM 2766 C C . HIS A 1 349 ? -13.595 4.263 19.588 1.00 98.81 349 HIS A C 1
ATOM 2768 O O . HIS A 1 349 ? -13.642 3.055 19.828 1.00 98.81 349 HIS A O 1
ATOM 2774 N N . GLU A 1 350 ? -14.553 4.926 18.945 1.00 98.69 350 GLU A N 1
ATOM 2775 C CA . GLU A 1 350 ? -15.776 4.303 18.441 1.00 98.69 350 GLU A CA 1
ATOM 2776 C C . GLU A 1 350 ? -15.721 4.038 16.926 1.00 98.69 350 GLU A C 1
ATOM 2778 O O . GLU A 1 350 ? -15.117 4.800 16.169 1.00 98.69 350 GLU A O 1
ATOM 2783 N N . VAL A 1 351 ? -16.350 2.944 16.498 1.00 98.81 351 VAL A N 1
ATOM 2784 C CA . VAL A 1 351 ? -16.498 2.542 15.093 1.00 98.81 351 VAL A CA 1
ATOM 2785 C C . VAL A 1 351 ? -17.923 2.015 14.896 1.00 98.81 351 VAL A C 1
ATOM 2787 O O . VAL A 1 351 ? -18.354 1.136 15.656 1.00 98.81 351 VAL A O 1
ATOM 2790 N N . HIS A 1 352 ? -18.662 2.490 13.887 1.00 98.62 352 HIS A N 1
ATOM 2791 C CA . HIS A 1 352 ? -20.049 2.076 13.651 1.00 98.62 352 HIS A CA 1
ATOM 2792 C C . HIS A 1 352 ? -20.361 1.715 12.188 1.00 98.62 352 HIS A C 1
ATOM 2794 O O . HIS A 1 352 ? -19.494 1.703 11.313 1.00 98.62 352 HIS A O 1
ATOM 2800 N N . GLY A 1 353 ? -21.606 1.276 11.960 1.00 97.56 353 GLY A N 1
ATOM 2801 C CA . GLY A 1 353 ? -22.172 0.986 10.638 1.00 97.56 353 GLY A CA 1
ATOM 2802 C C . GLY A 1 353 ? -21.262 0.194 9.690 1.00 97.56 353 GLY A C 1
ATOM 2803 O O . GLY A 1 353 ? -20.570 -0.745 10.086 1.00 97.56 353 GLY A O 1
ATOM 2804 N N . ALA A 1 354 ? -21.239 0.614 8.423 1.00 98.44 354 ALA A N 1
ATOM 2805 C CA . ALA A 1 354 ? -20.502 -0.056 7.352 1.00 98.44 354 ALA A CA 1
ATOM 2806 C C . ALA A 1 354 ? -18.970 -0.065 7.547 1.00 98.44 354 ALA A C 1
ATOM 2808 O O . ALA A 1 354 ? -18.287 -0.930 6.997 1.00 98.44 354 ALA A O 1
ATOM 2809 N N . ILE A 1 355 ? -18.412 0.875 8.321 1.00 98.88 355 ILE A N 1
ATOM 2810 C CA . ILE A 1 355 ? -16.973 0.906 8.621 1.00 98.88 355 ILE A CA 1
ATOM 2811 C C . ILE A 1 355 ? -16.630 -0.164 9.663 1.00 98.88 355 ILE A C 1
ATOM 2813 O O . ILE A 1 355 ? -15.670 -0.915 9.473 1.00 98.88 355 ILE A O 1
ATOM 2817 N N . ARG A 1 356 ? -17.463 -0.319 10.702 1.00 98.62 356 ARG A N 1
ATOM 2818 C CA . ARG A 1 356 ? -17.372 -1.445 11.642 1.00 98.62 356 ARG A CA 1
ATOM 2819 C C . ARG A 1 356 ? -17.560 -2.777 10.923 1.00 98.62 356 ARG A C 1
ATOM 2821 O O . ARG A 1 356 ? -16.760 -3.672 11.145 1.00 98.62 356 ARG A O 1
ATOM 2828 N N . GLU A 1 357 ? -18.565 -2.906 10.058 1.00 98.62 357 GLU A N 1
ATOM 2829 C CA . GLU A 1 357 ? -18.821 -4.136 9.284 1.00 98.62 357 GLU A CA 1
ATOM 2830 C C . GLU A 1 357 ? -17.621 -4.524 8.399 1.00 98.62 357 GLU A C 1
ATOM 2832 O O . GLU A 1 357 ? -17.246 -5.698 8.333 1.00 98.62 357 GLU A O 1
ATOM 2837 N N . LYS A 1 358 ? -16.953 -3.545 7.769 1.00 98.69 358 LYS A N 1
ATOM 2838 C CA . LYS A 1 358 ? -15.695 -3.776 7.041 1.00 98.69 358 LYS A CA 1
ATOM 2839 C C . LYS A 1 358 ? -14.584 -4.245 7.985 1.00 98.69 358 LYS A C 1
ATOM 2841 O O . LYS A 1 358 ? -13.970 -5.270 7.704 1.00 98.69 358 LYS A O 1
ATOM 2846 N N . TRP A 1 359 ? -14.342 -3.557 9.100 1.00 98.75 359 TRP A N 1
ATOM 2847 C CA . TRP A 1 359 ? -13.292 -3.932 10.061 1.00 98.75 359 TRP A CA 1
ATOM 2848 C C . TRP A 1 359 ? -13.528 -5.314 10.702 1.00 98.75 359 TRP A C 1
ATOM 2850 O O . TRP A 1 359 ? -12.598 -6.111 10.826 1.00 98.75 359 TRP A O 1
ATOM 2860 N N . GLU A 1 360 ? -14.785 -5.644 11.005 1.00 98.38 360 GLU A N 1
ATOM 2861 C CA . GLU A 1 360 ? -15.246 -6.968 11.433 1.00 98.38 360 GLU A CA 1
ATOM 2862 C C . GLU A 1 360 ? -14.894 -8.040 10.390 1.00 98.38 360 GLU A C 1
ATOM 2864 O O . GLU A 1 360 ? -14.268 -9.046 10.727 1.00 98.38 360 GLU A O 1
ATOM 2869 N N . SER A 1 361 ? -15.187 -7.790 9.105 1.00 98.38 361 SER A N 1
ATOM 2870 C CA . SER A 1 361 ? -14.854 -8.716 8.007 1.00 98.38 361 SER A CA 1
ATOM 2871 C C . SER A 1 361 ? -13.347 -8.927 7.782 1.00 98.38 361 SER A C 1
ATOM 2873 O O . SER A 1 361 ? -12.953 -9.950 7.225 1.00 98.38 361 SER A O 1
ATOM 2875 N N . LEU A 1 362 ? -12.504 -7.993 8.239 1.00 98.00 362 LEU A N 1
ATOM 2876 C CA . LEU A 1 362 ? -11.039 -8.072 8.171 1.00 98.00 362 LEU A CA 1
ATOM 2877 C C . LEU A 1 362 ? -10.414 -8.773 9.393 1.00 98.00 362 LEU A C 1
ATOM 2879 O O . LEU A 1 362 ? -9.207 -9.013 9.402 1.00 98.00 362 LEU A O 1
ATOM 2883 N N . GLY A 1 363 ? -11.206 -9.106 10.419 1.00 97.75 363 GLY A N 1
ATOM 2884 C CA . GLY A 1 363 ? -10.725 -9.752 11.643 1.00 97.75 363 GLY A CA 1
ATOM 2885 C C . GLY A 1 363 ? -10.361 -8.797 12.785 1.00 97.75 363 GLY A C 1
ATOM 2886 O O . GLY A 1 363 ? -9.502 -9.140 13.599 1.00 97.75 363 GLY A O 1
ATOM 2887 N N . TRP A 1 364 ? -11.020 -7.635 12.877 1.00 98.19 364 TRP A N 1
ATOM 2888 C CA . TRP A 1 364 ? -10.926 -6.714 14.021 1.00 98.19 364 TRP A CA 1
ATOM 2889 C C . TRP A 1 364 ? -9.491 -6.236 14.311 1.00 98.19 364 TRP A C 1
ATOM 2891 O O . TRP A 1 364 ? -8.731 -5.931 13.389 1.00 98.19 364 TRP A O 1
ATOM 2901 N N . GLU A 1 365 ? -9.092 -6.178 15.586 1.00 97.44 365 GLU A N 1
ATOM 2902 C CA . GLU A 1 365 ? -7.772 -5.727 16.033 1.00 97.44 365 GLU A CA 1
ATOM 2903 C C . GLU A 1 365 ? -6.608 -6.609 15.548 1.00 97.44 365 GLU A C 1
ATOM 2905 O O . GLU A 1 365 ? -5.455 -6.192 15.623 1.00 97.44 365 GLU A O 1
ATOM 2910 N N . LYS A 1 366 ? -6.900 -7.805 15.015 1.00 97.12 366 LYS A N 1
ATOM 2911 C CA . LYS A 1 366 ? -5.914 -8.713 14.398 1.00 97.12 366 LYS A CA 1
ATOM 2912 C C . LYS A 1 366 ? -5.711 -8.482 12.904 1.00 97.12 366 LYS A C 1
ATOM 2914 O O . LYS A 1 366 ? -4.828 -9.103 12.314 1.00 97.12 366 LYS A O 1
ATOM 2919 N N . SER A 1 367 ? -6.535 -7.640 12.285 1.00 97.06 367 SER A N 1
ATOM 2920 C CA . SER A 1 367 ? -6.318 -7.198 10.910 1.00 97.06 367 SER A CA 1
ATOM 2921 C C . SER A 1 367 ? -5.042 -6.355 10.804 1.00 97.06 367 SER A C 1
ATOM 2923 O O . SER A 1 367 ? -4.562 -5.794 11.789 1.00 97.06 367 SER A O 1
ATOM 2925 N N . VAL A 1 368 ? -4.526 -6.189 9.584 1.00 96.62 368 VAL A N 1
ATOM 2926 C CA . VAL A 1 368 ? -3.379 -5.305 9.282 1.00 96.62 368 VAL A CA 1
ATOM 2927 C C . VAL A 1 368 ? -3.596 -3.840 9.693 1.00 96.62 368 VAL A C 1
ATOM 2929 O O . VAL A 1 368 ? -2.635 -3.086 9.818 1.00 96.62 368 VAL A O 1
ATOM 2932 N N . LEU A 1 369 ? -4.847 -3.438 9.936 1.00 98.38 369 LEU A N 1
ATOM 2933 C CA . LEU A 1 369 ? -5.208 -2.108 10.417 1.00 98.38 369 LEU A CA 1
ATOM 2934 C C . LEU A 1 369 ? -4.934 -1.930 11.920 1.00 98.38 369 LEU A C 1
ATOM 2936 O O . LEU A 1 369 ? -4.659 -0.811 12.352 1.00 98.38 369 LEU A O 1
ATOM 2940 N N . GLY A 1 370 ? -4.992 -3.001 12.717 1.00 98.25 370 GLY A N 1
ATOM 2941 C CA . GLY A 1 370 ? -4.909 -2.928 14.176 1.00 98.25 370 GLY A CA 1
ATOM 2942 C C . GLY A 1 370 ? -6.100 -2.191 14.801 1.00 98.25 370 GLY A C 1
ATOM 2943 O O . GLY A 1 370 ? -7.243 -2.335 14.363 1.00 98.25 370 GLY A O 1
ATOM 2944 N N . TYR A 1 371 ? -5.834 -1.400 15.843 1.00 98.69 371 TYR A N 1
ATOM 2945 C CA . TYR A 1 371 ? -6.858 -0.655 16.591 1.00 98.69 371 TYR A CA 1
ATOM 2946 C C . TYR A 1 371 ? -7.237 0.686 15.940 1.00 98.69 371 TYR A C 1
ATOM 2948 O O . TYR A 1 371 ? -6.382 1.316 15.310 1.00 98.69 371 TYR A O 1
ATOM 2956 N N . PRO A 1 372 ? -8.475 1.183 16.145 1.00 98.75 372 PRO A N 1
ATOM 2957 C CA . PRO A 1 372 ? -8.857 2.541 15.767 1.00 98.75 372 PRO A CA 1
ATOM 2958 C C . PRO A 1 372 ? -8.063 3.596 16.555 1.00 98.75 372 PRO A C 1
ATOM 2960 O O . PRO A 1 372 ? -7.788 3.434 17.746 1.00 98.75 372 PRO A O 1
ATOM 2963 N N . ILE A 1 373 ? -7.723 4.695 15.878 1.00 98.50 373 ILE A N 1
ATOM 2964 C CA . ILE A 1 373 ? -7.068 5.893 16.444 1.00 98.50 373 ILE A CA 1
ATOM 2965 C C . ILE A 1 373 ? -7.899 7.174 16.241 1.00 98.50 373 ILE A C 1
ATOM 2967 O O . ILE A 1 373 ? -7.459 8.270 16.580 1.00 98.50 373 ILE A O 1
ATOM 2971 N N . THR A 1 374 ? -9.101 7.042 15.675 1.00 98.62 374 THR A N 1
ATOM 2972 C CA . THR A 1 374 ? -10.138 8.080 15.648 1.00 98.62 374 THR A CA 1
ATOM 2973 C C . THR A 1 374 ? -11.507 7.452 15.879 1.00 98.62 374 THR A C 1
ATOM 2975 O O . THR A 1 374 ? -11.720 6.280 15.568 1.00 98.62 374 THR A O 1
ATOM 2978 N N . ASP A 1 375 ? -12.450 8.273 16.339 1.00 98.56 375 ASP A N 1
ATOM 2979 C CA . ASP A 1 375 ? -13.888 8.011 16.188 1.00 98.56 375 ASP A CA 1
ATOM 2980 C C . ASP A 1 375 ? -14.294 8.089 14.696 1.00 98.56 375 ASP A C 1
ATOM 2982 O O . ASP A 1 375 ? -13.480 8.514 13.859 1.00 98.56 375 ASP A O 1
ATOM 2986 N N . GLU A 1 376 ? -15.530 7.723 14.338 1.00 98.25 376 GLU A N 1
ATOM 2987 C CA . GLU A 1 376 ? -15.986 7.743 12.943 1.00 98.25 376 GLU A CA 1
ATOM 2988 C C . GLU A 1 376 ? -16.349 9.171 12.497 1.00 98.25 376 GLU A C 1
ATOM 2990 O O . GLU A 1 376 ? -17.430 9.714 12.769 1.00 98.25 376 GLU A O 1
ATOM 2995 N N . ASN A 1 377 ? -15.429 9.803 11.774 1.00 97.62 377 ASN A N 1
ATOM 2996 C CA . ASN A 1 377 ? -15.530 11.199 11.372 1.00 97.62 377 ASN A CA 1
ATOM 2997 C C . ASN A 1 377 ? -16.165 11.350 9.985 1.00 97.62 377 ASN A C 1
ATOM 2999 O O . ASN A 1 377 ? -16.040 10.488 9.121 1.00 97.62 377 ASN A O 1
ATOM 3003 N N . MET A 1 378 ? -16.853 12.471 9.755 1.00 97.56 378 MET A N 1
ATOM 3004 C CA . MET A 1 378 ? -17.258 12.880 8.405 1.00 97.56 378 MET A CA 1
ATOM 3005 C C . MET A 1 378 ? -16.040 13.442 7.667 1.00 97.56 378 MET A C 1
ATOM 3007 O O . MET A 1 378 ? -15.256 14.188 8.256 1.00 97.56 378 MET A O 1
ATOM 3011 N N . THR A 1 379 ? -15.883 13.113 6.387 1.00 96.69 379 THR A N 1
ATOM 3012 C CA . THR A 1 379 ? -14.764 13.609 5.576 1.00 96.69 379 THR A CA 1
ATOM 3013 C C . THR A 1 379 ? -14.819 15.134 5.371 1.00 96.69 379 THR A C 1
ATOM 3015 O O . THR A 1 379 ? -15.906 15.724 5.364 1.00 96.69 379 THR A O 1
ATOM 3018 N N . PRO A 1 380 ? -13.669 15.805 5.158 1.00 93.44 380 PRO A N 1
ATOM 3019 C CA . PRO A 1 380 ? -13.593 17.249 4.900 1.00 93.44 380 PRO A CA 1
ATOM 3020 C C . PRO A 1 380 ? -14.456 17.782 3.740 1.00 93.44 380 PRO A C 1
ATOM 3022 O O . PRO A 1 380 ? -14.839 18.953 3.757 1.00 93.44 380 PRO A O 1
ATOM 3025 N N . ASP A 1 381 ? -14.763 16.955 2.737 1.00 92.62 381 ASP A N 1
ATOM 3026 C CA . ASP A 1 381 ? -15.657 17.279 1.611 1.00 92.62 381 ASP A CA 1
ATOM 3027 C C . ASP A 1 381 ? -17.161 17.117 1.933 1.00 92.62 381 ASP A C 1
ATOM 3029 O O . ASP A 1 381 ? -18.005 17.607 1.182 1.00 92.62 381 ASP A O 1
ATOM 3033 N N . LYS A 1 382 ? -17.491 16.482 3.069 1.00 95.12 382 LYS A N 1
ATOM 3034 C CA . LYS A 1 382 ? -18.839 16.127 3.549 1.00 95.12 382 LYS A CA 1
ATOM 3035 C C . LYS A 1 382 ? -19.592 15.094 2.693 1.00 95.12 382 LYS A C 1
ATOM 3037 O O . LYS A 1 382 ? -20.820 15.041 2.758 1.00 95.12 382 LYS A O 1
ATOM 3042 N N . ILE A 1 383 ? -18.885 14.275 1.910 1.00 95.88 383 ILE A N 1
ATOM 3043 C CA . ILE A 1 383 ? -19.477 13.208 1.076 1.00 95.88 383 ILE A CA 1
ATOM 3044 C C . ILE A 1 383 ? -19.415 11.839 1.771 1.00 95.88 383 ILE A C 1
ATOM 3046 O O . ILE A 1 383 ? -20.345 11.037 1.643 1.00 95.88 383 ILE A O 1
ATOM 3050 N N . GLY A 1 384 ? -18.328 11.565 2.490 1.00 97.50 384 GLY A N 1
ATOM 3051 C CA . GLY A 1 384 ? -18.034 10.276 3.102 1.00 97.50 384 GLY A CA 1
ATOM 3052 C C . GLY A 1 384 ? -17.862 10.319 4.619 1.00 97.50 384 GLY A C 1
ATOM 3053 O O . GLY A 1 384 ? -18.062 11.336 5.293 1.00 97.50 384 GLY A O 1
ATOM 3054 N N . ARG A 1 385 ? -17.490 9.161 5.163 1.00 98.56 385 ARG A N 1
ATOM 3055 C CA . ARG A 1 385 ? -17.143 8.947 6.574 1.00 98.56 385 ARG A CA 1
ATOM 3056 C C . ARG A 1 385 ? -15.909 8.050 6.666 1.00 98.56 385 ARG A C 1
ATOM 3058 O O . ARG A 1 385 ? -15.644 7.301 5.727 1.00 98.56 385 ARG A O 1
ATOM 3065 N N . TYR A 1 386 ? -15.136 8.143 7.745 1.00 98.69 386 TYR A N 1
ATOM 3066 C CA . TYR A 1 386 ? -13.898 7.378 7.902 1.00 98.69 386 TYR A CA 1
ATOM 3067 C C . TYR A 1 386 ? -13.511 7.133 9.368 1.00 98.69 386 TYR A C 1
ATOM 3069 O O . TYR A 1 386 ? -13.806 7.945 10.248 1.00 98.69 386 TYR A O 1
ATOM 3077 N N . ASN A 1 387 ? -12.754 6.058 9.595 1.00 98.75 387 ASN A N 1
ATOM 3078 C CA . ASN A 1 387 ? -11.913 5.878 10.780 1.00 98.75 387 ASN A CA 1
ATOM 3079 C C . ASN A 1 387 ? -10.458 5.695 10.330 1.00 98.75 387 ASN A C 1
ATOM 3081 O O . ASN A 1 387 ? -10.174 4.925 9.404 1.00 98.75 387 ASN A O 1
ATOM 3085 N N . HIS A 1 388 ? -9.525 6.353 11.019 1.00 98.56 388 HIS A N 1
ATOM 3086 C CA . HIS A 1 388 ? -8.117 5.971 10.965 1.00 98.56 388 HIS A CA 1
ATOM 3087 C C . HIS A 1 388 ? -7.845 4.847 11.975 1.00 98.56 388 HIS A C 1
ATOM 3089 O O . HIS A 1 388 ? -8.387 4.840 13.084 1.00 98.56 388 HIS A O 1
ATOM 3095 N N . PHE A 1 389 ? -6.959 3.927 11.603 1.00 98.81 389 PHE A N 1
ATOM 3096 C CA . PHE A 1 389 ? -6.477 2.824 12.431 1.00 98.81 389 PHE A CA 1
ATOM 3097 C C . PHE A 1 389 ? -4.942 2.879 12.521 1.00 98.81 389 PHE A C 1
ATOM 3099 O O . PHE A 1 389 ? -4.302 3.690 11.853 1.00 98.81 389 PHE A O 1
ATOM 3106 N N . GLN A 1 390 ? -4.332 2.036 13.352 1.00 97.81 390 GLN A N 1
ATOM 3107 C CA . GLN A 1 390 ? -2.879 2.025 13.573 1.00 97.81 390 GLN A CA 1
ATOM 3108 C C . GLN A 1 390 ? -2.047 1.751 12.305 1.00 97.81 390 GLN A C 1
ATOM 3110 O O . GLN A 1 390 ? -0.966 2.320 12.175 1.00 97.81 390 GLN A O 1
ATOM 3115 N N . GLY A 1 391 ? -2.526 0.886 11.404 1.00 96.62 391 GLY A N 1
ATOM 3116 C CA . GLY A 1 391 ? -1.824 0.477 10.176 1.00 96.62 391 GLY A CA 1
ATOM 3117 C C . GLY A 1 391 ? -2.413 1.008 8.862 1.00 96.62 391 GLY A C 1
ATOM 3118 O O . GLY A 1 391 ? -1.896 0.683 7.794 1.00 96.62 391 GLY A O 1
ATOM 3119 N N . GLY A 1 392 ? -3.496 1.790 8.912 1.00 98.31 392 GLY A N 1
ATOM 3120 C CA . GLY A 1 392 ? -4.225 2.213 7.714 1.00 98.31 392 GLY A CA 1
ATOM 3121 C C . GLY A 1 392 ? -5.503 2.996 8.012 1.00 98.31 392 GLY A C 1
ATOM 3122 O O . GLY A 1 392 ? -5.632 3.674 9.033 1.00 98.31 392 GLY A O 1
ATOM 3123 N N . SER A 1 393 ? -6.483 2.949 7.113 1.00 98.75 393 SER A N 1
ATOM 3124 C CA . SER A 1 393 ? -7.790 3.598 7.300 1.00 98.75 393 SER A CA 1
ATOM 3125 C C . SER A 1 393 ? -8.896 2.903 6.526 1.00 98.75 393 SER A C 1
ATOM 3127 O O . SER A 1 393 ? -8.644 2.333 5.469 1.00 98.75 393 SER A O 1
ATOM 3129 N N . ILE A 1 394 ? -10.129 3.023 7.020 1.00 98.88 394 ILE A N 1
ATOM 3130 C CA . ILE A 1 394 ? -11.334 2.619 6.290 1.00 98.88 394 ILE A CA 1
ATOM 3131 C C . ILE A 1 394 ? -12.140 3.876 5.971 1.00 98.88 394 ILE A C 1
ATOM 3133 O O . ILE A 1 394 ? -12.444 4.664 6.868 1.00 98.88 394 ILE A O 1
ATOM 3137 N N . TYR A 1 395 ? -12.494 4.040 4.700 1.00 98.75 395 TYR A N 1
ATOM 3138 C CA . TYR A 1 395 ? -13.317 5.133 4.186 1.00 98.75 395 TYR A CA 1
ATOM 3139 C C . TYR A 1 395 ? -14.602 4.577 3.573 1.00 98.75 395 TYR A C 1
ATOM 3141 O O . TYR A 1 395 ? -14.572 3.582 2.851 1.00 98.75 395 TYR A O 1
ATOM 3149 N N . TRP A 1 396 ? -15.729 5.243 3.818 1.00 98.62 396 TRP A N 1
ATOM 3150 C CA . TRP A 1 396 ? -17.044 4.893 3.287 1.00 98.62 396 TRP A CA 1
ATOM 3151 C C . TRP A 1 396 ? -17.687 6.066 2.547 1.00 98.62 396 TRP A C 1
ATOM 3153 O O . TRP A 1 396 ? -17.641 7.206 3.010 1.00 98.62 396 TRP A O 1
ATOM 3163 N N . THR A 1 397 ? -18.369 5.772 1.436 1.00 98.38 397 THR A N 1
ATOM 3164 C CA . THR A 1 397 ? -19.358 6.678 0.828 1.00 98.38 397 THR A CA 1
ATOM 3165 C C . THR A 1 397 ? -20.612 5.904 0.407 1.00 98.38 397 THR A C 1
ATOM 3167 O O . THR A 1 397 ? -20.512 4.707 0.113 1.00 98.38 397 THR A O 1
ATOM 3170 N N . PRO A 1 398 ? -21.771 6.571 0.233 1.00 97.00 398 PRO A N 1
ATOM 3171 C CA . PRO A 1 398 ? -22.974 5.944 -0.325 1.00 97.00 398 PRO A CA 1
ATOM 3172 C C . PRO A 1 398 ? -22.807 5.361 -1.741 1.00 97.00 398 PRO A C 1
ATOM 3174 O O . PRO A 1 398 ? -23.640 4.569 -2.170 1.00 97.00 398 PRO A O 1
ATOM 3177 N N . LYS A 1 399 ? -21.769 5.773 -2.489 1.00 96.25 399 LYS A N 1
ATOM 3178 C CA . LYS A 1 399 ? -21.503 5.329 -3.869 1.00 96.25 399 LYS A CA 1
ATOM 3179 C C . LYS A 1 399 ? -20.522 4.154 -3.939 1.00 96.25 399 LYS A C 1
ATOM 3181 O O . LYS A 1 399 ? -20.614 3.350 -4.860 1.00 96.25 399 LYS A O 1
ATOM 3186 N N . THR A 1 400 ? -19.563 4.095 -3.017 1.00 94.94 400 THR A N 1
ATOM 3187 C CA . THR A 1 400 ? -18.464 3.112 -3.025 1.00 94.94 400 THR A CA 1
ATOM 3188 C C . THR A 1 400 ? -18.695 1.958 -2.057 1.00 94.94 400 THR A C 1
ATOM 3190 O O . THR A 1 400 ? -18.197 0.868 -2.295 1.00 94.94 400 THR A O 1
ATOM 3193 N N . GLY A 1 401 ? -19.437 2.178 -0.968 1.00 98.25 401 GLY A N 1
ATOM 3194 C CA . GLY A 1 401 ? -19.333 1.325 0.214 1.00 98.25 401 GLY A CA 1
ATOM 3195 C C . GLY A 1 401 ? -18.061 1.634 1.011 1.00 98.25 401 GLY A C 1
ATOM 3196 O O . GLY A 1 401 ? -17.402 2.649 0.762 1.00 98.25 401 GLY A O 1
ATOM 3197 N N . ALA A 1 402 ? -17.759 0.785 1.997 1.00 98.62 402 ALA A N 1
ATOM 3198 C CA . ALA A 1 402 ? -16.590 0.912 2.865 1.00 98.62 402 ALA A CA 1
ATOM 3199 C C . ALA A 1 402 ? -15.395 0.150 2.276 1.00 98.62 402 ALA A C 1
ATOM 3201 O O . ALA A 1 402 ? -15.524 -1.038 1.976 1.00 98.62 402 ALA A O 1
ATOM 3202 N N . HIS A 1 403 ? -14.247 0.817 2.171 1.00 98.75 403 HIS A N 1
ATOM 3203 C CA . HIS A 1 403 ? -12.994 0.251 1.676 1.00 98.75 403 HIS A CA 1
ATOM 3204 C C . HIS A 1 403 ? -11.810 0.621 2.555 1.00 98.75 403 HIS A C 1
ATOM 3206 O O . HIS A 1 403 ? -11.760 1.721 3.107 1.00 98.75 403 HIS A O 1
ATOM 3212 N N . GLU A 1 404 ? -10.861 -0.304 2.662 1.00 98.62 404 GLU A N 1
ATOM 3213 C CA . GLU A 1 404 ? -9.640 -0.132 3.446 1.00 98.62 404 GLU A CA 1
ATOM 3214 C C . GLU A 1 404 ? -8.409 0.169 2.574 1.00 98.62 404 GLU A C 1
ATOM 3216 O O . GLU A 1 404 ? -8.327 -0.252 1.418 1.00 98.62 404 GLU A O 1
ATOM 3221 N N . VAL A 1 405 ? -7.461 0.919 3.136 1.00 98.69 405 VAL A N 1
ATOM 3222 C CA . VAL A 1 405 ? -6.155 1.237 2.542 1.00 98.69 405 VAL A CA 1
ATOM 3223 C C . VAL A 1 405 ? -5.108 1.189 3.659 1.00 98.69 405 VAL A C 1
ATOM 3225 O O . VAL A 1 405 ? -5.319 1.837 4.693 1.00 98.69 405 VAL A O 1
ATOM 3228 N N . HIS A 1 406 ? -3.980 0.490 3.474 1.00 98.44 406 HIS A N 1
ATOM 3229 C CA . HIS A 1 406 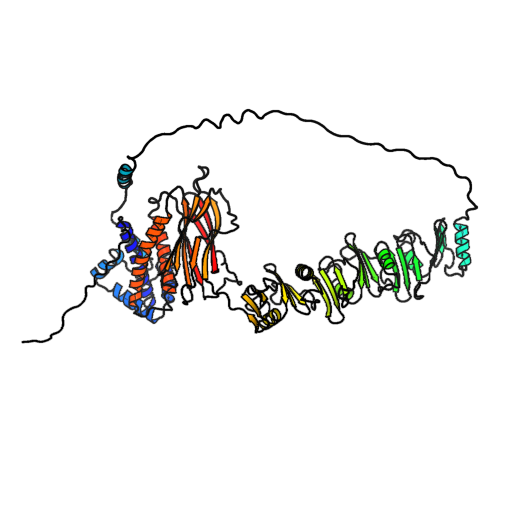? -2.951 0.339 4.513 1.00 98.44 406 HIS A CA 1
ATOM 3230 C C . HIS A 1 406 ? -1.509 0.584 4.030 1.00 98.44 406 HIS A C 1
ATOM 3232 O O . HIS A 1 406 ? -1.238 0.904 2.871 1.00 98.44 406 HIS A O 1
ATOM 3238 N N . GLY A 1 407 ? -0.569 0.554 4.981 1.00 97.06 407 GLY A N 1
ATOM 3239 C CA . GLY A 1 407 ? 0.876 0.594 4.731 1.00 97.06 407 GLY A CA 1
ATOM 3240 C C . GLY A 1 407 ? 1.353 1.697 3.773 1.00 97.06 407 GLY A C 1
ATOM 3241 O O . GLY A 1 407 ? 0.947 2.855 3.855 1.00 97.06 407 GLY A O 1
ATOM 3242 N N . ALA A 1 408 ? 2.237 1.328 2.841 1.00 97.75 408 ALA A N 1
ATOM 3243 C CA . ALA A 1 408 ? 2.861 2.269 1.910 1.00 97.75 408 ALA A CA 1
ATOM 3244 C C . ALA A 1 408 ? 1.873 2.904 0.910 1.00 97.75 408 ALA A C 1
ATOM 3246 O O . ALA A 1 408 ? 2.121 4.008 0.419 1.00 97.75 408 ALA A O 1
ATOM 3247 N N . ILE A 1 409 ? 0.752 2.238 0.611 1.00 98.75 409 ILE A N 1
ATOM 3248 C CA . ILE A 1 409 ? -0.290 2.778 -0.271 1.00 98.75 409 ILE A CA 1
ATOM 3249 C C . ILE A 1 409 ? -1.107 3.842 0.465 1.00 98.75 409 ILE A C 1
ATOM 3251 O O . ILE A 1 409 ? -1.363 4.916 -0.085 1.00 98.75 409 ILE A O 1
ATOM 3255 N N . TRP A 1 410 ? -1.431 3.589 1.734 1.00 98.56 410 TRP A N 1
ATOM 3256 C CA . TRP A 1 410 ? -2.041 4.562 2.637 1.00 98.56 410 TRP A CA 1
ATOM 3257 C C . TRP A 1 410 ? -1.159 5.800 2.820 1.00 98.56 410 TRP A C 1
ATOM 3259 O O . TRP A 1 410 ? -1.651 6.912 2.639 1.00 98.56 410 TRP A O 1
ATOM 3269 N N . ASP A 1 411 ? 0.144 5.636 3.078 1.00 98.19 411 ASP A N 1
ATOM 3270 C CA . ASP A 1 411 ? 1.069 6.770 3.212 1.00 98.19 411 ASP A CA 1
ATOM 3271 C C . ASP A 1 411 ? 1.229 7.578 1.907 1.00 98.19 411 ASP A C 1
ATOM 3273 O O . ASP A 1 411 ? 1.274 8.812 1.953 1.00 98.19 411 ASP A O 1
ATOM 3277 N N . LYS A 1 412 ? 1.212 6.929 0.730 1.00 98.44 412 LYS A N 1
ATOM 3278 C CA . LYS A 1 412 ? 1.148 7.636 -0.564 1.00 98.44 412 LYS A CA 1
ATOM 3279 C C . LYS A 1 412 ? -0.160 8.418 -0.705 1.00 98.44 412 LYS A C 1
ATOM 3281 O O . LYS A 1 412 ? -0.106 9.624 -0.939 1.00 98.44 412 LYS A O 1
ATOM 3286 N N . TRP A 1 413 ? -1.324 7.794 -0.519 1.00 98.50 413 TRP A N 1
ATOM 3287 C CA . TRP A 1 413 ? -2.625 8.467 -0.666 1.00 98.50 413 TRP A CA 1
ATOM 3288 C C . TRP A 1 413 ? -2.799 9.652 0.303 1.00 98.50 413 TRP A C 1
ATOM 3290 O O . TRP A 1 413 ? -3.263 10.726 -0.082 1.00 98.50 413 TRP A O 1
ATOM 3300 N N . LYS A 1 414 ? -2.318 9.493 1.537 1.00 97.75 414 LYS A N 1
ATOM 3301 C CA . LYS A 1 414 ? -2.184 10.533 2.565 1.00 97.75 414 LYS A CA 1
ATOM 3302 C C . LYS A 1 414 ? -1.319 11.710 2.112 1.00 97.75 414 LYS A C 1
ATOM 3304 O O . LYS A 1 414 ? -1.753 12.853 2.239 1.00 97.75 414 LYS A O 1
ATOM 3309 N N . SER A 1 415 ? -0.141 11.454 1.532 1.00 97.88 415 SER A N 1
ATOM 3310 C CA . SER A 1 415 ? 0.737 12.511 0.992 1.00 97.88 415 SER A CA 1
ATOM 3311 C C . SER A 1 415 ? 0.117 13.284 -0.183 1.00 97.88 415 SER A C 1
ATOM 3313 O O . SER A 1 415 ? 0.374 14.475 -0.333 1.00 97.88 415 SER A O 1
ATOM 3315 N N . LEU A 1 416 ? -0.767 12.642 -0.956 1.00 97.62 416 LEU A N 1
ATOM 3316 C CA . LEU A 1 416 ? -1.524 13.255 -2.055 1.00 97.62 416 LEU A CA 1
ATOM 3317 C C . LEU A 1 416 ? -2.750 14.067 -1.588 1.00 97.62 416 LEU A C 1
ATOM 3319 O O . LEU A 1 416 ? -3.397 14.718 -2.409 1.00 97.62 416 LEU A O 1
ATOM 3323 N N . GLY A 1 417 ? -3.087 14.041 -0.293 1.00 97.00 417 GLY A N 1
ATOM 3324 C CA . GLY A 1 417 ? -4.232 14.764 0.269 1.00 97.00 417 GLY A CA 1
ATOM 3325 C C . GLY A 1 417 ? -5.531 13.956 0.370 1.00 97.00 417 GLY A C 1
ATOM 3326 O O . GLY A 1 417 ? -6.609 14.551 0.317 1.00 97.00 417 GLY A O 1
ATOM 3327 N N . TRP A 1 418 ? -5.440 12.633 0.550 1.00 97.31 418 TRP A N 1
ATOM 3328 C CA . TRP A 1 418 ? -6.568 11.747 0.882 1.00 97.31 418 TRP A CA 1
ATOM 3329 C C . TRP A 1 418 ? -7.707 11.777 -0.157 1.00 97.31 418 TRP A C 1
ATOM 3331 O O . TRP A 1 418 ? -7.458 11.817 -1.363 1.00 97.31 418 TRP A O 1
ATOM 3341 N N . GLU A 1 419 ? -8.969 11.772 0.282 1.00 96.50 419 GLU A N 1
ATOM 3342 C CA . GLU A 1 419 ? -10.161 11.799 -0.574 1.00 96.50 419 GLU A CA 1
ATOM 3343 C C . GLU A 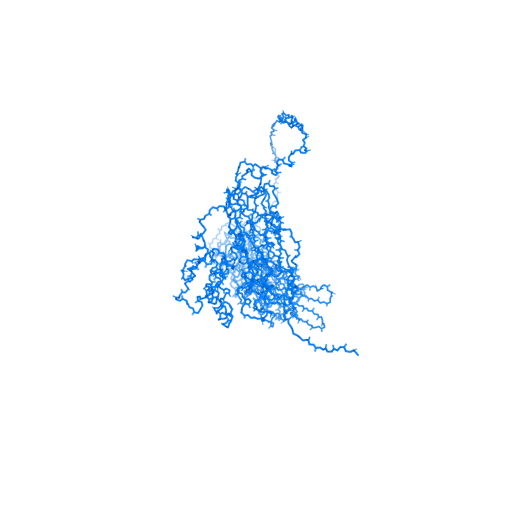1 419 ? -10.278 13.060 -1.447 1.00 96.50 419 GLU A C 1
ATOM 3345 O O . GLU A 1 419 ? -11.005 13.059 -2.439 1.00 96.50 419 GLU A O 1
ATOM 3350 N N . LYS A 1 420 ? -9.526 14.117 -1.111 1.00 96.31 420 LYS A N 1
ATOM 3351 C CA . LYS A 1 420 ? -9.416 15.363 -1.883 1.00 96.31 420 LYS A CA 1
ATOM 3352 C C . LYS A 1 420 ? -8.255 15.377 -2.885 1.00 96.31 420 LYS A C 1
ATOM 3354 O O . LYS A 1 420 ? -8.083 16.375 -3.587 1.00 96.31 420 LYS A O 1
ATOM 3359 N N . SER A 1 421 ? -7.463 14.307 -2.952 1.00 96.50 421 SER A N 1
ATOM 3360 C CA . SER A 1 421 ? -6.458 14.105 -4.002 1.00 96.50 421 SER A CA 1
ATOM 3361 C C . SER A 1 421 ? -7.108 13.906 -5.378 1.00 96.50 421 SER A C 1
ATOM 3363 O O . SER A 1 421 ? -8.308 13.645 -5.487 1.00 96.50 421 SER A O 1
ATOM 3365 N N . VAL A 1 422 ? -6.301 13.939 -6.445 1.00 96.00 422 VAL A N 1
ATOM 3366 C CA . VAL A 1 422 ? -6.755 13.620 -7.816 1.00 96.00 422 VAL A CA 1
ATOM 3367 C C . VAL A 1 422 ? -7.435 12.248 -7.921 1.00 96.00 422 VAL A C 1
ATOM 3369 O O . VAL A 1 422 ? -8.320 12.065 -8.755 1.00 96.00 422 VAL A O 1
ATOM 3372 N N . LEU A 1 423 ? -7.068 11.303 -7.049 1.00 98.00 423 LEU A N 1
ATOM 3373 C CA . LEU A 1 423 ? -7.542 9.919 -7.041 1.00 98.00 423 LEU A CA 1
ATOM 3374 C C . LEU A 1 423 ? -8.987 9.773 -6.534 1.00 98.00 423 LEU A C 1
ATOM 3376 O O . LEU A 1 423 ? -9.695 8.864 -6.980 1.00 98.00 423 LEU A O 1
ATOM 3380 N N . GLY A 1 424 ? -9.428 10.658 -5.635 1.00 97.69 424 GLY A N 1
ATOM 3381 C CA . GLY A 1 424 ? -10.696 10.535 -4.915 1.00 97.69 424 GLY A CA 1
ATOM 3382 C C . GLY A 1 424 ? -10.687 9.418 -3.861 1.00 97.69 424 GLY A C 1
ATOM 3383 O O . GLY A 1 424 ? -9.650 9.089 -3.282 1.00 97.69 424 GLY A O 1
ATOM 3384 N N . TYR A 1 425 ? -11.859 8.831 -3.607 1.00 98.50 425 TYR A N 1
ATOM 3385 C CA . TYR A 1 425 ? -12.040 7.745 -2.631 1.00 98.50 425 TYR A CA 1
ATOM 3386 C C . TYR A 1 425 ? -11.548 6.381 -3.145 1.00 98.50 425 TYR A C 1
ATOM 3388 O O . TYR A 1 425 ? -11.604 6.140 -4.356 1.00 98.50 425 TYR A O 1
ATOM 3396 N N . PRO A 1 426 ? -11.148 5.451 -2.254 1.00 98.50 426 PRO A N 1
ATOM 3397 C CA . PRO A 1 426 ? -10.917 4.055 -2.617 1.00 98.50 426 PRO A CA 1
ATOM 3398 C C . PRO A 1 426 ? -12.203 3.378 -3.121 1.00 98.50 426 PRO A C 1
ATOM 3400 O O . PRO A 1 426 ? -13.309 3.673 -2.664 1.00 98.50 426 PRO A O 1
ATOM 3403 N N . ILE A 1 427 ? -12.042 2.460 -4.077 1.00 98.31 427 ILE A N 1
ATOM 3404 C CA . ILE A 1 427 ? -13.106 1.604 -4.641 1.00 98.31 427 ILE A CA 1
ATOM 3405 C C . ILE A 1 427 ? -12.752 0.105 -4.587 1.00 98.31 427 ILE A C 1
ATOM 3407 O O . ILE A 1 427 ? -13.478 -0.727 -5.128 1.00 98.31 427 ILE A O 1
ATOM 3411 N N . THR A 1 428 ? -11.621 -0.233 -3.964 1.00 98.50 428 THR A N 1
ATOM 3412 C CA . THR A 1 428 ? -11.233 -1.590 -3.565 1.00 98.50 428 THR A CA 1
ATOM 3413 C C . THR A 1 428 ? -10.518 -1.532 -2.221 1.00 98.50 428 THR A C 1
ATOM 3415 O O . THR A 1 428 ? -9.881 -0.527 -1.901 1.00 98.50 428 THR A O 1
ATOM 3418 N N . ASP A 1 429 ? -10.558 -2.646 -1.494 1.00 98.44 429 ASP A N 1
ATOM 3419 C CA . ASP A 1 429 ? -9.598 -2.948 -0.426 1.00 98.44 429 ASP A CA 1
ATOM 3420 C C . ASP A 1 429 ? -8.199 -3.215 -1.032 1.00 98.44 429 ASP A C 1
ATOM 3422 O O . ASP A 1 429 ? -8.080 -3.404 -2.254 1.00 98.44 429 ASP A O 1
ATOM 3426 N N . GLU A 1 430 ? -7.136 -3.241 -0.221 1.00 98.06 430 GLU A N 1
ATOM 3427 C CA . GLU A 1 430 ? -5.766 -3.388 -0.722 1.00 98.06 430 GLU A CA 1
ATOM 3428 C C . GLU A 1 430 ? -5.448 -4.843 -1.101 1.00 98.06 430 GLU A C 1
ATOM 3430 O O . GLU A 1 430 ? -5.297 -5.745 -0.266 1.00 98.06 430 GLU A O 1
ATOM 3435 N N . SER A 1 431 ? -5.292 -5.071 -2.402 1.00 96.56 431 SER A N 1
ATOM 3436 C CA . SER A 1 431 ? -5.160 -6.403 -2.987 1.00 96.56 431 SER A CA 1
ATOM 3437 C C . SER A 1 431 ? -3.730 -6.689 -3.436 1.00 96.56 431 SER A C 1
ATOM 3439 O O . SER A 1 431 ? -3.044 -5.820 -3.968 1.00 96.56 431 SER A O 1
ATOM 3441 N N . THR A 1 432 ? -3.274 -7.932 -3.270 1.00 97.06 432 THR A N 1
ATOM 3442 C CA . THR A 1 432 ? -2.055 -8.414 -3.943 1.00 97.06 432 THR A CA 1
ATOM 3443 C C . THR A 1 432 ? -2.288 -8.426 -5.454 1.00 97.06 432 THR A C 1
ATOM 3445 O O . THR A 1 432 ? -3.360 -8.827 -5.912 1.00 97.06 432 THR A O 1
ATOM 3448 N N . THR A 1 433 ? -1.299 -7.999 -6.236 1.00 93.88 433 THR A N 1
ATOM 3449 C CA . THR A 1 433 ? -1.409 -7.937 -7.698 1.00 93.88 433 THR A CA 1
ATOM 3450 C C . THR A 1 433 ? -1.571 -9.325 -8.343 1.00 93.88 433 THR A C 1
ATOM 3452 O O . THR A 1 433 ? -1.094 -10.329 -7.803 1.00 93.88 433 THR A O 1
ATOM 3455 N N . PRO A 1 434 ? -2.208 -9.421 -9.527 1.00 90.88 434 PRO A N 1
ATOM 3456 C CA . PRO A 1 434 ? -2.404 -10.683 -10.251 1.00 90.88 434 PRO A CA 1
ATOM 3457 C C . PRO A 1 434 ? -1.140 -11.490 -10.614 1.00 90.88 434 PRO A C 1
ATOM 3459 O O . PRO A 1 434 ? -1.273 -12.641 -11.041 1.00 90.88 434 PRO A O 1
ATOM 3462 N N . ASP A 1 435 ? 0.062 -10.920 -10.525 1.00 86.81 435 ASP A N 1
ATOM 3463 C CA . ASP A 1 435 ? 1.368 -11.589 -10.693 1.00 86.81 435 ASP A CA 1
ATOM 3464 C C . ASP A 1 435 ? 2.007 -12.054 -9.360 1.00 86.81 435 ASP A C 1
ATOM 3466 O O . ASP A 1 435 ? 2.926 -12.870 -9.377 1.00 86.81 435 ASP A O 1
ATOM 3470 N N . LYS A 1 436 ? 1.467 -11.597 -8.218 1.00 91.69 436 LYS A N 1
ATOM 3471 C CA . LYS A 1 436 ? 1.941 -11.785 -6.835 1.00 91.69 436 LYS A CA 1
ATOM 3472 C C . LYS A 1 436 ? 3.228 -11.039 -6.438 1.00 91.69 436 LYS A C 1
ATOM 3474 O O . LYS A 1 436 ? 3.795 -11.372 -5.400 1.00 91.69 436 LYS A O 1
ATOM 3479 N N . ILE A 1 437 ? 3.678 -10.044 -7.207 1.00 87.88 437 ILE A N 1
ATOM 3480 C CA . ILE A 1 437 ? 4.901 -9.269 -6.898 1.00 87.88 437 ILE A CA 1
ATOM 3481 C C . ILE A 1 437 ? 4.599 -8.030 -6.037 1.00 87.88 437 ILE A C 1
ATOM 3483 O O . ILE A 1 437 ? 5.392 -7.672 -5.164 1.00 87.88 437 ILE A O 1
ATOM 3487 N N . GLY A 1 438 ? 3.460 -7.378 -6.269 1.00 94.56 438 GLY A N 1
ATOM 3488 C CA . GLY A 1 438 ? 3.087 -6.111 -5.651 1.00 94.56 438 GLY A CA 1
ATOM 3489 C C . GLY A 1 438 ? 1.743 -6.127 -4.924 1.00 94.56 438 GLY A C 1
ATOM 3490 O O . GLY A 1 438 ? 1.104 -7.162 -4.711 1.00 94.56 438 GLY A O 1
ATOM 3491 N N . ARG A 1 439 ? 1.311 -4.929 -4.529 1.00 98.19 439 ARG A N 1
ATOM 3492 C CA . ARG A 1 439 ? 0.011 -4.643 -3.904 1.00 98.19 439 ARG A CA 1
ATOM 3493 C C . ARG A 1 439 ? -0.596 -3.388 -4.531 1.00 98.19 439 ARG A C 1
ATOM 3495 O O . ARG A 1 439 ? 0.145 -2.557 -5.057 1.00 98.19 439 ARG A O 1
ATOM 3502 N N . TYR A 1 440 ? -1.921 -3.255 -4.524 1.00 98.56 440 TYR A N 1
ATOM 3503 C CA . TYR A 1 440 ? -2.608 -2.112 -5.128 1.00 98.56 440 TYR A CA 1
ATOM 3504 C C . TYR A 1 440 ? -3.963 -1.793 -4.476 1.00 98.56 440 TYR A C 1
ATOM 3506 O O . TYR A 1 440 ? -4.673 -2.686 -4.009 1.00 98.56 440 TYR A O 1
ATOM 3514 N N . ASN A 1 441 ? -4.364 -0.521 -4.562 1.00 98.62 441 ASN A N 1
ATOM 3515 C CA . ASN A 1 441 ? -5.759 -0.087 -4.440 1.00 98.62 441 ASN A CA 1
ATOM 3516 C C . ASN A 1 441 ? -6.184 0.619 -5.731 1.00 98.62 441 ASN A C 1
ATOM 3518 O O . ASN A 1 441 ? -5.437 1.421 -6.306 1.00 98.62 441 ASN A O 1
ATOM 3522 N N . HIS A 1 442 ? -7.424 0.389 -6.159 1.00 98.38 442 HIS A N 1
ATOM 3523 C CA . HIS A 1 442 ? -8.090 1.281 -7.098 1.00 98.38 442 HIS A CA 1
ATOM 3524 C C . HIS A 1 442 ? -8.842 2.381 -6.339 1.00 98.38 442 HIS A C 1
ATOM 3526 O O . HIS A 1 442 ? -9.482 2.134 -5.317 1.00 98.38 442 HIS A O 1
ATOM 3532 N N . PHE A 1 443 ? -8.812 3.589 -6.894 1.00 98.62 443 PHE A N 1
ATOM 3533 C CA . PHE A 1 443 ? -9.559 4.756 -6.434 1.00 98.62 443 PHE A CA 1
ATOM 3534 C C . PHE A 1 443 ? -10.522 5.213 -7.540 1.00 98.62 443 PHE A C 1
ATOM 3536 O O . PHE A 1 443 ? -10.457 4.724 -8.671 1.00 98.62 443 PHE A O 1
ATOM 3543 N N . GLN A 1 444 ? -11.424 6.145 -7.230 1.00 97.31 444 GLN A N 1
ATOM 3544 C CA . GLN A 1 444 ? -12.456 6.627 -8.157 1.00 97.31 444 GLN A CA 1
ATOM 3545 C C . GLN A 1 444 ? -11.901 7.093 -9.514 1.00 97.31 444 GLN A C 1
ATOM 3547 O O . GLN A 1 444 ? -12.493 6.771 -10.544 1.00 97.31 444 GLN A O 1
ATOM 3552 N N . ASN A 1 445 ? -10.763 7.796 -9.517 1.00 96.50 445 ASN A N 1
ATOM 3553 C CA . ASN A 1 445 ? -10.175 8.411 -10.715 1.00 96.50 445 ASN A CA 1
ATOM 3554 C C . ASN A 1 445 ? -8.787 7.845 -11.089 1.00 96.50 445 ASN A C 1
ATOM 3556 O O . ASN A 1 445 ? -8.172 8.293 -12.058 1.00 96.50 445 ASN A O 1
ATOM 3560 N N . GLY A 1 446 ? -8.261 6.892 -10.314 1.00 97.88 446 GLY A N 1
ATOM 3561 C CA . GLY A 1 446 ? -6.870 6.452 -10.431 1.00 97.88 446 GLY A CA 1
ATOM 3562 C C . GLY A 1 446 ? -6.562 5.161 -9.677 1.00 97.88 446 GLY A C 1
ATOM 3563 O O . GLY A 1 446 ? -7.451 4.375 -9.341 1.00 97.88 446 GLY A O 1
ATOM 3564 N N . SER A 1 447 ? -5.287 4.873 -9.450 1.00 98.56 447 SER A N 1
ATOM 3565 C CA . SER A 1 447 ? -4.822 3.722 -8.666 1.00 98.56 447 SER A CA 1
ATOM 3566 C C . SER A 1 447 ? -3.463 4.008 -8.055 1.00 98.56 447 SER A C 1
ATOM 3568 O O . SER A 1 447 ? -2.701 4.789 -8.613 1.00 98.56 447 SER A O 1
ATOM 3570 N N . ILE A 1 448 ? -3.153 3.344 -6.946 1.00 98.81 448 ILE A N 1
ATOM 3571 C CA . ILE A 1 448 ? -1.793 3.297 -6.408 1.00 98.81 448 ILE A CA 1
ATOM 3572 C C . ILE A 1 448 ? -1.341 1.842 -6.447 1.00 98.81 448 ILE A C 1
ATOM 3574 O O . ILE A 1 448 ? -2.082 0.958 -6.018 1.00 98.81 448 ILE A O 1
ATOM 3578 N N . TYR A 1 449 ? -0.140 1.615 -6.969 1.00 98.50 449 TYR A N 1
ATOM 3579 C CA . TYR A 1 449 ? 0.537 0.320 -6.991 1.00 98.50 449 TYR A CA 1
ATOM 3580 C C . TYR A 1 449 ? 1.830 0.416 -6.180 1.00 98.50 449 TYR A C 1
ATOM 3582 O O . TYR A 1 449 ? 2.507 1.442 -6.209 1.00 98.50 449 TYR A O 1
ATOM 3590 N N . TRP A 1 450 ? 2.181 -0.654 -5.471 1.00 98.31 450 TRP A N 1
ATOM 3591 C CA . TRP A 1 450 ? 3.398 -0.767 -4.671 1.00 98.31 450 TRP A CA 1
ATOM 3592 C C . TRP A 1 450 ? 4.138 -2.074 -4.961 1.00 98.31 450 TRP A C 1
ATOM 3594 O O . TRP A 1 450 ? 3.513 -3.129 -5.078 1.00 98.31 450 TRP A O 1
ATOM 3604 N N . THR A 1 451 ? 5.471 -2.018 -4.994 1.00 93.44 451 THR A N 1
ATOM 3605 C CA . THR A 1 451 ? 6.349 -3.195 -4.876 1.00 93.44 451 THR A CA 1
ATOM 3606 C C . THR A 1 451 ? 7.525 -2.888 -3.941 1.00 93.44 451 THR A C 1
ATOM 3608 O O . THR A 1 451 ? 7.869 -1.713 -3.772 1.00 93.44 451 THR A O 1
ATOM 3611 N N . PRO A 1 452 ? 8.228 -3.909 -3.411 1.00 86.81 452 PRO A N 1
ATOM 3612 C CA . PRO A 1 452 ? 9.463 -3.704 -2.651 1.00 86.81 452 PRO A CA 1
ATOM 3613 C C . PRO A 1 452 ? 10.577 -2.977 -3.425 1.00 86.81 452 PRO A C 1
ATOM 3615 O O . PRO A 1 452 ? 11.414 -2.334 -2.802 1.00 86.81 452 PRO A O 1
ATOM 3618 N N . LYS A 1 453 ? 10.603 -3.072 -4.766 1.00 85.06 453 LYS A N 1
ATOM 3619 C CA . LYS A 1 453 ? 11.648 -2.470 -5.619 1.00 85.06 453 LYS A CA 1
ATOM 3620 C C . LYS A 1 453 ? 11.318 -1.042 -6.066 1.00 85.06 453 LYS A C 1
ATOM 3622 O O . LYS A 1 453 ? 12.227 -0.256 -6.297 1.00 85.06 453 LYS A O 1
ATOM 3627 N N . THR A 1 454 ? 10.036 -0.723 -6.231 1.00 84.06 454 THR A N 1
ATOM 3628 C CA . THR A 1 454 ? 9.575 0.570 -6.771 1.00 84.06 454 THR A CA 1
ATOM 3629 C C . THR A 1 454 ? 9.084 1.531 -5.695 1.00 84.06 454 THR A C 1
ATOM 3631 O O . THR A 1 454 ? 9.032 2.729 -5.935 1.00 84.06 454 THR A O 1
ATOM 3634 N N . GLY A 1 455 ? 8.677 1.033 -4.525 1.00 94.62 455 GLY A N 1
ATOM 3635 C CA . GLY A 1 455 ? 7.836 1.811 -3.618 1.00 94.62 455 GLY A CA 1
ATOM 3636 C C . GLY A 1 455 ? 6.421 1.997 -4.178 1.00 94.62 455 GLY A C 1
ATOM 3637 O O . GLY A 1 455 ? 6.021 1.311 -5.123 1.00 94.62 455 GLY A O 1
ATOM 3638 N N . ALA A 1 456 ? 5.645 2.887 -3.549 1.00 97.75 456 ALA A N 1
ATOM 3639 C CA . ALA A 1 456 ? 4.255 3.164 -3.911 1.00 97.75 456 ALA A CA 1
ATOM 3640 C C . ALA A 1 456 ? 4.167 4.338 -4.894 1.00 97.75 456 ALA A C 1
ATOM 3642 O O . ALA A 1 456 ? 4.664 5.427 -4.597 1.00 97.75 456 ALA A O 1
ATOM 3643 N N . HIS A 1 457 ? 3.466 4.138 -6.010 1.00 98.12 457 HIS A N 1
ATOM 3644 C CA . HIS A 1 457 ? 3.254 5.149 -7.043 1.00 98.12 457 HIS A CA 1
ATOM 3645 C C . HIS A 1 457 ? 1.799 5.251 -7.468 1.00 98.12 457 HIS A C 1
ATOM 3647 O O . HIS A 1 457 ? 1.114 4.236 -7.617 1.00 98.12 457 HIS A O 1
ATOM 3653 N N . GLU A 1 458 ? 1.336 6.485 -7.659 1.00 98.25 458 GLU A N 1
ATOM 3654 C CA . GLU A 1 458 ? 0.008 6.756 -8.205 1.00 98.25 458 GLU A CA 1
ATOM 3655 C C . GLU A 1 458 ? 0.046 6.824 -9.733 1.00 98.25 458 GLU A C 1
ATOM 3657 O O . GLU A 1 458 ? 0.998 7.346 -10.307 1.00 98.25 458 GLU A O 1
ATOM 3662 N N . ILE A 1 459 ? -0.996 6.307 -10.382 1.00 98.00 459 ILE A N 1
ATOM 3663 C CA . ILE A 1 459 ? -1.248 6.481 -11.813 1.00 98.00 459 ILE A CA 1
ATOM 3664 C C . ILE A 1 459 ? -2.741 6.781 -11.977 1.00 98.00 459 ILE A C 1
ATOM 3666 O O . ILE A 1 459 ? -3.592 6.016 -11.503 1.00 98.00 459 ILE A O 1
ATOM 3670 N N . HIS A 1 460 ? -3.086 7.867 -12.669 1.00 97.50 460 HIS A N 1
ATOM 3671 C CA . HIS A 1 460 ? -4.470 8.317 -12.834 1.00 97.50 460 HIS A CA 1
ATOM 3672 C C . HIS A 1 460 ? -4.813 8.715 -14.279 1.00 97.50 460 HIS A C 1
ATOM 3674 O O . HIS A 1 460 ? -4.010 8.560 -15.203 1.00 97.50 460 HIS A O 1
ATOM 3680 N N . GLY A 1 461 ? -6.065 9.138 -14.492 1.00 94.44 461 GLY A N 1
ATOM 3681 C CA . GLY A 1 461 ? -6.540 9.659 -15.776 1.00 94.44 461 GLY A CA 1
ATOM 3682 C C . GLY A 1 461 ? -6.343 8.705 -16.962 1.00 94.44 461 GLY A C 1
ATOM 3683 O O . GLY A 1 461 ? -6.355 7.481 -16.825 1.00 94.44 461 GLY A O 1
ATOM 3684 N N . THR A 1 462 ? -6.145 9.271 -18.155 1.00 96.00 462 THR A N 1
ATOM 3685 C CA . THR A 1 462 ? -6.015 8.460 -19.381 1.00 96.00 462 THR A CA 1
ATOM 3686 C C . THR A 1 462 ? -4.675 7.726 -19.500 1.00 96.00 462 THR A C 1
ATOM 3688 O O . THR A 1 462 ? -4.610 6.723 -20.207 1.00 96.00 462 THR A O 1
ATOM 3691 N N . ILE A 1 463 ? -3.637 8.143 -18.758 1.00 97.19 463 ILE A N 1
ATOM 3692 C CA . ILE A 1 463 ? -2.381 7.384 -18.617 1.00 97.19 463 ILE A CA 1
ATOM 3693 C C . ILE A 1 463 ? -2.676 6.018 -17.985 1.00 97.19 463 ILE A C 1
ATOM 3695 O O . ILE A 1 463 ? -2.285 4.980 -18.526 1.00 97.19 463 ILE A O 1
ATOM 3699 N N . ARG A 1 464 ? -3.454 6.005 -16.892 1.00 97.75 464 ARG A N 1
ATOM 3700 C CA . ARG A 1 464 ? -3.943 4.768 -16.272 1.00 97.75 464 ARG A CA 1
ATOM 3701 C C . ARG A 1 464 ? -4.795 3.944 -17.226 1.00 97.75 464 ARG A C 1
ATOM 3703 O O . ARG A 1 464 ? -4.619 2.731 -17.283 1.00 97.75 464 ARG A O 1
ATOM 3710 N N . ASP A 1 465 ? -5.733 4.567 -17.937 1.00 96.75 465 ASP A N 1
ATOM 3711 C CA . ASP A 1 465 ? -6.646 3.827 -18.814 1.00 96.75 465 ASP A CA 1
ATOM 3712 C C . ASP A 1 465 ? -5.921 3.192 -20.015 1.00 96.75 465 ASP A C 1
ATOM 3714 O O . ASP A 1 465 ? -6.275 2.077 -20.411 1.00 96.75 465 ASP A O 1
ATOM 3718 N N . LEU A 1 466 ? -4.850 3.816 -20.525 1.00 95.94 466 LEU A N 1
ATOM 3719 C CA . LEU A 1 466 ? -3.960 3.179 -21.497 1.00 95.94 466 LEU A CA 1
ATOM 3720 C C . LEU A 1 466 ? -3.207 1.995 -20.875 1.00 95.94 466 LEU A C 1
ATOM 3722 O O . LEU A 1 466 ? -3.293 0.892 -21.410 1.00 95.94 466 LEU A O 1
ATOM 3726 N N . TRP A 1 467 ? -2.522 2.178 -19.739 1.00 96.44 467 TRP A N 1
ATOM 3727 C CA . TRP A 1 467 ? -1.782 1.096 -19.063 1.00 96.44 467 TRP A CA 1
ATOM 3728 C C . TRP A 1 467 ? -2.685 -0.105 -18.728 1.00 96.44 467 TRP A C 1
ATOM 3730 O O . TRP A 1 467 ? -2.335 -1.257 -18.988 1.00 96.44 467 TRP A O 1
ATOM 3740 N N . LYS A 1 468 ? -3.912 0.166 -18.274 1.00 96.69 468 LYS A N 1
ATOM 3741 C CA . LYS A 1 468 ? -4.996 -0.810 -18.113 1.00 96.69 468 LYS A CA 1
ATOM 3742 C C . LYS A 1 468 ? -5.313 -1.560 -19.407 1.00 96.69 468 LYS A C 1
ATOM 3744 O O . LYS A 1 468 ? -5.438 -2.782 -19.375 1.00 96.69 468 LYS A O 1
ATOM 3749 N N . SER A 1 469 ? -5.450 -0.859 -20.534 1.00 95.69 469 SER A N 1
ATOM 3750 C CA . SER A 1 469 ? -5.731 -1.489 -21.835 1.00 95.69 469 SER A CA 1
ATOM 3751 C C . SER A 1 469 ? -4.572 -2.353 -22.354 1.00 95.69 469 SER A C 1
ATOM 3753 O O . SER A 1 469 ? -4.816 -3.335 -23.051 1.00 95.69 469 SER A O 1
ATOM 3755 N N . LEU A 1 470 ? -3.334 -2.035 -21.957 1.00 89.00 470 LEU A N 1
ATOM 3756 C CA . LEU A 1 470 ? -2.127 -2.808 -22.266 1.00 89.00 470 LEU A CA 1
ATOM 3757 C C . LEU A 1 470 ? -1.940 -4.041 -21.358 1.00 89.00 470 LEU A C 1
ATOM 3759 O O . LEU A 1 470 ? -1.090 -4.878 -21.654 1.00 89.00 470 LEU A O 1
ATOM 3763 N N . GLY A 1 471 ? -2.717 -4.172 -20.274 1.00 91.62 471 GLY A N 1
ATOM 3764 C CA . GLY A 1 471 ? -2.657 -5.312 -19.348 1.00 91.62 471 GLY A CA 1
ATOM 3765 C C . GLY A 1 471 ? -2.079 -5.023 -17.957 1.00 91.62 471 GLY A C 1
ATOM 3766 O O . GLY A 1 471 ? -1.683 -5.969 -17.278 1.00 91.62 471 GLY A O 1
ATOM 3767 N N . TRP A 1 472 ? -2.044 -3.758 -17.518 1.00 94.75 472 TRP A N 1
ATOM 3768 C CA . TRP A 1 472 ? -1.548 -3.336 -16.195 1.00 94.75 472 TRP A CA 1
ATOM 3769 C C . TRP A 1 472 ? -0.111 -3.823 -15.917 1.00 94.75 472 TRP A C 1
ATOM 3771 O O . TRP A 1 472 ? 0.747 -3.759 -16.799 1.00 94.75 472 TRP A O 1
ATOM 3781 N N . GLU A 1 473 ? 0.164 -4.342 -14.715 1.00 91.88 473 GLU A N 1
ATOM 3782 C CA . GLU A 1 473 ? 1.473 -4.854 -14.293 1.00 91.88 473 GLU A CA 1
ATOM 3783 C C . GLU A 1 473 ? 1.978 -6.054 -15.114 1.00 91.88 473 GLU A C 1
ATOM 3785 O O . GLU A 1 473 ? 3.154 -6.393 -15.042 1.00 91.88 473 GLU A O 1
ATOM 3790 N N . LYS A 1 474 ? 1.108 -6.672 -15.927 1.00 87.00 474 LYS A N 1
ATOM 3791 C CA . LYS A 1 474 ? 1.446 -7.761 -16.862 1.00 87.00 474 LYS A CA 1
ATOM 3792 C C . LYS A 1 474 ? 1.670 -7.295 -18.302 1.00 87.00 474 LYS A C 1
ATOM 3794 O O . LYS A 1 474 ? 1.934 -8.122 -19.172 1.00 87.00 474 LYS A O 1
ATOM 3799 N N . SER A 1 475 ? 1.544 -5.996 -18.565 1.00 86.56 475 SER A N 1
ATOM 3800 C CA . SER A 1 475 ? 1.981 -5.391 -19.824 1.00 86.56 475 SER A CA 1
ATOM 3801 C C . SER A 1 475 ? 3.510 -5.326 -19.896 1.00 86.56 475 SER A C 1
ATOM 3803 O O . SER A 1 475 ? 4.188 -5.385 -18.872 1.00 86.56 475 SER A O 1
ATOM 3805 N N . ASN A 1 476 ? 4.065 -5.093 -21.088 1.00 79.31 476 ASN A N 1
ATOM 3806 C CA . ASN A 1 476 ? 5.509 -4.884 -21.270 1.00 79.31 476 ASN A CA 1
ATOM 3807 C C . ASN A 1 476 ? 6.068 -3.659 -20.510 1.00 79.31 476 ASN A C 1
ATOM 3809 O O . ASN A 1 476 ? 7.281 -3.498 -20.455 1.00 79.31 476 ASN A O 1
ATOM 3813 N N . LEU A 1 477 ? 5.213 -2.796 -19.944 1.00 82.56 477 LEU A N 1
ATOM 3814 C CA . LEU A 1 477 ? 5.621 -1.678 -19.087 1.00 82.56 477 LEU A CA 1
ATOM 3815 C C . LEU A 1 477 ? 5.882 -2.110 -17.632 1.00 82.56 477 LEU A C 1
ATOM 3817 O O . LEU A 1 477 ? 6.615 -1.421 -16.925 1.00 82.56 477 LEU A O 1
ATOM 3821 N N . CYS A 1 478 ? 5.317 -3.236 -17.184 1.00 91.19 478 CYS A N 1
ATOM 3822 C CA . CYS A 1 478 ? 5.348 -3.697 -15.793 1.00 91.19 478 CYS A CA 1
ATOM 3823 C C . CYS A 1 478 ? 4.838 -2.616 -14.807 1.00 91.19 478 CYS A C 1
ATOM 3825 O O . CYS A 1 478 ? 3.784 -2.020 -15.048 1.00 91.19 478 CYS A O 1
ATOM 3827 N N . TYR A 1 479 ? 5.532 -2.382 -13.685 1.00 91.12 479 TYR A N 1
ATOM 3828 C CA . TYR A 1 479 ? 5.087 -1.481 -12.610 1.00 91.12 479 TYR A CA 1
ATOM 3829 C C . TYR A 1 479 ? 5.478 -0.014 -12.822 1.00 91.12 479 TYR A C 1
ATOM 3831 O O . TYR A 1 479 ? 6.539 0.248 -13.391 1.00 91.12 479 TYR A O 1
ATOM 3839 N N . PRO A 1 480 ? 4.691 0.946 -12.296 1.00 95.44 480 PRO A N 1
ATOM 3840 C CA . PRO A 1 480 ? 5.085 2.350 -12.239 1.00 95.44 480 PRO A CA 1
ATOM 3841 C C . PRO A 1 480 ? 6.290 2.585 -11.313 1.00 95.44 480 PRO A C 1
ATOM 3843 O O . PRO A 1 480 ? 6.425 1.944 -10.270 1.00 95.44 480 PRO A O 1
ATOM 3846 N N . ILE A 1 481 ? 7.145 3.535 -11.699 1.00 91.88 481 ILE A N 1
ATOM 3847 C CA . ILE A 1 481 ? 8.348 3.981 -10.963 1.00 91.88 481 ILE A CA 1
ATOM 3848 C C . ILE A 1 481 ? 8.387 5.506 -10.746 1.00 91.88 481 ILE A C 1
ATOM 3850 O O . ILE A 1 481 ? 9.357 6.041 -10.215 1.00 91.88 481 ILE A O 1
ATOM 3854 N N . THR A 1 482 ? 7.342 6.220 -11.176 1.00 93.75 482 THR A N 1
ATOM 3855 C CA . THR A 1 482 ? 7.043 7.599 -10.768 1.00 93.75 482 THR A CA 1
ATOM 3856 C C . THR A 1 482 ? 5.540 7.757 -10.569 1.00 93.75 482 THR A C 1
ATOM 3858 O O . THR A 1 482 ? 4.750 6.991 -11.117 1.00 93.75 482 THR A O 1
ATOM 3861 N N . ASP A 1 483 ? 5.154 8.805 -9.841 1.00 96.56 483 ASP A N 1
ATOM 3862 C CA . ASP A 1 483 ? 3.802 9.373 -9.921 1.00 96.56 483 ASP A CA 1
ATOM 3863 C C . ASP A 1 483 ? 3.609 10.073 -11.293 1.00 96.56 483 ASP A C 1
ATOM 3865 O O . ASP A 1 483 ? 4.522 10.055 -12.132 1.00 96.56 483 ASP A O 1
ATOM 3869 N N . GLU A 1 484 ? 2.465 10.714 -11.558 1.00 94.62 484 GLU A N 1
ATOM 3870 C CA . GLU A 1 484 ? 2.309 11.535 -12.768 1.00 94.62 484 GLU A CA 1
ATOM 3871 C C . GLU A 1 484 ? 3.114 12.852 -12.694 1.00 94.62 484 GLU A C 1
ATOM 3873 O O . GLU A 1 484 ? 2.857 13.742 -11.878 1.00 94.62 484 GLU A O 1
ATOM 3878 N N . LEU A 1 485 ? 4.071 13.010 -13.609 1.00 93.56 485 LEU A N 1
ATOM 3879 C CA . LEU A 1 485 ? 4.960 14.164 -13.726 1.00 93.56 485 LEU A CA 1
ATOM 3880 C C . LEU A 1 485 ? 4.564 15.067 -14.905 1.00 93.56 485 LEU A C 1
ATOM 3882 O O . LEU A 1 485 ? 3.966 14.626 -15.883 1.00 93.56 485 LEU A O 1
ATOM 3886 N N . ASN A 1 486 ? 4.934 16.348 -14.844 1.00 92.94 486 ASN A N 1
ATOM 3887 C CA . ASN A 1 486 ? 4.804 17.260 -15.987 1.00 92.94 486 ASN A CA 1
ATOM 3888 C C . ASN A 1 486 ? 5.896 16.961 -17.024 1.00 92.94 486 ASN A C 1
ATOM 3890 O O . ASN A 1 486 ? 7.060 16.798 -16.652 1.00 92.94 486 ASN A O 1
ATOM 3894 N N . LEU A 1 487 ? 5.549 16.943 -18.313 1.00 85.75 487 LEU A N 1
ATOM 3895 C CA . LEU A 1 487 ? 6.543 16.825 -19.383 1.00 85.75 487 LEU A CA 1
ATOM 3896 C C . LEU A 1 487 ? 7.452 18.072 -19.445 1.00 85.75 487 LEU A C 1
ATOM 3898 O O . LEU A 1 487 ? 6.997 19.170 -19.113 1.00 85.75 487 LEU A O 1
ATOM 3902 N N . PRO A 1 488 ? 8.721 17.945 -19.892 1.00 80.12 488 PRO A N 1
ATOM 3903 C CA . PRO A 1 488 ? 9.682 19.057 -19.896 1.00 80.12 488 PRO A CA 1
ATOM 3904 C C . PRO A 1 488 ? 9.284 20.273 -20.746 1.00 80.12 488 PRO A C 1
ATOM 3906 O O . PRO A 1 488 ? 9.822 21.357 -20.539 1.00 80.12 488 PRO A O 1
ATOM 3909 N N . ASP A 1 489 ? 8.359 20.114 -21.698 1.00 83.94 489 ASP A N 1
ATOM 3910 C CA . ASP A 1 489 ? 7.831 21.209 -22.521 1.00 83.94 489 ASP A CA 1
ATOM 3911 C C . ASP A 1 489 ? 6.662 21.973 -21.867 1.00 83.94 489 ASP A C 1
ATOM 3913 O O . ASP A 1 489 ? 6.199 22.976 -22.414 1.00 83.94 489 ASP A O 1
ATOM 3917 N N . GLY A 1 490 ? 6.181 21.502 -20.709 1.00 88.31 490 GLY A N 1
ATOM 3918 C CA . GLY A 1 490 ? 5.078 22.084 -19.947 1.00 88.31 490 GLY A CA 1
ATOM 3919 C C . GLY A 1 490 ? 3.681 21.896 -20.551 1.00 88.31 490 GLY A C 1
ATOM 3920 O O . GLY A 1 490 ? 2.731 22.465 -20.016 1.00 88.31 490 GLY A O 1
ATOM 3921 N N . LYS A 1 491 ? 3.526 21.134 -21.644 1.00 91.62 491 LYS A N 1
ATOM 3922 C CA . LYS A 1 491 ? 2.239 20.982 -22.357 1.00 91.62 491 LYS A CA 1
ATOM 3923 C C . LYS A 1 491 ? 1.472 19.717 -21.991 1.00 91.62 491 LYS A C 1
ATOM 3925 O O . LYS A 1 491 ? 0.262 19.664 -22.191 1.00 91.62 491 LYS A O 1
ATOM 3930 N N . GLY A 1 492 ? 2.171 18.714 -21.472 1.00 93.69 492 GLY A N 1
ATOM 3931 C CA . GLY A 1 492 ? 1.609 17.401 -21.188 1.00 93.69 492 GLY A CA 1
ATOM 3932 C C . GLY A 1 492 ? 2.100 16.787 -19.880 1.00 93.69 492 GLY A C 1
ATOM 3933 O O . GLY A 1 492 ? 2.763 17.427 -19.057 1.00 93.69 492 GLY A O 1
ATOM 3934 N N . LYS A 1 493 ? 1.755 15.517 -19.701 1.00 96.06 493 LYS A N 1
ATOM 3935 C CA . LYS A 1 493 ? 2.031 14.695 -18.521 1.00 96.06 493 LYS A CA 1
ATOM 3936 C C . LYS A 1 493 ? 2.730 13.403 -18.918 1.00 96.06 493 LYS A C 1
ATOM 3938 O O . LYS A 1 493 ? 2.605 12.963 -20.058 1.00 96.06 493 LYS A O 1
ATOM 3943 N N . TYR A 1 494 ? 3.443 12.778 -17.990 1.00 94.31 494 TYR A N 1
ATOM 3944 C CA . TYR A 1 494 ? 3.960 11.429 -18.181 1.00 94.31 494 TYR A CA 1
ATOM 3945 C C . TYR A 1 494 ? 4.107 10.668 -16.866 1.00 94.31 494 TYR A C 1
ATOM 3947 O O . TYR A 1 494 ? 4.333 11.261 -15.812 1.00 94.31 494 TYR A O 1
ATOM 3955 N N . SER A 1 495 ? 4.039 9.344 -16.955 1.00 95.38 495 SER A N 1
ATOM 3956 C CA . SER A 1 495 ? 4.430 8.437 -15.877 1.00 95.38 495 SER A CA 1
ATOM 3957 C C . SER A 1 495 ? 5.457 7.443 -16.399 1.00 95.38 495 SER A C 1
ATOM 3959 O O . SER A 1 495 ? 5.332 6.927 -17.516 1.00 95.38 495 SER A O 1
ATOM 3961 N N . ARG A 1 496 ? 6.473 7.163 -15.581 1.00 91.06 496 ARG A N 1
ATOM 3962 C CA . ARG A 1 496 ? 7.464 6.124 -15.851 1.00 91.06 496 ARG A CA 1
ATOM 3963 C C . ARG A 1 496 ? 7.009 4.789 -15.290 1.00 91.06 496 ARG A C 1
ATOM 3965 O O . ARG A 1 496 ? 6.473 4.720 -14.186 1.00 91.06 496 ARG A O 1
ATOM 3972 N N . PHE A 1 497 ? 7.339 3.735 -16.014 1.00 90.56 497 PHE A N 1
ATOM 3973 C CA . PHE A 1 497 ? 7.193 2.344 -15.627 1.00 90.56 497 PHE A CA 1
ATOM 3974 C C . PHE A 1 497 ? 8.532 1.624 -15.851 1.00 90.56 497 PHE A C 1
ATOM 3976 O O . PHE A 1 497 ? 9.413 2.140 -16.540 1.00 90.56 497 PHE A O 1
ATOM 3983 N N . GLN A 1 498 ? 8.708 0.431 -15.285 1.00 84.06 498 GLN A N 1
ATOM 3984 C CA . GLN A 1 498 ? 9.959 -0.335 -15.414 1.00 84.06 498 GLN A CA 1
ATOM 3985 C C . GLN A 1 498 ? 10.311 -0.659 -16.880 1.00 84.06 498 GLN A C 1
ATOM 3987 O O . GLN A 1 498 ? 11.484 -0.739 -17.222 1.00 84.06 498 GLN A O 1
ATOM 3992 N N . GLY A 1 499 ? 9.309 -0.833 -17.747 1.00 71.69 499 GLY A N 1
ATOM 3993 C CA . GLY A 1 499 ? 9.482 -1.138 -19.172 1.00 71.69 499 GLY A CA 1
ATOM 3994 C C . GLY A 1 499 ? 9.269 0.034 -20.138 1.00 71.69 499 GLY A C 1
ATOM 3995 O O . GLY A 1 499 ? 9.108 -0.204 -21.334 1.00 71.69 499 GLY A O 1
ATOM 3996 N N . GLY A 1 500 ? 9.206 1.285 -19.663 1.00 80.19 500 GLY A N 1
ATOM 3997 C CA . GLY A 1 500 ? 9.064 2.466 -20.529 1.00 80.19 500 GLY A CA 1
ATOM 3998 C C . GLY A 1 500 ? 8.247 3.607 -19.920 1.00 80.19 500 GLY A C 1
ATOM 3999 O O . GLY A 1 500 ? 7.997 3.646 -18.720 1.00 80.19 500 GLY A O 1
ATOM 4000 N N . GLU A 1 501 ? 7.807 4.553 -20.749 1.00 89.19 501 GLU A N 1
ATOM 4001 C CA . GLU A 1 501 ? 7.003 5.706 -20.319 1.00 89.19 501 GLU A CA 1
ATOM 4002 C C . GLU A 1 501 ? 5.654 5.745 -21.055 1.00 89.19 501 GLU A C 1
ATOM 4004 O O . GLU A 1 501 ? 5.564 5.387 -22.231 1.00 89.19 501 GLU A O 1
ATOM 4009 N N . ILE A 1 502 ? 4.606 6.232 -20.387 1.00 94.00 502 ILE A N 1
ATOM 4010 C CA . ILE A 1 502 ? 3.380 6.695 -21.053 1.00 94.00 502 ILE A CA 1
ATOM 4011 C C . ILE A 1 502 ? 3.348 8.214 -20.954 1.00 94.00 502 ILE A C 1
ATOM 4013 O O . ILE A 1 502 ? 3.469 8.767 -19.861 1.00 94.00 502 ILE A O 1
ATOM 4017 N N . HIS A 1 503 ? 3.177 8.875 -22.096 1.00 94.12 503 HIS A N 1
ATOM 4018 C CA . HIS A 1 503 ? 3.023 10.324 -22.219 1.00 94.12 503 HIS A CA 1
ATOM 4019 C C . HIS A 1 503 ? 1.556 10.662 -22.495 1.00 94.12 503 HIS A C 1
ATOM 4021 O O . HIS A 1 503 ? 0.812 9.853 -23.049 1.00 94.12 503 HIS A O 1
ATOM 4027 N N . TRP A 1 504 ? 1.135 11.867 -22.125 1.00 96.44 504 TRP A N 1
ATOM 4028 C CA . TRP A 1 504 ? -0.199 12.402 -22.373 1.00 96.44 504 TRP A CA 1
ATOM 4029 C C . TRP A 1 504 ? -0.132 13.871 -22.771 1.00 96.44 504 TRP A C 1
ATOM 4031 O O . TRP A 1 504 ? 0.538 14.664 -22.112 1.00 96.44 504 TRP A O 1
ATOM 4041 N N . TYR A 1 505 ? -0.895 14.237 -23.798 1.00 94.19 505 TYR A N 1
ATOM 4042 C CA . TYR A 1 505 ? -1.123 15.624 -24.205 1.00 94.19 505 TYR A CA 1
ATOM 4043 C C . TYR A 1 505 ? -2.634 15.888 -24.322 1.00 94.19 505 TYR A C 1
ATOM 4045 O O . TYR A 1 505 ? -3.351 14.998 -24.795 1.00 94.19 505 TYR A O 1
ATOM 4053 N N . PRO A 1 506 ? -3.139 17.085 -23.961 1.00 93.06 506 PRO A N 1
ATOM 4054 C CA . PRO A 1 506 ? -4.564 17.424 -24.054 1.00 93.06 506 PRO A CA 1
ATOM 4055 C C . PRO A 1 506 ? -5.189 17.167 -25.434 1.00 93.06 506 PRO A C 1
ATOM 4057 O O . PRO A 1 506 ? -6.343 16.756 -25.527 1.00 93.06 506 PRO A O 1
ATOM 4060 N N . GLU A 1 507 ? -4.423 17.400 -26.500 1.00 92.12 507 GLU A N 1
ATOM 4061 C CA . GLU A 1 507 ? -4.840 17.296 -27.899 1.00 92.12 507 GLU A CA 1
ATOM 4062 C C . GLU A 1 507 ? -4.572 15.928 -28.557 1.00 92.12 507 GLU A C 1
ATOM 4064 O O . GLU A 1 507 ? -5.043 15.695 -29.670 1.00 92.12 507 GLU A O 1
ATOM 4069 N N . ILE A 1 508 ? -3.853 15.020 -27.883 1.00 88.31 508 ILE A N 1
ATOM 4070 C CA . ILE A 1 508 ? -3.503 13.676 -28.397 1.00 88.31 508 ILE A CA 1
ATOM 4071 C C . ILE A 1 508 ? -4.179 12.562 -27.580 1.00 88.31 508 ILE A C 1
ATOM 4073 O O . ILE A 1 508 ? -4.537 11.518 -28.124 1.00 88.31 508 ILE A O 1
ATOM 4077 N N . GLY A 1 509 ? -4.371 12.773 -26.276 1.00 92.00 509 GLY A N 1
ATOM 4078 C CA . GLY A 1 509 ? -4.625 11.696 -25.323 1.00 92.00 509 GLY A CA 1
ATOM 4079 C C . GLY A 1 509 ? -3.324 11.032 -24.862 1.00 92.00 509 GLY A C 1
ATOM 4080 O O . GLY A 1 509 ? -2.239 11.595 -25.013 1.00 92.00 509 GLY A O 1
ATOM 4081 N N . ALA A 1 510 ? -3.443 9.852 -24.247 1.00 94.06 510 ALA A N 1
ATOM 4082 C CA . ALA A 1 510 ? -2.302 9.094 -23.740 1.00 94.06 510 ALA A CA 1
ATOM 4083 C C . ALA A 1 510 ? -1.755 8.130 -24.801 1.00 94.06 510 ALA A C 1
ATOM 4085 O O . ALA A 1 510 ? -2.525 7.450 -25.481 1.00 94.06 510 ALA A O 1
ATOM 4086 N N . TYR A 1 511 ? -0.432 8.026 -24.896 1.00 88.44 511 TYR A N 1
ATOM 4087 C CA . TYR A 1 511 ? 0.270 7.062 -25.740 1.00 88.44 511 TYR A CA 1
ATOM 4088 C C . TYR A 1 511 ? 1.526 6.540 -25.031 1.00 88.44 511 TYR A C 1
ATOM 4090 O O . TYR A 1 511 ? 2.169 7.255 -24.264 1.00 88.44 511 TYR A O 1
ATOM 4098 N N . GLN A 1 512 ? 1.894 5.283 -25.286 1.00 84.62 512 GLN A N 1
ATOM 4099 C CA . GLN A 1 512 ? 3.192 4.767 -24.855 1.00 84.62 512 GLN A CA 1
ATOM 4100 C C . GLN A 1 512 ? 4.269 5.483 -25.672 1.00 84.62 512 GLN A C 1
ATOM 4102 O O . GLN A 1 512 ? 4.233 5.448 -26.903 1.00 84.62 512 GLN A O 1
ATOM 4107 N N . ALA A 1 513 ? 5.204 6.148 -24.999 1.00 72.00 513 ALA A N 1
ATOM 4108 C CA . ALA A 1 513 ? 6.341 6.742 -25.676 1.00 72.00 513 ALA A CA 1
ATOM 4109 C C . ALA A 1 513 ? 7.236 5.622 -26.219 1.00 72.00 513 ALA A C 1
ATOM 4111 O O . ALA A 1 513 ? 7.503 4.639 -25.521 1.00 72.00 513 ALA A O 1
ATOM 4112 N N . SER A 1 514 ? 7.718 5.775 -27.455 1.00 57.47 514 SER A N 1
ATOM 4113 C CA . SER A 1 514 ? 8.823 4.949 -27.944 1.00 57.47 514 SER A CA 1
ATOM 4114 C C . SER A 1 514 ? 9.992 5.065 -26.960 1.00 57.47 514 SER A C 1
ATOM 4116 O O . SER A 1 514 ? 10.262 6.182 -26.502 1.00 57.47 514 SER A O 1
ATOM 4118 N N . PRO A 1 515 ? 10.695 3.967 -26.631 1.00 54.53 515 PRO A N 1
ATOM 4119 C CA . PRO A 1 515 ? 11.893 4.052 -25.812 1.00 54.53 515 PRO A CA 1
ATOM 4120 C C . PRO A 1 515 ? 12.874 5.075 -26.394 1.00 54.53 515 PRO A C 1
ATOM 4122 O O . PRO A 1 515 ? 12.990 5.242 -27.611 1.00 54.53 515 PRO A O 1
ATOM 4125 N N . LYS A 1 516 ? 13.573 5.803 -25.519 1.00 55.84 516 LYS A N 1
ATOM 4126 C CA . LYS A 1 516 ? 14.678 6.653 -25.959 1.00 55.84 516 LYS A CA 1
ATOM 4127 C C . LYS A 1 516 ? 15.797 5.714 -26.405 1.00 55.84 516 LYS A C 1
ATOM 4129 O O . LYS A 1 516 ? 16.435 5.104 -25.550 1.00 55.84 516 LYS A O 1
ATOM 4134 N N . ALA A 1 517 ? 16.016 5.628 -27.716 1.00 63.28 517 ALA A N 1
ATOM 4135 C CA . ALA A 1 517 ? 17.020 4.746 -28.297 1.00 63.28 517 ALA A CA 1
ATOM 4136 C C . ALA A 1 517 ? 18.380 4.899 -27.594 1.00 63.28 517 ALA A C 1
ATOM 4138 O O . ALA A 1 517 ? 18.875 6.019 -27.421 1.00 63.28 517 ALA A O 1
ATOM 4139 N N . ILE A 1 518 ? 18.964 3.773 -27.187 1.00 72.00 518 ILE A N 1
ATOM 4140 C CA . ILE A 1 518 ? 20.207 3.720 -26.418 1.00 72.00 518 ILE A CA 1
ATOM 4141 C C . ILE A 1 518 ? 21.364 4.282 -27.252 1.00 72.00 518 ILE A C 1
ATOM 4143 O O . ILE A 1 518 ? 21.563 3.940 -28.420 1.00 72.00 518 ILE A O 1
ATOM 4147 N N . THR A 1 519 ? 22.111 5.200 -26.650 1.00 82.06 519 THR A N 1
ATOM 4148 C CA . THR A 1 519 ? 23.137 6.011 -27.313 1.00 82.06 519 THR A CA 1
ATOM 4149 C C . THR A 1 519 ? 24.544 5.582 -26.934 1.00 82.06 519 THR A C 1
ATOM 4151 O O . THR A 1 519 ? 25.411 5.513 -27.805 1.00 82.06 519 THR A O 1
ATOM 4154 N N . THR A 1 520 ? 24.752 5.235 -25.663 1.00 88.69 520 THR A N 1
ATOM 4155 C CA . THR A 1 520 ? 26.057 4.877 -25.098 1.00 88.69 520 THR A CA 1
ATOM 4156 C C . THR A 1 520 ? 25.978 3.537 -24.378 1.00 88.69 520 THR A C 1
ATOM 4158 O O . THR A 1 520 ? 25.008 3.279 -23.664 1.00 88.69 520 THR A O 1
ATOM 4161 N N . LEU A 1 521 ? 27.013 2.713 -24.548 1.00 91.88 521 LEU A N 1
ATOM 4162 C CA . LEU A 1 521 ? 27.314 1.559 -23.703 1.00 91.88 521 LEU A CA 1
ATOM 4163 C C . LEU A 1 521 ? 28.524 1.892 -22.829 1.00 91.88 521 LEU A C 1
ATOM 4165 O O . LEU A 1 521 ? 29.546 2.332 -23.350 1.00 91.88 521 LEU A O 1
ATOM 4169 N N . THR A 1 522 ? 28.433 1.627 -21.534 1.00 93.38 522 THR A N 1
ATOM 4170 C CA . THR A 1 522 ? 29.528 1.759 -20.570 1.00 93.38 522 THR A CA 1
ATOM 4171 C C . THR A 1 522 ? 29.830 0.393 -19.960 1.00 93.38 522 THR A C 1
ATOM 4173 O O . THR A 1 522 ? 28.904 -0.321 -19.587 1.00 93.38 522 THR A O 1
ATOM 4176 N N . LEU A 1 523 ? 31.109 0.039 -19.845 1.00 92.50 523 LEU A N 1
ATOM 4177 C CA . LEU A 1 523 ? 31.593 -1.056 -18.999 1.00 92.50 523 LEU A CA 1
ATOM 4178 C C . LEU A 1 523 ? 32.115 -0.448 -17.692 1.00 92.50 523 LEU A C 1
ATOM 4180 O O . LEU A 1 523 ? 32.822 0.565 -17.733 1.00 92.50 523 LEU A O 1
ATOM 4184 N N . ARG A 1 524 ? 31.794 -1.051 -16.547 1.00 92.00 524 ARG A N 1
ATOM 4185 C CA . ARG A 1 524 ? 32.253 -0.606 -15.222 1.00 92.00 524 ARG A CA 1
ATOM 4186 C C . ARG A 1 524 ? 32.840 -1.768 -14.435 1.00 92.00 524 ARG A C 1
ATOM 4188 O O . ARG A 1 524 ? 32.449 -2.911 -14.655 1.00 92.00 524 ARG A O 1
ATOM 4195 N N . CYS A 1 525 ? 33.727 -1.456 -13.496 1.00 88.12 525 CYS A N 1
ATOM 4196 C CA . CYS A 1 525 ? 34.006 -2.339 -12.368 1.00 88.12 525 CYS A CA 1
ATOM 4197 C C . CYS A 1 525 ? 33.086 -1.890 -11.229 1.00 88.12 525 CYS A C 1
ATOM 4199 O O . CYS A 1 525 ? 33.137 -0.723 -10.852 1.00 88.12 525 CYS A O 1
ATOM 4201 N N . VAL A 1 526 ? 32.197 -2.757 -10.739 1.00 86.56 526 VAL A N 1
ATOM 4202 C CA . VAL A 1 526 ? 31.216 -2.418 -9.690 1.00 86.56 526 VAL A CA 1
ATOM 4203 C C . VAL A 1 526 ? 31.668 -2.814 -8.290 1.00 86.56 526 VAL A C 1
ATOM 4205 O O . VAL A 1 526 ? 31.226 -2.190 -7.330 1.00 86.56 526 VAL A O 1
ATOM 4208 N N . SER A 1 527 ? 32.578 -3.784 -8.173 1.00 85.50 527 SER A N 1
ATOM 4209 C CA . SER A 1 527 ? 33.303 -4.079 -6.935 1.00 85.50 527 SER A CA 1
ATOM 4210 C C . SER A 1 527 ? 34.610 -4.829 -7.224 1.00 85.50 527 SER A C 1
ATOM 4212 O O . SER A 1 527 ? 34.718 -5.514 -8.243 1.00 85.50 527 SER A O 1
ATOM 4214 N N . LEU A 1 528 ? 35.582 -4.682 -6.324 1.00 85.12 528 LEU A N 1
ATOM 4215 C CA . LEU A 1 528 ? 36.859 -5.391 -6.239 1.00 85.12 528 LEU A CA 1
ATOM 4216 C C . LEU A 1 528 ? 37.068 -5.773 -4.759 1.00 85.12 528 LEU A C 1
ATOM 4218 O O . LEU A 1 528 ? 36.754 -4.991 -3.858 1.00 85.12 528 LEU A O 1
ATOM 4222 N N . HIS A 1 529 ? 37.558 -6.988 -4.540 1.00 85.75 529 HIS A N 1
ATOM 4223 C CA . HIS A 1 529 ? 37.812 -7.621 -3.250 1.00 85.75 529 HIS A CA 1
ATOM 4224 C C . HIS A 1 529 ? 39.243 -8.157 -3.260 1.00 85.75 529 HIS A C 1
ATOM 4226 O O . HIS A 1 529 ? 39.582 -8.972 -4.123 1.00 85.75 529 HIS A O 1
ATOM 4232 N N . CYS A 1 530 ? 40.063 -7.701 -2.317 1.00 84.25 530 CYS A N 1
ATOM 4233 C CA . CYS A 1 530 ? 41.360 -8.297 -2.014 1.00 84.25 530 CYS A CA 1
ATOM 4234 C C . CYS A 1 530 ? 41.118 -9.509 -1.105 1.00 84.25 530 CYS A C 1
ATOM 4236 O O . CYS A 1 530 ? 40.596 -9.335 -0.012 1.00 84.25 530 CYS A O 1
ATOM 4238 N N . ILE A 1 531 ? 41.434 -10.733 -1.535 1.00 81.25 531 ILE A N 1
ATOM 4239 C CA . ILE A 1 531 ? 41.370 -11.936 -0.674 1.00 81.25 531 ILE A CA 1
ATOM 4240 C C . ILE A 1 531 ? 42.660 -12.083 0.146 1.00 81.25 531 ILE A C 1
ATOM 4242 O O . ILE A 1 531 ? 42.619 -12.542 1.288 1.00 81.25 531 ILE A O 1
ATOM 4246 N N . ASP A 1 532 ? 43.774 -11.763 -0.503 1.00 80.50 532 ASP A N 1
ATOM 4247 C CA . ASP A 1 532 ? 45.169 -12.045 -0.158 1.00 80.50 532 ASP A CA 1
ATOM 4248 C C . ASP A 1 532 ? 45.930 -10.883 -0.825 1.00 80.50 532 ASP A C 1
ATOM 4250 O O . ASP A 1 532 ? 45.752 -10.688 -2.035 1.00 80.50 532 ASP A O 1
ATOM 4254 N N . GLU A 1 533 ? 46.675 -10.063 -0.086 1.00 74.94 533 GLU A N 1
ATOM 4255 C CA . GLU A 1 533 ? 47.411 -8.916 -0.653 1.00 74.94 533 GLU A CA 1
ATOM 4256 C C . GLU A 1 533 ? 48.749 -9.341 -1.295 1.00 74.94 533 GLU A C 1
ATOM 4258 O O . GLU A 1 533 ? 49.343 -10.368 -0.943 1.00 74.94 533 GLU A O 1
ATOM 4263 N N . THR A 1 534 ? 49.265 -8.581 -2.267 1.00 64.75 534 THR A N 1
ATOM 4264 C CA . THR A 1 534 ? 50.614 -8.861 -2.779 1.00 64.75 534 THR A CA 1
ATOM 4265 C C . THR A 1 534 ? 51.671 -8.261 -1.857 1.00 64.75 534 THR A C 1
ATOM 4267 O O . THR A 1 534 ? 51.808 -7.053 -1.738 1.00 64.75 534 THR A O 1
ATOM 4270 N N . ASN A 1 535 ? 52.522 -9.128 -1.303 1.00 62.91 535 ASN A N 1
ATOM 4271 C CA . ASN A 1 535 ? 53.799 -8.754 -0.683 1.00 62.91 535 ASN A CA 1
ATOM 4272 C C . ASN A 1 535 ? 53.683 -7.809 0.552 1.00 62.91 535 ASN A C 1
ATOM 4274 O O . ASN A 1 535 ? 54.218 -6.697 0.527 1.00 62.91 535 ASN A O 1
ATOM 4278 N N . PRO A 1 536 ? 53.100 -8.292 1.675 1.00 54.00 536 PRO A N 1
ATOM 4279 C CA . PRO A 1 536 ? 52.647 -7.523 2.858 1.00 54.00 536 PRO A CA 1
ATOM 4280 C C . PRO A 1 536 ? 53.745 -6.853 3.728 1.00 54.00 536 PRO A C 1
ATOM 4282 O O . PRO A 1 536 ? 53.563 -6.621 4.925 1.00 54.00 536 PRO A O 1
ATOM 4285 N N . GLU A 1 537 ? 54.941 -6.584 3.194 1.00 47.94 537 GLU A N 1
ATOM 4286 C CA . GLU A 1 537 ? 56.083 -6.047 3.959 1.00 47.94 537 GLU A CA 1
ATOM 4287 C C . GLU A 1 537 ? 56.292 -4.520 3.820 1.00 47.94 537 GLU A C 1
ATOM 4289 O O . GLU A 1 537 ? 57.147 -3.961 4.517 1.00 47.94 537 GLU A O 1
ATOM 4294 N N . TYR A 1 538 ? 55.510 -3.818 2.985 1.00 49.03 538 TYR A N 1
ATOM 4295 C CA . TYR A 1 538 ? 55.663 -2.375 2.730 1.00 49.03 538 TYR A CA 1
ATOM 4296 C C . TYR A 1 538 ? 54.347 -1.591 2.843 1.00 49.03 538 TYR A C 1
ATOM 4298 O O . TYR A 1 538 ? 53.388 -1.840 2.130 1.00 49.03 538 TYR A O 1
ATOM 4306 N N . LEU A 1 539 ? 54.320 -0.580 3.721 1.00 42.50 539 LEU A N 1
ATOM 4307 C CA . LEU A 1 539 ? 53.143 0.268 3.943 1.00 42.50 539 LEU A CA 1
ATOM 4308 C C . LEU A 1 539 ? 52.861 1.201 2.750 1.00 42.50 539 LEU A C 1
ATOM 4310 O O . LEU A 1 539 ? 53.479 2.267 2.651 1.00 42.50 539 LEU A O 1
ATOM 4314 N N . GLY A 1 540 ? 51.871 0.837 1.932 1.00 48.00 540 GLY A N 1
ATOM 4315 C CA . GLY A 1 540 ? 51.273 1.682 0.895 1.00 48.00 540 GLY A CA 1
ATOM 4316 C C . GLY A 1 540 ? 51.951 1.561 -0.468 1.00 48.00 540 GLY A C 1
ATOM 4317 O O . GLY A 1 540 ? 52.514 2.542 -0.957 1.00 48.00 540 GLY A O 1
ATOM 4318 N N . SER A 1 541 ? 51.911 0.372 -1.074 1.00 50.62 541 SER A N 1
ATOM 4319 C CA . SER A 1 541 ? 52.424 0.114 -2.435 1.00 50.62 541 SER A CA 1
ATOM 4320 C C . SER A 1 541 ? 51.335 -0.321 -3.429 1.00 50.62 541 SER A C 1
ATOM 4322 O O . SER A 1 541 ? 51.585 -0.440 -4.625 1.00 50.62 541 SER A O 1
ATOM 4324 N N . ASP A 1 542 ? 50.108 -0.483 -2.947 1.00 57.84 542 ASP A N 1
ATOM 4325 C CA . ASP A 1 542 ? 49.076 -1.325 -3.548 1.00 57.84 542 ASP A CA 1
ATOM 4326 C C . ASP A 1 542 ? 48.105 -0.484 -4.396 1.00 57.84 542 ASP A C 1
ATOM 4328 O O . ASP A 1 542 ? 46.901 -0.422 -4.137 1.00 57.84 542 ASP A O 1
ATOM 4332 N N . GLU A 1 543 ? 48.647 0.240 -5.384 1.00 70.25 543 GLU A N 1
ATOM 4333 C CA . GLU A 1 543 ? 47.871 1.034 -6.352 1.00 70.25 543 GLU A CA 1
ATOM 4334 C C . GLU A 1 543 ? 47.185 0.103 -7.374 1.00 70.25 543 GLU A C 1
ATOM 4336 O O . GLU A 1 543 ? 47.729 -0.182 -8.450 1.00 70.25 543 GLU A O 1
ATOM 4341 N N . MET A 1 544 ? 45.978 -0.382 -7.055 1.00 76.69 544 MET A N 1
ATOM 4342 C CA . MET A 1 544 ? 45.256 -1.320 -7.921 1.00 76.69 544 MET A CA 1
ATOM 4343 C C . MET A 1 544 ? 44.577 -0.603 -9.091 1.00 76.69 544 MET A C 1
ATOM 4345 O O . MET A 1 544 ? 43.724 0.276 -8.936 1.00 76.69 544 MET A O 1
ATOM 4349 N N . ARG A 1 545 ? 44.932 -1.023 -10.305 1.00 79.31 545 ARG A N 1
ATOM 4350 C CA . ARG A 1 545 ? 44.528 -0.409 -11.576 1.00 79.31 545 ARG A CA 1
ATOM 4351 C C . ARG A 1 545 ? 43.884 -1.415 -12.511 1.00 79.31 545 ARG A C 1
ATOM 4353 O O . ARG A 1 545 ? 44.203 -2.600 -12.492 1.00 79.31 545 ARG A O 1
ATOM 4360 N N . MET A 1 546 ? 43.033 -0.934 -13.414 1.00 82.81 546 MET A N 1
ATOM 4361 C CA . MET A 1 546 ? 42.546 -1.737 -14.535 1.00 82.81 546 MET A CA 1
ATOM 4362 C C . MET A 1 546 ? 42.794 -1.049 -15.880 1.00 82.81 546 MET A C 1
ATOM 4364 O O . MET A 1 546 ? 42.536 0.143 -16.067 1.00 82.81 546 MET A O 1
ATOM 4368 N N . ALA A 1 547 ? 43.284 -1.830 -16.840 1.00 79.19 547 ALA A N 1
ATOM 4369 C CA . ALA A 1 547 ? 43.439 -1.437 -18.237 1.00 79.19 547 ALA A CA 1
ATOM 4370 C C . ALA A 1 547 ? 42.854 -2.516 -19.156 1.00 79.19 547 ALA A C 1
ATOM 4372 O O . ALA A 1 547 ? 42.560 -3.633 -18.725 1.00 79.19 547 ALA A O 1
ATOM 4373 N N . GLY A 1 548 ? 42.676 -2.199 -20.436 1.00 78.50 548 GLY A N 1
ATOM 4374 C CA . GLY A 1 548 ? 42.133 -3.162 -21.379 1.00 78.50 548 GLY A CA 1
ATOM 4375 C C . GLY A 1 548 ? 41.697 -2.587 -22.716 1.00 78.50 548 GLY A C 1
ATOM 4376 O O . GLY A 1 548 ? 41.935 -1.430 -23.072 1.00 78.50 548 GLY A O 1
ATOM 4377 N N . CYS A 1 549 ? 41.021 -3.438 -23.476 1.00 76.62 549 CYS A N 1
ATOM 4378 C CA . CYS A 1 549 ? 40.474 -3.105 -24.784 1.00 76.62 549 CYS A CA 1
ATOM 4379 C C . CYS A 1 549 ? 39.059 -3.664 -24.945 1.00 76.62 549 CYS A C 1
ATOM 4381 O O . CYS A 1 549 ? 38.693 -4.656 -24.319 1.00 76.62 549 CYS A O 1
ATOM 4383 N N . LEU A 1 550 ? 38.259 -3.004 -25.782 1.00 81.06 550 LEU A N 1
ATOM 4384 C CA . LEU A 1 550 ? 36.879 -3.357 -26.098 1.00 81.06 550 LEU A CA 1
ATOM 4385 C C . LEU A 1 550 ? 36.690 -3.330 -27.616 1.00 81.06 550 LEU A C 1
ATOM 4387 O O . LEU A 1 550 ? 36.909 -2.310 -28.266 1.00 81.06 550 LEU A O 1
ATOM 4391 N N . PHE A 1 551 ? 36.245 -4.441 -28.189 1.00 74.38 551 PHE A N 1
ATOM 4392 C CA . PHE A 1 551 ? 35.982 -4.590 -29.618 1.00 74.38 551 PHE A CA 1
ATOM 4393 C C . PHE A 1 551 ? 34.480 -4.487 -29.900 1.00 74.38 551 PHE A C 1
ATOM 4395 O O . PHE A 1 551 ? 33.686 -5.224 -29.310 1.00 74.38 551 PHE A O 1
ATOM 4402 N N . ASP A 1 552 ? 34.079 -3.620 -30.838 1.00 76.75 552 ASP A N 1
ATOM 4403 C CA . ASP A 1 552 ? 32.752 -3.682 -31.459 1.00 76.75 552 ASP A CA 1
ATOM 4404 C C . ASP A 1 552 ? 32.748 -4.862 -32.434 1.00 76.75 552 ASP A C 1
ATOM 4406 O O . ASP A 1 552 ? 33.148 -4.770 -33.601 1.00 76.75 552 ASP A O 1
ATOM 4410 N N . ILE A 1 553 ? 32.319 -6.012 -31.931 1.00 65.12 553 ILE A N 1
ATOM 4411 C CA . ILE A 1 553 ? 32.317 -7.247 -32.704 1.00 65.12 553 ILE A CA 1
ATOM 4412 C C . ILE A 1 553 ? 31.210 -7.257 -33.768 1.00 65.12 553 ILE A C 1
ATOM 4414 O O . ILE A 1 553 ? 31.343 -7.964 -34.765 1.00 65.12 553 ILE A O 1
ATOM 4418 N N . SER A 1 554 ? 30.178 -6.415 -33.644 1.00 62.94 554 SER A N 1
ATOM 4419 C CA . SER A 1 554 ? 29.212 -6.138 -34.724 1.00 62.94 554 SER A CA 1
ATOM 4420 C C . SER A 1 554 ? 29.893 -5.595 -35.984 1.00 62.94 554 SER A C 1
ATOM 4422 O O . SER A 1 554 ? 29.583 -6.048 -37.088 1.00 62.94 554 SER A O 1
ATOM 4424 N N . SER A 1 555 ? 30.867 -4.694 -35.821 1.00 58.41 555 SER A N 1
ATOM 4425 C CA . SER A 1 555 ? 31.669 -4.097 -36.900 1.00 58.41 555 SER A CA 1
ATOM 4426 C C . SER A 1 555 ? 32.734 -5.030 -37.504 1.00 58.41 555 SER A C 1
ATOM 4428 O O . SER A 1 555 ? 33.657 -4.561 -38.160 1.00 58.41 555 SER A O 1
ATOM 4430 N N . ALA A 1 556 ? 32.669 -6.345 -37.245 1.00 53.75 556 ALA A N 1
ATOM 4431 C CA . ALA A 1 556 ? 33.752 -7.293 -37.536 1.00 53.75 556 ALA A CA 1
ATOM 4432 C C . ALA A 1 556 ? 35.118 -6.850 -36.953 1.00 53.75 556 ALA A C 1
ATOM 4434 O O . ALA A 1 556 ? 36.171 -7.118 -37.531 1.00 53.75 556 ALA A O 1
ATOM 4435 N N . GLY A 1 557 ? 35.092 -6.145 -35.813 1.00 53.94 557 GLY A N 1
ATOM 4436 C CA . GLY A 1 557 ? 36.276 -5.594 -35.151 1.00 53.94 557 GLY A CA 1
ATOM 4437 C C . GLY A 1 557 ? 36.930 -4.402 -35.859 1.00 53.94 557 GLY A C 1
ATOM 4438 O O . GLY A 1 557 ? 38.080 -4.100 -35.563 1.00 53.94 557 GLY A O 1
ATOM 4439 N N . GLU A 1 558 ? 36.244 -3.719 -36.784 1.00 58.56 558 GLU A N 1
ATOM 4440 C CA . GLU A 1 558 ? 36.744 -2.469 -37.386 1.00 58.56 558 GLU A CA 1
ATOM 4441 C C . GLU A 1 558 ? 36.802 -1.302 -36.394 1.00 58.56 558 GLU A C 1
ATOM 4443 O O . GLU A 1 558 ? 37.669 -0.439 -36.520 1.00 58.56 558 GLU A O 1
ATOM 4448 N N . LYS A 1 559 ? 35.909 -1.277 -35.396 1.00 67.12 559 LYS A N 1
ATOM 4449 C CA . LYS A 1 559 ? 35.972 -0.336 -34.270 1.00 67.12 559 LYS A CA 1
ATOM 4450 C C . LYS A 1 559 ? 36.507 -1.071 -33.034 1.00 67.12 559 LYS A C 1
ATOM 4452 O O . LYS A 1 559 ? 35.790 -1.859 -32.412 1.00 67.12 559 LYS A O 1
ATOM 4457 N N . SER A 1 560 ? 37.758 -0.803 -32.670 1.00 73.00 560 SER A N 1
ATOM 4458 C CA . SER A 1 560 ? 38.329 -1.158 -31.369 1.00 73.00 560 SER A CA 1
ATOM 4459 C C . SER A 1 560 ? 38.488 0.095 -30.508 1.00 73.00 560 SER A C 1
ATOM 4461 O O . SER A 1 560 ? 38.819 1.178 -30.990 1.00 73.00 560 SER A O 1
ATOM 4463 N N . TYR A 1 561 ? 38.226 -0.062 -29.219 1.00 80.12 561 TYR A N 1
ATOM 4464 C CA . TYR A 1 561 ? 38.313 0.967 -28.195 1.00 80.12 561 TYR A CA 1
ATOM 4465 C C . TYR A 1 561 ? 39.265 0.486 -27.096 1.00 80.12 561 TYR A C 1
ATOM 4467 O O . TYR A 1 561 ? 39.473 -0.715 -26.918 1.00 80.12 561 TYR A O 1
ATOM 4475 N N . LYS A 1 562 ? 39.867 1.420 -26.365 1.00 78.94 562 LYS A N 1
ATOM 4476 C CA . LYS A 1 562 ? 40.937 1.157 -25.399 1.00 78.94 562 LYS A CA 1
ATOM 4477 C C . LYS A 1 562 ? 40.714 1.969 -24.137 1.00 78.94 562 LYS A C 1
ATOM 4479 O O . LYS A 1 562 ? 40.253 3.106 -24.228 1.00 78.94 562 LYS A O 1
ATOM 4484 N N . PHE A 1 563 ? 41.073 1.400 -22.996 1.00 77.44 563 PHE A N 1
ATOM 4485 C CA . PHE A 1 563 ? 41.112 2.095 -21.717 1.00 77.44 563 PHE A CA 1
ATOM 4486 C C . PHE A 1 563 ? 42.422 1.762 -21.007 1.00 77.44 563 PHE A C 1
ATOM 4488 O O . PHE A 1 563 ? 42.849 0.610 -20.959 1.00 77.44 563 PHE A O 1
ATOM 4495 N N . GLY A 1 564 ? 43.098 2.790 -20.511 1.00 67.31 564 GLY A N 1
ATOM 4496 C CA . GLY A 1 564 ? 44.364 2.672 -19.801 1.00 67.31 564 GLY A CA 1
ATOM 4497 C C . GLY A 1 564 ? 44.276 3.403 -18.474 1.00 67.31 564 GLY A C 1
ATOM 4498 O O . GLY A 1 564 ? 43.601 4.429 -18.408 1.00 67.31 564 GLY A O 1
ATOM 4499 N N . LYS A 1 565 ? 44.952 2.858 -17.456 1.00 67.62 565 LYS A N 1
ATOM 4500 C CA . LYS A 1 565 ? 45.138 3.469 -16.134 1.00 67.62 565 LYS A CA 1
ATOM 4501 C C . LYS A 1 565 ? 43.839 4.047 -15.551 1.00 67.62 565 LYS A C 1
ATOM 4503 O O . LYS A 1 565 ? 43.730 5.240 -15.290 1.00 67.62 565 LYS A O 1
ATOM 4508 N N . ILE A 1 566 ? 42.846 3.173 -15.371 1.00 73.56 566 ILE A N 1
ATOM 4509 C CA . ILE A 1 566 ? 41.730 3.448 -14.465 1.00 73.56 566 ILE A CA 1
ATOM 4510 C C . ILE A 1 566 ? 42.188 3.014 -13.076 1.00 73.56 566 ILE A C 1
ATOM 4512 O O . ILE A 1 566 ? 42.283 1.814 -12.809 1.00 73.56 566 ILE A O 1
ATOM 4516 N N . ASP A 1 567 ? 42.523 3.986 -12.233 1.00 75.44 567 ASP A N 1
ATOM 4517 C CA . ASP A 1 567 ? 42.764 3.769 -10.806 1.00 75.44 567 ASP A CA 1
ATOM 4518 C C . ASP A 1 567 ? 41.467 3.248 -10.159 1.00 75.44 567 ASP A C 1
ATOM 4520 O O . ASP A 1 567 ? 40.380 3.765 -10.447 1.00 75.44 567 ASP A O 1
ATOM 4524 N N . LEU A 1 568 ? 41.563 2.186 -9.355 1.00 73.12 568 LEU A N 1
ATOM 4525 C CA . LEU A 1 568 ? 40.417 1.579 -8.676 1.00 73.12 568 LEU A CA 1
ATOM 4526 C C . LEU A 1 568 ? 40.376 2.017 -7.208 1.00 73.12 568 LEU A C 1
ATOM 4528 O O . LEU A 1 568 ? 39.421 2.675 -6.803 1.00 73.12 568 LEU A O 1
ATOM 4532 N N . GLU A 1 569 ? 41.406 1.670 -6.438 1.00 70.81 569 GLU A N 1
ATOM 4533 C CA . GLU A 1 569 ? 41.659 2.158 -5.075 1.00 70.81 569 GLU A CA 1
ATOM 4534 C C . GLU A 1 569 ? 43.118 1.843 -4.698 1.00 70.81 569 GLU A C 1
ATOM 4536 O O . GLU A 1 569 ? 43.701 0.912 -5.266 1.00 70.81 569 GLU A O 1
ATOM 4541 N N . ASP A 1 570 ? 43.689 2.600 -3.759 1.00 65.62 570 ASP A N 1
ATOM 4542 C CA . ASP A 1 570 ? 45.096 2.500 -3.346 1.00 65.62 570 ASP A CA 1
ATOM 4543 C C . ASP A 1 570 ? 45.196 2.018 -1.888 1.00 65.62 570 ASP A C 1
ATOM 4545 O O . ASP A 1 570 ? 44.521 2.577 -1.021 1.00 65.62 570 ASP A O 1
ATOM 4549 N N . GLY A 1 571 ? 46.085 1.057 -1.606 1.00 60.12 571 GLY A N 1
ATOM 4550 C CA . GLY A 1 571 ? 46.371 0.577 -0.244 1.00 60.12 571 GLY A CA 1
ATOM 4551 C C . GLY A 1 571 ? 45.294 -0.365 0.301 1.00 60.12 571 GLY A C 1
ATOM 4552 O O . GLY A 1 571 ? 44.478 0.044 1.123 1.00 60.12 571 GLY A O 1
ATOM 4553 N N . TRP A 1 572 ? 45.306 -1.608 -0.183 1.00 69.50 572 TRP A N 1
ATOM 4554 C CA . TRP A 1 572 ? 44.357 -2.668 0.169 1.00 69.50 572 TRP A CA 1
ATOM 4555 C C . TRP A 1 572 ? 44.929 -3.583 1.254 1.00 69.50 572 TRP A C 1
ATOM 4557 O O . TRP A 1 572 ? 45.965 -4.193 1.006 1.00 69.50 572 TRP A O 1
ATOM 4567 N N . ASP A 1 573 ? 44.221 -3.761 2.373 1.00 71.69 573 ASP A N 1
ATOM 4568 C CA . ASP A 1 573 ? 44.531 -4.831 3.337 1.00 71.69 573 ASP A CA 1
ATOM 4569 C C . ASP A 1 573 ? 43.867 -6.177 2.911 1.00 71.69 573 ASP A C 1
ATOM 4571 O O . ASP A 1 573 ? 42.845 -6.223 2.209 1.00 71.69 573 ASP A O 1
ATOM 4575 N N . ASP A 1 574 ? 44.405 -7.301 3.394 1.00 73.50 574 ASP A N 1
ATOM 4576 C CA . ASP A 1 574 ? 43.801 -8.646 3.357 1.00 73.50 574 ASP A CA 1
ATOM 4577 C C . ASP A 1 574 ? 42.279 -8.662 3.667 1.00 73.50 574 ASP A C 1
ATOM 4579 O O . ASP A 1 574 ? 41.826 -8.274 4.748 1.00 73.50 574 ASP A O 1
ATOM 4583 N N . ASN A 1 575 ? 41.483 -9.287 2.788 1.00 80.06 575 ASN A N 1
ATOM 4584 C CA . ASN A 1 575 ? 40.016 -9.452 2.890 1.00 80.06 575 ASN A CA 1
ATOM 4585 C C . ASN A 1 575 ? 39.195 -8.145 2.755 1.00 80.06 575 ASN A C 1
ATOM 4587 O O . ASN A 1 575 ? 37.995 -8.141 3.067 1.00 80.06 575 ASN A O 1
ATOM 4591 N N . GLU A 1 576 ? 39.781 -7.042 2.276 1.00 78.88 576 GLU A N 1
ATOM 4592 C CA . GLU A 1 576 ? 39.049 -5.787 2.070 1.00 78.88 576 GLU A CA 1
ATOM 4593 C C . GLU A 1 576 ? 38.174 -5.742 0.809 1.00 78.88 576 GLU A C 1
ATOM 4595 O O . GLU A 1 576 ? 38.507 -6.247 -0.266 1.00 78.88 576 GLU A O 1
ATOM 4600 N N . TRP A 1 577 ? 37.028 -5.070 0.960 1.00 83.75 577 TRP A N 1
ATOM 4601 C CA . TRP A 1 577 ? 36.031 -4.823 -0.081 1.00 83.75 577 TRP A CA 1
ATOM 4602 C C . TRP A 1 577 ? 35.826 -3.326 -0.269 1.00 83.75 577 TRP A C 1
ATOM 4604 O O . TRP A 1 577 ? 35.456 -2.612 0.673 1.00 83.75 577 TRP A O 1
ATOM 4614 N N . ASN A 1 578 ? 35.920 -2.865 -1.511 1.00 76.62 578 ASN A N 1
ATOM 4615 C CA . ASN A 1 578 ? 35.501 -1.511 -1.835 1.00 76.62 578 ASN A CA 1
ATOM 4616 C C . ASN A 1 578 ? 33.983 -1.309 -1.687 1.00 76.62 578 ASN A C 1
ATOM 4618 O O . ASN A 1 578 ? 33.168 -2.228 -1.774 1.00 76.62 578 ASN A O 1
ATOM 4622 N N . ASN A 1 579 ? 33.591 -0.056 -1.455 1.00 63.47 579 ASN A N 1
ATOM 4623 C CA . ASN A 1 579 ? 32.198 0.340 -1.234 1.00 63.47 579 ASN A CA 1
ATOM 4624 C C . ASN A 1 579 ? 31.822 1.535 -2.132 1.00 63.47 579 ASN A C 1
ATOM 4626 O O . ASN A 1 579 ? 31.291 2.556 -1.683 1.00 63.47 579 ASN A O 1
ATOM 4630 N N . TRP A 1 580 ? 32.129 1.420 -3.428 1.00 73.12 580 TRP A N 1
ATOM 4631 C CA . TRP A 1 580 ? 31.947 2.486 -4.414 1.00 73.12 580 TRP A CA 1
ATOM 4632 C C . TRP A 1 580 ? 30.482 2.915 -4.577 1.00 73.12 580 TRP A C 1
ATOM 4634 O O . TRP A 1 580 ? 29.682 2.280 -5.261 1.00 73.12 580 TRP A O 1
ATOM 4644 N N . THR A 1 581 ? 30.145 4.089 -4.040 1.00 66.81 581 THR A N 1
ATOM 4645 C CA . THR A 1 581 ? 28.843 4.745 -4.285 1.00 66.81 581 THR A CA 1
ATOM 4646 C C . THR A 1 581 ? 28.658 5.219 -5.734 1.00 66.81 581 THR A C 1
ATOM 4648 O O . THR A 1 581 ? 27.537 5.517 -6.147 1.00 66.81 581 THR A O 1
ATOM 4651 N N . SER A 1 582 ? 29.739 5.261 -6.520 1.00 76.75 582 SER A N 1
ATOM 4652 C CA . SER A 1 582 ? 29.735 5.482 -7.967 1.00 76.75 582 SER A CA 1
ATOM 4653 C C . SER A 1 582 ? 30.827 4.621 -8.621 1.00 76.75 582 SER A C 1
ATOM 4655 O O . SER A 1 582 ? 31.971 5.068 -8.674 1.00 76.75 582 SER A O 1
ATOM 4657 N N . PRO A 1 583 ? 30.497 3.415 -9.120 1.00 82.69 583 PRO A N 1
ATOM 4658 C CA . PRO A 1 583 ? 31.437 2.512 -9.788 1.00 82.69 583 PRO A CA 1
ATOM 4659 C C . PRO A 1 583 ? 32.321 3.176 -10.865 1.00 82.69 583 PRO A C 1
ATOM 4661 O O . PRO A 1 583 ? 31.777 3.891 -11.718 1.00 82.69 583 PRO A O 1
ATOM 4664 N N . PRO A 1 584 ? 33.648 2.935 -10.890 1.00 83.62 584 PRO A N 1
ATOM 4665 C CA . PRO A 1 584 ? 34.542 3.451 -11.920 1.00 83.62 584 PRO A CA 1
ATOM 4666 C C . PRO A 1 584 ? 34.148 2.957 -13.319 1.00 83.62 584 PRO A C 1
ATOM 4668 O O . PRO A 1 584 ? 33.961 1.766 -13.586 1.00 83.62 584 PRO A O 1
ATOM 4671 N N . HIS A 1 585 ? 34.023 3.911 -14.242 1.00 89.31 585 HIS A N 1
ATOM 4672 C CA . HIS A 1 585 ? 33.722 3.651 -15.645 1.00 89.31 585 HIS A CA 1
ATOM 4673 C C . HIS A 1 585 ? 35.002 3.234 -16.376 1.00 89.31 585 HIS A C 1
ATOM 4675 O O . HIS A 1 585 ? 35.820 4.086 -16.710 1.00 89.31 585 HIS A O 1
ATOM 4681 N N . LEU A 1 586 ? 35.144 1.939 -16.669 1.00 87.19 586 LEU A N 1
ATOM 4682 C CA . LEU A 1 586 ? 36.301 1.408 -17.391 1.00 87.19 586 LEU A CA 1
ATOM 4683 C C . LEU A 1 586 ? 36.368 1.974 -18.812 1.00 87.19 586 LEU A C 1
ATOM 4685 O O . LEU A 1 586 ? 37.398 2.484 -19.237 1.00 87.19 586 LEU A O 1
ATOM 4689 N N . ILE A 1 587 ? 35.251 1.930 -19.545 1.00 89.06 587 ILE A N 1
ATOM 4690 C CA . ILE A 1 587 ? 35.147 2.551 -20.869 1.00 89.06 587 ILE A CA 1
ATOM 4691 C C . ILE A 1 587 ? 33.697 2.875 -21.231 1.00 89.06 587 ILE A C 1
ATOM 4693 O O . ILE A 1 587 ? 32.773 2.196 -20.791 1.00 89.06 587 ILE A O 1
ATOM 4697 N N . SER A 1 588 ? 33.482 3.909 -22.050 1.00 91.94 588 SER A N 1
ATOM 4698 C CA . SER A 1 588 ? 32.174 4.252 -22.629 1.00 91.94 588 SER A CA 1
ATOM 4699 C C . SER A 1 588 ? 32.278 4.416 -24.146 1.00 91.94 588 SER A C 1
ATOM 4701 O O . SER A 1 588 ? 33.172 5.109 -24.628 1.00 91.94 588 SER A O 1
ATOM 4703 N N . VAL A 1 589 ? 31.372 3.788 -24.900 1.00 88.94 589 VAL A N 1
ATOM 4704 C CA . VAL A 1 589 ? 31.399 3.729 -26.371 1.00 88.94 589 VAL A CA 1
ATOM 4705 C C . VAL A 1 589 ? 30.036 4.086 -26.991 1.00 88.94 589 VAL A C 1
ATOM 4707 O O . VAL A 1 589 ? 28.995 3.679 -26.467 1.00 88.94 589 VAL A O 1
ATOM 4710 N N . PRO A 1 590 ? 29.997 4.843 -28.107 1.00 87.44 590 PRO A N 1
ATOM 4711 C CA . PRO A 1 590 ? 28.748 5.257 -28.745 1.00 87.44 590 PRO A CA 1
ATOM 4712 C C . PRO A 1 590 ? 28.169 4.140 -29.628 1.00 87.44 590 PRO A C 1
ATOM 4714 O O . PRO A 1 590 ? 28.692 3.817 -30.699 1.00 87.44 590 PRO A O 1
ATOM 4717 N N . ILE A 1 591 ? 27.045 3.567 -29.197 1.00 83.00 591 ILE A N 1
ATOM 4718 C CA . ILE A 1 591 ? 26.401 2.421 -29.858 1.00 83.00 591 ILE A CA 1
ATOM 4719 C C . ILE A 1 591 ? 25.377 2.833 -30.925 1.00 83.00 591 ILE A C 1
ATOM 4721 O O . ILE A 1 591 ? 25.089 2.054 -31.830 1.00 83.00 591 ILE A O 1
ATOM 4725 N N . ASN A 1 592 ? 24.909 4.083 -30.916 1.00 78.62 592 ASN A N 1
ATOM 4726 C CA . ASN A 1 592 ? 24.023 4.645 -31.947 1.00 78.62 592 ASN A CA 1
ATOM 4727 C C . ASN A 1 592 ? 24.740 5.090 -33.244 1.00 78.62 592 ASN A C 1
ATOM 4729 O O . ASN A 1 592 ? 24.144 5.789 -34.061 1.00 78.62 592 ASN A O 1
ATOM 4733 N N . THR A 1 593 ? 26.007 4.708 -33.452 1.00 68.56 593 THR A N 1
ATOM 4734 C CA . THR A 1 593 ? 26.823 5.164 -34.600 1.00 68.56 593 THR A CA 1
ATOM 4735 C C . THR A 1 593 ? 26.345 4.662 -35.966 1.00 68.56 593 THR A C 1
ATOM 4737 O O . THR A 1 593 ? 26.744 5.209 -36.992 1.00 68.56 593 THR A O 1
ATOM 4740 N N . ASP A 1 594 ? 25.475 3.653 -35.992 1.00 68.00 594 ASP A N 1
ATOM 4741 C CA . ASP A 1 594 ? 24.819 3.125 -37.187 1.00 68.00 594 ASP A CA 1
ATOM 4742 C C . ASP A 1 594 ? 23.544 2.344 -36.806 1.00 68.00 594 ASP A C 1
ATOM 4744 O O . ASP A 1 594 ? 23.385 1.894 -35.667 1.00 68.00 594 ASP A O 1
ATOM 4748 N N . ASN A 1 595 ? 22.645 2.152 -37.776 1.00 67.31 595 ASN A N 1
ATOM 4749 C CA . ASN A 1 595 ? 21.375 1.433 -37.603 1.00 67.31 595 ASN A CA 1
ATOM 4750 C C . ASN A 1 595 ? 21.511 -0.102 -37.734 1.00 67.31 595 ASN A C 1
ATOM 4752 O O . ASN A 1 595 ? 20.510 -0.778 -37.978 1.00 67.31 595 ASN A O 1
ATOM 4756 N N . VAL A 1 596 ? 22.719 -0.670 -37.626 1.00 66.12 596 VAL A N 1
ATOM 4757 C CA . VAL A 1 596 ? 22.942 -2.117 -37.771 1.00 66.12 596 VAL A CA 1
ATOM 4758 C C . VAL A 1 596 ? 22.804 -2.804 -36.412 1.00 66.12 596 VAL A C 1
ATOM 4760 O O . VAL A 1 596 ? 23.475 -2.436 -35.449 1.00 66.12 596 VAL A O 1
ATOM 4763 N N . TRP A 1 597 ? 21.932 -3.812 -36.348 1.00 64.69 597 TRP A N 1
ATOM 4764 C CA . TRP A 1 597 ? 21.615 -4.594 -35.150 1.00 64.69 597 TRP A CA 1
ATOM 4765 C C . TRP A 1 597 ? 21.448 -6.085 -35.516 1.00 64.69 597 TRP A C 1
ATOM 4767 O O . TRP A 1 597 ? 21.065 -6.376 -36.652 1.00 64.69 597 TRP A O 1
ATOM 4777 N N . PRO A 1 598 ? 21.696 -7.037 -34.594 1.00 64.75 598 PRO A N 1
ATOM 4778 C CA . PRO A 1 598 ? 22.137 -6.840 -33.211 1.00 64.75 598 PRO A CA 1
ATOM 4779 C C . PRO A 1 598 ? 23.589 -6.354 -33.133 1.00 64.75 598 PRO A C 1
ATOM 4781 O O . PRO A 1 598 ? 24.409 -6.690 -33.989 1.00 64.75 598 PRO A O 1
ATOM 4784 N N . LYS A 1 599 ? 23.907 -5.592 -32.086 1.00 72.12 599 LYS A N 1
ATOM 4785 C CA . LYS A 1 599 ? 25.284 -5.190 -31.780 1.00 72.12 599 LYS A CA 1
ATOM 4786 C C . LYS A 1 599 ? 25.907 -6.162 -30.793 1.00 72.12 599 LYS A C 1
ATOM 4788 O O . LYS A 1 599 ? 25.201 -6.847 -30.050 1.00 72.12 599 LYS A O 1
ATOM 4793 N N . GLY A 1 600 ? 27.226 -6.244 -30.792 1.00 73.12 600 GLY A N 1
ATOM 4794 C CA . GLY A 1 600 ? 27.963 -7.076 -29.857 1.00 73.12 600 GLY A CA 1
ATOM 4795 C C . GLY A 1 600 ? 29.264 -6.413 -29.453 1.00 73.12 600 GLY A C 1
ATOM 4796 O O . GLY A 1 600 ? 29.897 -5.733 -30.263 1.00 73.12 600 GLY A O 1
ATOM 4797 N N . TYR A 1 601 ? 29.669 -6.674 -28.217 1.00 79.44 601 TYR A N 1
ATOM 4798 C CA . TYR A 1 601 ? 30.880 -6.140 -27.615 1.00 79.44 601 TYR A CA 1
ATOM 4799 C C . TYR A 1 601 ? 31.637 -7.247 -26.888 1.00 79.44 601 TYR A C 1
ATOM 4801 O O . TYR A 1 601 ? 31.035 -8.150 -26.308 1.00 79.44 601 TYR A O 1
ATOM 4809 N N . LEU A 1 602 ? 32.961 -7.185 -26.937 1.00 74.81 602 LEU A N 1
ATOM 4810 C CA . LEU A 1 602 ? 33.851 -8.044 -26.165 1.00 74.81 602 LEU A CA 1
ATOM 4811 C C . LEU A 1 602 ? 34.941 -7.164 -25.575 1.00 74.81 602 LEU A C 1
ATOM 4813 O O . LEU A 1 602 ? 35.566 -6.412 -26.318 1.00 74.81 602 LEU A O 1
ATOM 4817 N N . ALA A 1 603 ? 35.145 -7.248 -24.265 1.00 80.31 603 ALA A N 1
ATOM 4818 C CA . ALA A 1 603 ? 36.172 -6.504 -23.557 1.00 80.31 603 ALA A CA 1
ATOM 4819 C C . ALA A 1 603 ? 37.127 -7.463 -22.845 1.00 80.31 603 ALA A C 1
ATOM 4821 O O . ALA A 1 603 ? 36.681 -8.396 -22.178 1.00 80.31 603 ALA A O 1
ATOM 4822 N N . THR A 1 604 ? 38.425 -7.217 -22.985 1.00 76.88 604 THR A N 1
ATOM 4823 C CA . THR A 1 604 ? 39.482 -7.905 -22.240 1.00 76.88 604 THR A CA 1
ATOM 4824 C C . THR A 1 604 ? 40.075 -6.913 -21.250 1.00 76.88 604 THR A C 1
ATOM 4826 O O . THR A 1 604 ? 40.657 -5.906 -21.658 1.00 76.88 604 THR A O 1
ATOM 4829 N N . CYS A 1 605 ? 39.890 -7.203 -19.966 1.00 80.44 605 CYS A N 1
ATOM 4830 C CA . CYS A 1 605 ? 40.363 -6.431 -18.826 1.00 80.44 605 CYS A CA 1
ATOM 4831 C C . CYS A 1 605 ? 41.592 -7.112 -18.218 1.00 80.44 605 CYS A C 1
ATOM 4833 O O . CYS A 1 605 ? 41.626 -8.337 -18.101 1.00 80.44 605 CYS A O 1
ATOM 4835 N N . ILE A 1 606 ? 42.570 -6.320 -17.796 1.00 75.75 606 ILE A N 1
ATOM 4836 C CA . ILE A 1 606 ? 43.733 -6.754 -17.021 1.00 75.75 606 ILE A CA 1
ATOM 4837 C C . ILE A 1 606 ? 43.761 -5.904 -15.753 1.00 75.75 606 ILE A C 1
ATOM 4839 O O . ILE A 1 606 ? 43.748 -4.672 -15.833 1.00 75.75 606 ILE A O 1
ATOM 4843 N N . LEU A 1 607 ? 43.750 -6.580 -14.604 1.00 77.94 607 LEU A N 1
ATOM 4844 C CA . LEU A 1 607 ? 43.986 -5.987 -13.291 1.00 77.94 607 LEU A CA 1
ATOM 4845 C C . LEU A 1 607 ? 45.506 -5.883 -13.084 1.00 77.94 607 LEU A C 1
ATOM 4847 O O . LEU A 1 607 ? 46.245 -6.772 -13.505 1.00 77.94 607 LEU A O 1
ATOM 4851 N N . ILE A 1 608 ? 45.974 -4.779 -12.513 1.00 74.50 608 ILE A N 1
ATOM 4852 C CA . ILE A 1 608 ? 47.391 -4.417 -12.431 1.00 74.50 608 ILE A CA 1
ATOM 4853 C C . ILE A 1 608 ? 47.658 -3.872 -11.034 1.00 74.50 608 ILE A C 1
ATOM 4855 O O . ILE A 1 608 ? 46.985 -2.935 -10.611 1.00 74.50 608 ILE A O 1
ATOM 4859 N N . GLU A 1 609 ? 48.655 -4.425 -10.367 1.00 69.56 609 GLU A N 1
ATOM 4860 C CA . GLU A 1 609 ? 49.326 -3.825 -9.218 1.00 69.56 609 GLU A CA 1
ATOM 4861 C C . GLU A 1 609 ? 50.491 -2.979 -9.749 1.00 69.56 609 GLU A C 1
ATOM 4863 O O . GLU A 1 609 ? 51.217 -3.436 -10.635 1.00 69.56 609 GLU A O 1
ATOM 4868 N N . SER A 1 610 ? 50.621 -1.723 -9.314 1.00 63.88 610 SER A N 1
ATOM 4869 C CA . SER A 1 610 ? 51.444 -0.732 -10.021 1.00 63.88 610 SER A CA 1
ATOM 4870 C C . SER A 1 610 ? 52.490 -0.068 -9.128 1.00 63.88 610 SER A C 1
ATOM 4872 O O . SER A 1 610 ? 52.198 0.906 -8.440 1.00 63.88 610 SER A O 1
ATOM 4874 N N . ASP A 1 611 ? 53.733 -0.547 -9.218 1.00 57.81 611 ASP A N 1
ATOM 4875 C CA . ASP A 1 611 ? 54.882 0.006 -8.488 1.00 57.81 611 ASP A CA 1
ATOM 4876 C C . ASP A 1 611 ? 55.478 1.271 -9.148 1.00 57.81 611 ASP A C 1
ATOM 4878 O O . ASP A 1 611 ? 56.178 2.048 -8.493 1.00 57.81 611 ASP A O 1
ATOM 4882 N N . GLY A 1 612 ? 55.174 1.526 -10.430 1.00 52.91 612 GLY A N 1
ATOM 4883 C CA . GLY A 1 612 ? 55.502 2.802 -11.078 1.00 52.91 612 GLY A CA 1
ATOM 4884 C C . GLY A 1 612 ? 55.573 2.845 -12.608 1.00 52.91 612 GLY A C 1
ATOM 4885 O O . GLY A 1 612 ? 56.057 3.848 -13.143 1.00 52.91 612 GLY A O 1
ATOM 4886 N N . GLY A 1 613 ? 55.147 1.813 -13.342 1.00 53.84 613 GLY A N 1
ATOM 4887 C CA . GLY A 1 613 ? 55.237 1.793 -14.805 1.00 53.84 613 GLY A CA 1
ATOM 4888 C C . GLY A 1 613 ? 54.055 2.428 -15.555 1.00 53.84 613 GLY A C 1
ATOM 4889 O O . GLY A 1 613 ? 53.043 2.851 -14.990 1.00 53.84 613 GLY A O 1
ATOM 4890 N N . ASP A 1 614 ? 54.183 2.481 -16.888 1.00 55.91 614 ASP A N 1
ATOM 4891 C CA . ASP A 1 614 ? 53.068 2.745 -17.813 1.00 55.91 614 ASP A CA 1
ATOM 4892 C C . ASP A 1 614 ? 52.763 1.499 -18.653 1.00 55.91 614 ASP A C 1
ATOM 4894 O O . ASP A 1 614 ? 52.865 1.464 -19.885 1.00 55.91 614 ASP A O 1
ATOM 4898 N N . TYR A 1 615 ? 52.357 0.449 -17.940 1.00 59.22 615 TYR A N 1
ATOM 4899 C CA . TYR A 1 615 ? 51.793 -0.776 -18.501 1.00 59.22 615 TYR A CA 1
ATOM 4900 C C . TYR A 1 615 ? 50.730 -0.511 -19.585 1.00 59.22 615 TYR A C 1
ATOM 4902 O O . TYR A 1 615 ? 50.593 -1.256 -20.562 1.00 59.22 615 TYR A O 1
ATOM 4910 N N . SER A 1 616 ? 49.961 0.570 -19.417 1.00 58.28 616 SER A N 1
ATOM 4911 C CA . SER A 1 616 ? 48.795 0.866 -20.238 1.00 58.28 616 SER A CA 1
ATOM 4912 C C . SER A 1 616 ? 49.160 1.211 -21.683 1.00 58.28 616 SER A C 1
ATOM 4914 O O . SER A 1 616 ? 48.467 0.767 -22.603 1.00 58.28 616 SER A O 1
ATOM 4916 N N . GLU A 1 617 ? 50.258 1.937 -21.923 1.00 61.06 617 GLU A N 1
ATOM 4917 C CA . GLU A 1 617 ? 50.679 2.258 -23.289 1.00 61.06 617 GLU A CA 1
ATOM 4918 C C . GLU A 1 617 ? 51.223 1.013 -24.016 1.00 61.06 617 GLU A C 1
ATOM 4920 O O . GLU A 1 617 ? 50.937 0.822 -25.200 1.00 61.06 617 GLU A O 1
ATOM 4925 N N . GLU A 1 618 ? 51.931 0.114 -23.320 1.00 60.91 618 GLU A N 1
ATOM 4926 C CA . GLU A 1 618 ? 52.474 -1.123 -23.909 1.00 60.91 618 GLU A CA 1
ATOM 4927 C C . GLU A 1 618 ? 51.407 -2.182 -24.212 1.00 60.91 618 GLU A C 1
ATOM 4929 O O . GLU A 1 618 ? 51.406 -2.741 -25.314 1.00 60.91 618 GLU A O 1
ATOM 4934 N N . LEU A 1 619 ? 50.423 -2.392 -23.326 1.00 63.56 619 LEU A N 1
ATOM 4935 C CA . LEU A 1 619 ? 49.250 -3.212 -23.656 1.00 63.56 619 LEU A CA 1
ATOM 4936 C C . LEU A 1 619 ? 48.542 -2.663 -24.906 1.00 63.56 619 LEU A C 1
ATOM 4938 O O . LEU A 1 619 ? 48.190 -3.412 -25.821 1.00 63.56 619 LEU A O 1
ATOM 4942 N N . ASN A 1 620 ? 48.381 -1.341 -24.987 1.00 63.50 620 ASN A N 1
ATOM 4943 C CA . ASN A 1 620 ? 47.732 -0.696 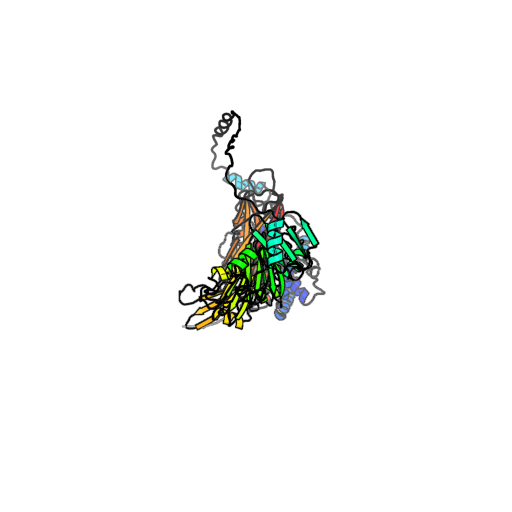-26.122 1.00 63.50 620 ASN A CA 1
ATOM 4944 C C . ASN A 1 620 ? 48.541 -0.817 -27.427 1.00 63.50 620 ASN A C 1
ATOM 4946 O O . ASN A 1 620 ? 47.932 -1.010 -28.486 1.00 63.50 620 ASN A O 1
ATOM 4950 N N . LYS A 1 621 ? 49.880 -0.772 -27.374 1.00 63.84 621 LYS A N 1
ATOM 4951 C CA . LYS A 1 621 ? 50.774 -1.047 -28.518 1.00 63.84 621 LYS A CA 1
ATOM 4952 C C . LYS A 1 621 ? 50.724 -2.511 -28.960 1.00 63.84 621 LYS A C 1
ATOM 4954 O O . LYS A 1 621 ? 50.793 -2.779 -30.161 1.00 63.84 621 LYS A O 1
ATOM 4959 N N . LEU A 1 622 ? 50.590 -3.453 -28.023 1.00 62.38 622 LEU A N 1
ATOM 4960 C CA . LEU A 1 622 ? 50.430 -4.877 -28.323 1.00 62.38 622 LEU A CA 1
ATOM 4961 C C . LEU A 1 622 ? 49.087 -5.136 -29.026 1.00 62.38 622 LEU A C 1
ATOM 4963 O O . LEU A 1 622 ? 49.063 -5.755 -30.091 1.00 62.38 622 LEU A O 1
ATOM 4967 N N . VAL A 1 623 ? 47.987 -4.583 -28.502 1.00 63.44 623 VAL A N 1
ATOM 4968 C CA . VAL A 1 623 ? 46.643 -4.675 -29.103 1.00 63.44 623 VAL A CA 1
ATOM 4969 C C . VAL A 1 623 ? 46.614 -4.114 -30.532 1.00 63.44 623 VAL A C 1
ATOM 4971 O O . VAL A 1 623 ? 46.060 -4.770 -31.418 1.00 63.44 623 VAL A O 1
ATOM 4974 N N . ASP A 1 624 ? 47.249 -2.964 -30.799 1.00 64.81 624 ASP A N 1
ATOM 4975 C CA . ASP A 1 624 ? 47.324 -2.374 -32.154 1.00 64.81 624 ASP A CA 1
ATOM 4976 C C . ASP A 1 624 ? 48.028 -3.268 -33.175 1.00 64.81 624 ASP A C 1
ATOM 4978 O O . ASP A 1 624 ? 47.756 -3.170 -34.370 1.00 64.81 624 ASP A O 1
ATOM 4982 N N . LYS A 1 625 ? 48.955 -4.119 -32.725 1.00 60.91 625 LYS A N 1
ATOM 4983 C CA . LYS A 1 625 ? 49.792 -4.944 -33.604 1.00 60.91 625 LYS A CA 1
ATOM 4984 C C . LYS A 1 625 ? 49.235 -6.359 -33.752 1.00 60.91 625 LYS A C 1
ATOM 4986 O O . LYS A 1 625 ? 49.284 -6.906 -34.850 1.00 60.91 625 LYS A O 1
ATOM 4991 N N . LEU A 1 626 ? 48.617 -6.911 -32.705 1.00 59.94 626 LEU A N 1
ATOM 4992 C CA . LEU A 1 626 ? 47.895 -8.186 -32.770 1.00 59.94 626 LEU A CA 1
ATOM 4993 C C . LEU A 1 626 ? 46.600 -8.082 -33.585 1.00 59.94 626 LEU A C 1
ATOM 4995 O O . LEU A 1 626 ? 46.365 -8.924 -34.447 1.00 59.94 626 LEU A O 1
ATOM 4999 N N . THR A 1 627 ? 45.777 -7.052 -33.355 1.00 61.50 627 THR A N 1
ATOM 5000 C CA . THR A 1 627 ? 44.451 -6.918 -33.994 1.00 61.50 627 THR A CA 1
ATOM 5001 C C . THR A 1 627 ? 44.486 -7.053 -35.526 1.00 61.50 627 THR A C 1
ATOM 5003 O O . THR A 1 627 ? 43.738 -7.886 -36.041 1.00 61.50 627 THR A O 1
ATOM 5006 N N . PRO A 1 628 ? 45.338 -6.327 -36.286 1.00 60.47 628 PRO A N 1
ATOM 5007 C CA . PRO A 1 628 ? 45.394 -6.473 -37.740 1.00 60.47 628 PRO A CA 1
ATOM 5008 C C . PRO A 1 628 ? 45.959 -7.826 -38.192 1.00 60.47 628 PRO A C 1
ATOM 5010 O O . PRO A 1 628 ? 45.464 -8.357 -39.178 1.00 60.47 628 PRO A O 1
ATOM 5013 N N . ILE A 1 629 ? 46.926 -8.420 -37.478 1.00 56.16 629 ILE A N 1
ATOM 5014 C CA . ILE A 1 629 ? 47.487 -9.741 -37.827 1.00 56.16 629 ILE A CA 1
ATOM 5015 C C . ILE A 1 629 ? 46.424 -10.833 -37.646 1.00 56.16 629 ILE A C 1
ATOM 5017 O O . ILE A 1 629 ? 46.180 -11.630 -38.550 1.00 56.16 629 ILE A O 1
ATOM 5021 N N . VAL A 1 630 ? 45.742 -10.854 -36.497 1.00 58.44 630 VAL A N 1
ATOM 5022 C CA . VAL A 1 630 ? 44.687 -11.839 -36.210 1.00 58.44 630 VAL A CA 1
ATOM 5023 C C . VAL A 1 630 ? 43.491 -11.630 -37.143 1.00 58.44 630 VAL A C 1
ATOM 5025 O O . VAL A 1 630 ? 42.942 -12.611 -37.647 1.00 58.44 630 VAL A O 1
ATOM 5028 N N . LYS A 1 631 ? 43.132 -10.373 -37.449 1.00 61.72 631 LYS A N 1
ATOM 5029 C CA . LYS A 1 631 ? 42.106 -10.048 -38.447 1.00 61.72 631 LYS A CA 1
ATOM 5030 C C . LYS A 1 631 ? 42.496 -10.552 -39.840 1.00 61.72 631 LYS A C 1
ATOM 5032 O O . LYS A 1 631 ? 41.728 -11.320 -40.404 1.00 61.72 631 LYS A O 1
ATOM 5037 N N . GLU A 1 632 ? 43.693 -10.238 -40.344 1.00 59.84 632 GLU A N 1
ATOM 5038 C CA . GLU A 1 632 ? 44.179 -10.699 -41.656 1.00 59.84 632 GLU A CA 1
ATOM 5039 C C . GLU A 1 632 ? 44.157 -12.233 -41.763 1.00 59.84 632 GLU A C 1
ATOM 5041 O O . GLU A 1 632 ? 43.718 -12.782 -42.771 1.00 59.84 632 GLU A O 1
ATOM 5046 N N . LYS A 1 633 ? 44.582 -12.953 -40.718 1.00 54.44 633 LYS A N 1
ATOM 5047 C CA . LYS A 1 633 ? 44.638 -14.427 -40.725 1.00 54.44 633 LYS A CA 1
ATOM 5048 C C . LYS A 1 633 ? 43.251 -15.072 -40.646 1.00 54.44 633 LYS A C 1
ATOM 5050 O O . LYS A 1 633 ? 43.015 -16.086 -41.307 1.00 54.44 633 LYS A O 1
ATOM 5055 N N . LEU A 1 634 ? 42.320 -14.482 -39.891 1.00 54.72 634 LEU A N 1
ATOM 5056 C CA . LEU A 1 634 ? 40.912 -14.894 -39.887 1.00 54.72 634 LEU A CA 1
ATOM 5057 C C . LEU A 1 634 ? 40.236 -14.575 -41.226 1.00 54.72 634 LEU A C 1
ATOM 5059 O O . LEU A 1 634 ? 39.513 -15.416 -41.757 1.00 54.72 634 LEU A O 1
ATOM 5063 N N . GLU A 1 635 ? 40.506 -13.409 -41.810 1.00 57.03 635 GLU A N 1
ATOM 5064 C CA . GLU A 1 635 ? 40.010 -13.024 -43.131 1.00 57.03 635 GLU A CA 1
ATOM 5065 C C . GLU A 1 635 ? 40.565 -13.961 -44.212 1.00 57.03 635 GLU A C 1
ATOM 5067 O O . GLU A 1 635 ? 39.773 -14.561 -44.924 1.00 57.03 635 GLU A O 1
ATOM 5072 N N . GLN A 1 636 ? 41.861 -14.279 -44.248 1.00 52.50 636 GLN A N 1
ATOM 5073 C CA . GLN A 1 636 ? 42.426 -15.279 -45.176 1.00 52.50 636 GLN A CA 1
ATOM 5074 C C . GLN A 1 636 ? 41.827 -16.693 -45.014 1.00 52.50 636 GLN A C 1
ATOM 5076 O O . GLN A 1 636 ? 41.788 -17.476 -45.972 1.00 52.50 636 GLN A O 1
ATOM 5081 N N . ALA A 1 637 ? 41.333 -17.045 -43.822 1.00 47.75 637 ALA A N 1
ATOM 5082 C CA . ALA A 1 637 ? 40.608 -18.295 -43.592 1.00 47.75 637 ALA A CA 1
ATOM 5083 C C . ALA A 1 637 ? 39.142 -18.256 -44.085 1.00 47.75 637 ALA A C 1
ATOM 5085 O O . ALA A 1 637 ? 38.572 -19.323 -44.345 1.00 47.75 637 ALA A O 1
ATOM 5086 N N . LEU A 1 638 ? 38.549 -17.061 -44.229 1.00 48.56 638 LEU A N 1
ATOM 5087 C CA . LEU A 1 638 ? 37.116 -16.812 -44.460 1.00 48.56 638 LEU A CA 1
ATOM 5088 C C . LEU A 1 638 ? 36.778 -16.185 -45.829 1.00 48.56 638 LEU A C 1
ATOM 5090 O O . LEU A 1 638 ? 35.748 -16.539 -46.400 1.00 48.56 638 LEU A O 1
ATOM 5094 N N . GLU A 1 639 ? 37.626 -15.319 -46.391 1.00 44.62 639 GLU A N 1
ATOM 5095 C CA . GLU A 1 639 ? 37.512 -14.709 -47.730 1.00 44.62 639 GLU A CA 1
ATOM 5096 C C . GLU A 1 639 ? 37.334 -15.765 -48.817 1.00 44.62 639 GLU A C 1
ATOM 5098 O O . GLU A 1 639 ? 36.603 -15.570 -49.789 1.00 44.62 639 GLU A O 1
ATOM 5103 N N . SER A 1 640 ? 37.956 -16.930 -48.628 1.00 39.88 640 SER A N 1
ATOM 5104 C CA . SER A 1 640 ? 37.839 -18.039 -49.561 1.00 39.88 640 SER A CA 1
ATOM 5105 C C . SER A 1 640 ? 36.382 -18.537 -49.704 1.00 39.88 640 SER A C 1
ATOM 5107 O O . SER A 1 640 ? 36.035 -19.107 -50.737 1.00 39.88 640 SER A O 1
ATOM 5109 N N . ALA A 1 641 ? 35.482 -18.230 -48.759 1.00 37.31 641 ALA A N 1
ATOM 5110 C CA . ALA A 1 641 ? 34.042 -18.484 -48.880 1.00 37.31 641 ALA A CA 1
ATOM 5111 C C . ALA A 1 641 ? 33.289 -17.557 -49.871 1.00 37.31 641 ALA A C 1
ATOM 5113 O O . ALA A 1 641 ? 32.099 -17.781 -50.102 1.00 37.31 641 ALA A O 1
ATOM 5114 N N . GLY A 1 642 ? 33.954 -16.564 -50.476 1.00 34.09 642 GLY A N 1
ATOM 5115 C CA . GLY A 1 642 ? 33.447 -15.770 -51.603 1.00 34.09 642 GLY A CA 1
ATOM 5116 C C . GLY A 1 642 ? 32.840 -14.403 -51.249 1.00 34.09 642 GLY A C 1
ATOM 5117 O O . GLY A 1 642 ? 32.266 -14.196 -50.178 1.00 34.09 642 GLY A O 1
ATOM 5118 N N . GLU A 1 643 ? 32.959 -13.465 -52.195 1.00 37.00 643 GLU A N 1
ATOM 5119 C CA . GLU A 1 643 ? 32.567 -12.054 -52.067 1.00 37.00 643 GLU A CA 1
ATOM 5120 C C . GLU A 1 643 ? 31.046 -11.853 -51.905 1.00 37.00 643 GLU A C 1
ATOM 5122 O O . GLU A 1 643 ? 30.294 -11.873 -52.878 1.00 37.00 643 GLU A O 1
ATOM 5127 N N . ALA A 1 644 ? 30.595 -11.603 -50.671 1.00 31.80 644 ALA A N 1
ATOM 5128 C CA . ALA A 1 644 ? 29.317 -10.946 -50.357 1.00 31.80 644 ALA A CA 1
ATOM 5129 C C . ALA A 1 644 ? 29.285 -10.517 -48.874 1.00 31.80 644 ALA A C 1
ATOM 5131 O O . ALA A 1 644 ? 28.628 -11.151 -48.041 1.00 31.80 644 ALA A O 1
ATOM 5132 N N . TYR A 1 645 ? 30.028 -9.463 -48.522 1.00 43.62 645 TYR A N 1
ATOM 5133 C CA . TYR A 1 645 ? 30.021 -8.874 -47.177 1.00 43.62 645 TYR A CA 1
ATOM 5134 C C . TYR A 1 645 ? 29.152 -7.617 -47.127 1.00 43.62 645 TYR A C 1
ATOM 5136 O O . TYR A 1 645 ? 29.408 -6.672 -47.864 1.00 43.62 645 TYR A O 1
ATOM 5144 N N . LEU A 1 646 ? 28.149 -7.635 -46.240 1.00 31.00 646 LEU A N 1
ATOM 5145 C CA . LEU A 1 646 ? 27.598 -6.529 -45.431 1.00 31.00 646 LEU A CA 1
ATOM 5146 C C . LEU A 1 646 ? 26.271 -7.006 -44.802 1.00 31.00 646 LEU A C 1
ATOM 5148 O O . LEU A 1 646 ? 25.409 -7.537 -45.497 1.00 31.00 646 LEU A O 1
ATOM 5152 N N . GLY A 1 647 ? 26.097 -6.835 -43.485 1.00 33.66 647 GLY A N 1
ATOM 5153 C CA . GLY A 1 647 ? 24.795 -6.971 -42.806 1.00 33.66 647 GLY A CA 1
ATOM 5154 C C . GLY A 1 647 ? 24.652 -8.082 -41.755 1.00 33.66 647 GLY A C 1
ATOM 5155 O O . GLY A 1 647 ? 24.229 -7.785 -40.647 1.00 33.66 647 GLY A O 1
ATOM 5156 N N . GLY A 1 648 ? 24.971 -9.349 -42.065 1.00 37.41 648 GLY A N 1
ATOM 5157 C CA . GLY A 1 648 ? 24.516 -10.488 -41.229 1.00 37.41 648 GLY A CA 1
ATOM 5158 C C . GLY A 1 648 ? 25.569 -11.341 -40.504 1.00 37.41 648 GLY A C 1
ATOM 5159 O O . GLY A 1 648 ? 25.208 -12.116 -39.626 1.00 37.41 648 GLY A O 1
ATOM 5160 N N . ILE A 1 649 ? 26.853 -11.261 -40.878 1.00 39.00 649 ILE A N 1
ATOM 5161 C CA . ILE A 1 649 ? 27.904 -12.191 -40.393 1.00 39.00 649 ILE A CA 1
ATOM 5162 C C . ILE A 1 649 ? 29.060 -11.471 -39.670 1.00 39.00 649 ILE A C 1
ATOM 5164 O O . ILE A 1 649 ? 29.825 -12.122 -38.960 1.00 39.00 649 ILE A O 1
ATOM 5168 N N . GLY A 1 650 ? 29.139 -10.133 -39.745 1.00 42.19 650 GLY A N 1
ATOM 5169 C CA . GLY A 1 650 ? 30.162 -9.336 -39.048 1.00 42.19 650 GLY A CA 1
ATOM 5170 C C . GLY A 1 650 ? 30.241 -9.657 -37.554 1.00 42.19 650 GLY A C 1
ATOM 5171 O O . GLY A 1 650 ? 31.314 -9.992 -37.068 1.00 42.19 650 GLY A O 1
ATOM 5172 N N . ALA A 1 651 ? 29.085 -9.734 -36.883 1.00 40.84 651 ALA A N 1
ATOM 5173 C CA . ALA A 1 651 ? 28.959 -10.138 -35.480 1.00 40.84 651 ALA A CA 1
ATOM 5174 C C . ALA A 1 651 ? 29.572 -11.515 -35.144 1.00 40.84 651 ALA A C 1
ATOM 5176 O O . ALA A 1 651 ? 30.069 -11.704 -34.039 1.00 40.84 651 ALA A O 1
ATOM 5177 N N . VAL A 1 652 ? 29.563 -12.485 -36.069 1.00 43.44 652 VAL A N 1
ATOM 5178 C CA . VAL A 1 652 ? 30.161 -13.818 -35.843 1.00 43.44 652 VAL A CA 1
ATOM 5179 C C . VAL A 1 652 ? 31.683 -13.759 -35.967 1.00 43.44 652 VAL A C 1
ATOM 5181 O O . VAL A 1 652 ? 32.388 -14.380 -35.175 1.00 43.44 652 VAL A O 1
ATOM 5184 N N . ILE A 1 653 ? 32.186 -12.993 -36.937 1.00 48.00 653 ILE A N 1
ATOM 5185 C CA . ILE A 1 653 ? 33.622 -12.853 -37.212 1.00 48.00 653 ILE A CA 1
ATOM 5186 C C . ILE A 1 653 ? 34.287 -11.973 -36.159 1.00 48.00 653 ILE A C 1
ATOM 5188 O O . ILE A 1 653 ? 35.342 -12.334 -35.653 1.00 48.00 653 ILE A O 1
ATOM 5192 N N . GLY A 1 654 ? 33.646 -10.872 -35.767 1.00 48.16 654 GLY A N 1
ATOM 5193 C CA . GLY A 1 654 ? 34.105 -10.046 -34.659 1.00 48.16 654 GLY A CA 1
ATOM 5194 C C . GLY A 1 654 ? 34.128 -10.822 -33.343 1.00 48.16 654 GLY A C 1
ATOM 5195 O O . GLY A 1 654 ? 35.092 -10.693 -32.602 1.00 48.16 654 GLY A O 1
ATOM 5196 N N . HIS A 1 655 ? 33.117 -11.656 -33.055 1.00 47.06 655 HIS A N 1
ATOM 5197 C CA . HIS A 1 655 ? 33.083 -12.462 -31.825 1.00 47.06 655 HIS A CA 1
ATOM 5198 C C . HIS A 1 655 ? 34.308 -13.376 -31.746 1.00 47.06 655 HIS A C 1
ATOM 5200 O O . HIS A 1 655 ? 35.012 -13.367 -30.741 1.00 47.06 655 HIS A O 1
ATOM 5206 N N . VAL A 1 656 ? 34.618 -14.060 -32.854 1.00 51.66 656 VAL A N 1
ATOM 5207 C CA . VAL A 1 656 ? 35.853 -14.835 -33.005 1.00 51.66 656 VAL A CA 1
ATOM 5208 C C . VAL A 1 656 ? 37.088 -13.956 -32.852 1.00 51.66 656 VAL A C 1
ATOM 5210 O O . VAL A 1 656 ? 37.941 -14.282 -32.042 1.00 51.66 656 VAL A O 1
ATOM 5213 N N . LEU A 1 657 ? 37.196 -12.849 -33.588 1.00 55.84 657 LEU A N 1
ATOM 5214 C CA . LEU A 1 657 ? 38.358 -11.957 -33.556 1.00 55.84 657 LEU A CA 1
ATOM 5215 C C . LEU A 1 657 ? 38.638 -11.433 -32.140 1.00 55.84 657 LEU A C 1
ATOM 5217 O O . LEU A 1 657 ? 39.781 -11.476 -31.701 1.00 55.84 657 LEU A O 1
ATOM 5221 N N . GLY A 1 658 ? 37.609 -11.019 -31.401 1.00 55.44 658 GLY A N 1
ATOM 5222 C CA . GLY A 1 658 ? 37.733 -10.577 -30.013 1.00 55.44 658 GLY A CA 1
ATOM 5223 C C . GLY A 1 658 ? 38.152 -11.703 -29.065 1.00 55.44 658 GLY A C 1
ATOM 5224 O O . GLY A 1 658 ? 39.095 -11.528 -28.300 1.00 55.44 658 GLY A O 1
ATOM 5225 N N . GLN A 1 659 ? 37.515 -12.880 -29.147 1.00 55.53 659 GLN A N 1
ATOM 5226 C CA . GLN A 1 659 ? 37.890 -14.042 -28.325 1.00 55.53 659 GLN A CA 1
ATOM 5227 C C . GLN A 1 659 ? 39.320 -14.508 -28.629 1.00 55.53 659 GLN A C 1
ATOM 5229 O O . GLN A 1 659 ? 40.076 -14.828 -27.718 1.00 55.53 659 GLN A O 1
ATOM 5234 N N . MET A 1 660 ? 39.705 -14.497 -29.905 1.00 58.25 660 MET A N 1
ATOM 5235 C CA . MET A 1 660 ? 41.044 -14.841 -30.368 1.00 58.25 660 MET A CA 1
ATOM 5236 C C . MET A 1 660 ? 42.085 -13.825 -29.907 1.00 58.25 660 MET A C 1
ATOM 5238 O O . MET A 1 660 ? 43.115 -14.237 -29.393 1.00 58.25 660 MET A O 1
ATOM 5242 N N . VAL A 1 661 ? 41.843 -12.517 -30.040 1.00 60.59 661 VAL A N 1
ATOM 5243 C CA . VAL A 1 661 ? 42.785 -11.493 -29.555 1.00 60.59 661 VAL A CA 1
ATOM 5244 C C . VAL A 1 661 ? 42.920 -11.561 -28.031 1.00 60.59 661 VAL A C 1
ATOM 5246 O O . VAL A 1 661 ? 44.046 -11.561 -27.546 1.00 60.59 661 VAL A O 1
ATOM 5249 N N . GLY A 1 662 ? 41.821 -11.727 -27.284 1.00 58.03 662 GLY A N 1
ATOM 5250 C CA . GLY A 1 662 ? 41.857 -11.922 -25.828 1.00 58.03 662 GLY A CA 1
ATOM 5251 C C . GLY A 1 662 ? 42.669 -13.154 -25.405 1.00 58.03 662 GLY A C 1
ATOM 5252 O O . GLY A 1 662 ? 43.570 -13.040 -24.579 1.00 58.03 662 GLY A O 1
ATOM 5253 N N . TYR A 1 663 ? 42.431 -14.311 -26.031 1.00 61.19 663 TYR A N 1
ATOM 5254 C CA . TYR A 1 663 ? 43.179 -15.550 -25.766 1.00 61.19 663 TYR A CA 1
ATOM 5255 C C . TYR A 1 663 ? 44.654 -15.459 -26.193 1.00 61.19 663 TYR A C 1
ATOM 5257 O O . TYR A 1 663 ? 45.539 -15.997 -25.534 1.00 61.19 663 TYR A O 1
ATOM 5265 N N . ILE A 1 664 ? 44.959 -14.756 -27.288 1.00 60.34 664 ILE A N 1
ATOM 5266 C CA . ILE A 1 664 ? 46.342 -14.535 -27.731 1.00 60.34 664 ILE A CA 1
ATOM 5267 C C . ILE A 1 664 ? 47.078 -13.619 -26.746 1.00 60.34 664 ILE A C 1
ATOM 5269 O O . ILE A 1 664 ? 48.223 -13.914 -26.410 1.00 60.34 664 ILE A O 1
ATOM 5273 N N . ILE A 1 665 ? 46.420 -12.575 -26.225 1.00 60.91 665 ILE A N 1
ATOM 5274 C CA . ILE A 1 665 ? 46.946 -11.756 -25.123 1.00 60.91 665 ILE A CA 1
ATOM 5275 C C . ILE A 1 665 ? 47.201 -12.643 -23.895 1.00 60.91 665 ILE A C 1
ATOM 5277 O O . ILE A 1 665 ? 48.313 -12.626 -23.384 1.00 60.91 665 ILE A O 1
ATOM 5281 N N . GLU A 1 666 ? 46.243 -13.483 -23.490 1.00 60.06 666 GLU A N 1
ATOM 5282 C CA . GLU A 1 666 ? 46.364 -14.427 -22.364 1.00 60.06 666 GLU A CA 1
ATOM 5283 C C . GLU A 1 666 ? 47.560 -15.390 -22.492 1.00 60.06 666 GLU A C 1
ATOM 5285 O O . GLU A 1 666 ? 48.307 -15.580 -21.531 1.00 60.06 666 GLU A O 1
ATOM 5290 N N . LYS A 1 667 ? 47.810 -15.975 -23.673 1.00 57.72 667 LYS A N 1
ATOM 5291 C CA . LYS A 1 667 ? 48.972 -16.868 -23.850 1.00 57.72 667 LYS A CA 1
ATOM 5292 C C . LYS A 1 667 ? 50.293 -16.100 -23.903 1.00 57.72 667 LYS A C 1
ATOM 5294 O O . LYS A 1 667 ? 51.263 -16.541 -23.284 1.00 57.72 667 LYS A O 1
ATOM 5299 N N . ILE A 1 668 ? 50.327 -14.950 -24.581 1.00 54.72 668 ILE A N 1
ATOM 5300 C CA . ILE A 1 668 ? 51.507 -14.073 -24.655 1.00 54.72 668 ILE A CA 1
ATOM 5301 C C . ILE A 1 668 ? 51.903 -13.546 -23.265 1.00 54.72 668 ILE A C 1
ATOM 5303 O O . ILE A 1 668 ? 53.091 -13.492 -22.947 1.00 54.72 668 ILE A O 1
ATOM 5307 N N . PHE A 1 669 ? 50.919 -13.240 -22.415 1.00 55.09 669 PHE A N 1
ATOM 5308 C CA . PHE A 1 669 ? 51.088 -12.801 -21.027 1.00 55.09 669 PHE A CA 1
ATOM 5309 C C . PHE A 1 669 ? 52.071 -13.684 -20.245 1.00 55.09 669 PHE A C 1
ATOM 5311 O O . PHE A 1 669 ? 52.996 -13.197 -19.598 1.00 55.09 669 PHE A O 1
ATOM 5318 N N . SER A 1 670 ? 51.924 -15.007 -20.385 1.00 51.59 670 SER A N 1
ATOM 5319 C CA . SER A 1 670 ? 52.742 -15.997 -19.675 1.00 51.59 670 SER A CA 1
ATOM 5320 C C . SER A 1 670 ? 54.230 -16.004 -20.060 1.00 51.59 670 SER A C 1
ATOM 5322 O O . SER A 1 670 ? 55.032 -16.621 -19.358 1.00 51.59 670 SER A O 1
ATOM 5324 N N . TRP A 1 671 ? 54.617 -15.347 -21.161 1.00 49.97 671 TRP A N 1
ATOM 5325 C CA . TRP A 1 671 ? 55.990 -15.347 -21.686 1.00 49.97 671 TRP A CA 1
ATOM 5326 C C . TRP A 1 671 ? 56.754 -14.042 -21.428 1.00 49.97 671 TRP A C 1
ATOM 5328 O O . TRP A 1 671 ? 57.983 -14.057 -21.483 1.00 49.97 671 TRP A O 1
ATOM 5338 N N . PHE A 1 672 ? 56.066 -12.940 -21.103 1.00 51.94 672 PHE A N 1
ATOM 5339 C CA . PHE A 1 672 ? 56.683 -11.617 -20.905 1.00 51.94 672 PHE A CA 1
ATOM 5340 C C . PHE A 1 672 ? 56.615 -11.086 -19.462 1.00 51.94 672 PHE A C 1
ATOM 5342 O O . PHE A 1 672 ? 56.875 -9.910 -19.226 1.00 51.94 672 PHE A O 1
ATOM 5349 N N . LYS A 1 673 ? 56.414 -11.982 -18.481 1.00 49.03 673 LYS A N 1
ATOM 5350 C CA . LYS A 1 673 ? 56.467 -11.747 -17.016 1.00 49.03 673 LYS A CA 1
ATOM 5351 C C . LYS A 1 673 ? 57.822 -11.207 -16.467 1.00 49.03 673 LYS A C 1
ATOM 5353 O O . LYS A 1 673 ? 58.072 -11.228 -15.272 1.00 49.03 673 LYS A O 1
ATOM 5358 N N . GLY A 1 674 ? 58.726 -10.738 -17.324 1.00 48.97 674 GLY A N 1
ATOM 5359 C CA . GLY A 1 674 ? 59.979 -10.075 -16.937 1.00 48.97 674 GLY A CA 1
ATOM 5360 C C . GLY A 1 674 ? 60.340 -8.883 -17.827 1.00 48.97 674 GLY A C 1
ATOM 5361 O O . GLY A 1 674 ? 61.520 -8.567 -17.954 1.00 48.97 674 GLY A O 1
ATOM 5362 N N . TRP A 1 675 ? 59.356 -8.295 -18.518 1.00 48.56 675 TRP A N 1
ATOM 5363 C CA . TRP A 1 675 ? 59.508 -7.107 -19.380 1.00 48.56 675 TRP A CA 1
ATOM 5364 C C . TRP A 1 675 ? 58.731 -5.881 -18.881 1.00 48.56 675 TRP A C 1
ATOM 5366 O O . TRP A 1 675 ? 58.894 -4.791 -19.426 1.00 48.56 675 TRP A O 1
ATOM 5376 N N . TRP A 1 676 ? 57.883 -6.067 -17.875 1.00 49.00 676 TRP A N 1
ATOM 5377 C CA . TRP A 1 676 ? 57.162 -5.013 -17.175 1.00 49.00 676 TRP A CA 1
ATOM 5378 C C . TRP A 1 676 ? 57.753 -4.895 -15.766 1.00 49.00 676 TRP A C 1
ATOM 5380 O O . TRP A 1 676 ? 58.227 -5.900 -15.235 1.00 49.00 676 TRP A O 1
ATOM 5390 N N . ASN A 1 677 ? 57.792 -3.677 -15.221 1.00 50.97 677 ASN A N 1
ATOM 5391 C CA . ASN A 1 677 ? 58.206 -3.454 -13.831 1.00 50.97 677 ASN A CA 1
ATOM 5392 C C . ASN A 1 677 ? 57.038 -3.747 -12.877 1.00 50.97 677 ASN A C 1
ATOM 5394 O O . ASN A 1 677 ? 57.253 -4.375 -11.850 1.00 50.97 677 ASN A O 1
ATOM 5398 N N . ASP A 1 678 ? 55.825 -3.351 -13.284 1.00 56.75 678 ASP A N 1
ATOM 5399 C CA . ASP A 1 678 ? 54.567 -3.655 -12.601 1.00 56.75 678 ASP A CA 1
ATOM 5400 C C . ASP A 1 678 ? 54.243 -5.165 -12.649 1.00 56.75 678 ASP A C 1
ATOM 5402 O O . ASP A 1 678 ? 54.630 -5.859 -13.600 1.00 56.75 678 ASP A O 1
ATOM 5406 N N . ASP A 1 679 ? 53.426 -5.640 -11.701 1.00 64.94 679 ASP A N 1
ATOM 5407 C CA . ASP A 1 679 ? 52.991 -7.039 -11.580 1.00 64.94 679 ASP A CA 1
ATOM 5408 C C . ASP A 1 679 ? 51.508 -7.211 -12.011 1.00 64.94 679 ASP A C 1
ATOM 5410 O O . ASP A 1 679 ? 50.571 -7.092 -11.219 1.00 64.94 679 ASP A O 1
ATOM 5414 N N . PRO A 1 680 ? 51.230 -7.472 -13.308 1.00 67.94 680 PRO A N 1
ATOM 5415 C CA . PRO A 1 680 ? 49.868 -7.579 -13.823 1.00 67.94 680 PRO A CA 1
ATOM 5416 C C . PRO A 1 680 ? 49.261 -8.972 -13.609 1.00 67.94 680 PRO A C 1
ATOM 5418 O O . PRO A 1 680 ? 49.898 -10.006 -13.825 1.00 67.94 680 PRO A O 1
ATOM 5421 N N . PHE A 1 681 ? 47.963 -9.017 -13.328 1.00 72.50 681 PHE A N 1
ATOM 5422 C CA . PHE A 1 681 ? 47.187 -10.245 -13.163 1.00 72.50 681 PHE A CA 1
ATOM 5423 C C . PHE A 1 681 ? 46.638 -10.787 -14.500 1.00 72.50 681 PHE A C 1
ATOM 5425 O O . PHE A 1 681 ? 46.421 -10.013 -15.436 1.00 72.50 681 PHE A O 1
ATOM 5432 N N . PRO A 1 682 ? 46.380 -12.108 -14.625 1.00 68.00 682 PRO A N 1
ATOM 5433 C CA . PRO A 1 682 ? 45.901 -12.712 -15.870 1.00 68.00 682 PRO A CA 1
ATOM 5434 C C . PRO A 1 682 ? 44.658 -12.019 -16.471 1.00 68.00 682 PRO A C 1
ATOM 5436 O O . PRO A 1 682 ? 43.735 -11.671 -15.732 1.00 68.00 682 PRO A O 1
ATOM 5439 N N . PRO A 1 683 ? 44.587 -11.841 -17.805 1.00 71.12 683 PRO A N 1
ATOM 5440 C CA . PRO A 1 683 ? 43.475 -11.150 -18.454 1.00 71.12 683 PRO A CA 1
ATOM 5441 C C . PRO A 1 683 ? 42.144 -11.897 -18.316 1.00 71.12 683 PRO A C 1
ATOM 5443 O O . PRO A 1 683 ? 42.047 -13.087 -18.617 1.00 71.12 683 PRO A O 1
ATOM 5446 N N . VAL A 1 684 ? 41.081 -11.161 -17.994 1.00 72.44 684 VAL A N 1
ATOM 5447 C CA . VAL A 1 684 ? 39.696 -11.653 -17.977 1.00 72.44 684 VAL A CA 1
ATOM 5448 C C . VAL A 1 684 ? 38.938 -11.058 -19.160 1.00 72.44 684 VAL A C 1
ATOM 5450 O O . VAL A 1 684 ? 38.976 -9.852 -19.397 1.00 72.44 684 VAL A O 1
ATOM 5453 N N . THR A 1 685 ? 38.235 -11.900 -19.923 1.00 73.19 685 THR A N 1
ATOM 5454 C CA . THR A 1 685 ? 37.478 -11.469 -21.109 1.00 73.19 685 THR A CA 1
ATOM 5455 C C . THR A 1 685 ? 35.977 -11.654 -20.913 1.00 73.19 685 THR A C 1
ATOM 5457 O O . THR A 1 685 ? 35.495 -12.771 -20.735 1.00 73.19 685 THR A O 1
ATOM 5460 N N . VAL A 1 686 ? 35.227 -10.555 -21.009 1.00 72.88 686 VAL A N 1
ATOM 5461 C CA . VAL A 1 686 ? 33.762 -10.502 -20.895 1.00 72.88 686 VAL A CA 1
ATOM 5462 C C . VAL A 1 686 ? 33.128 -10.104 -22.229 1.00 72.88 686 VAL A C 1
ATOM 5464 O O . VAL A 1 686 ? 33.751 -9.447 -23.062 1.00 72.88 686 VAL A O 1
ATOM 5467 N N . SER A 1 687 ? 31.873 -10.492 -22.471 1.00 73.75 687 SER A N 1
ATOM 5468 C CA . SER A 1 687 ? 31.173 -10.130 -23.712 1.00 73.75 687 SER A CA 1
ATOM 5469 C C . SER A 1 687 ? 29.684 -9.865 -23.511 1.00 73.75 687 SER A C 1
ATOM 5471 O O . SER A 1 687 ? 29.068 -10.373 -22.576 1.00 73.75 687 SER A O 1
ATOM 5473 N N . LEU A 1 688 ? 29.119 -9.062 -24.410 1.00 79.00 688 LEU A N 1
ATOM 5474 C CA . LEU A 1 688 ? 27.729 -8.626 -24.421 1.00 79.00 688 LEU A CA 1
ATOM 5475 C C . LEU A 1 688 ? 27.160 -8.706 -25.843 1.00 79.00 688 LEU A C 1
ATOM 5477 O O . LEU A 1 688 ? 27.842 -8.390 -26.819 1.00 79.00 688 LEU A O 1
ATOM 5481 N N . GLN A 1 689 ? 25.876 -9.047 -25.960 1.00 75.12 689 GLN A N 1
ATOM 5482 C CA . GLN A 1 689 ? 25.095 -8.853 -27.180 1.00 75.12 689 GLN A CA 1
ATOM 5483 C C . GLN A 1 689 ? 23.875 -7.977 -26.880 1.00 75.12 689 GLN A C 1
ATOM 5485 O O . GLN A 1 689 ? 23.112 -8.266 -25.961 1.00 75.12 689 GLN A O 1
ATOM 5490 N N . ILE A 1 690 ? 23.676 -6.928 -27.678 1.00 74.75 690 ILE A N 1
ATOM 5491 C CA . ILE A 1 690 ? 22.564 -5.984 -27.556 1.00 74.75 690 ILE A CA 1
ATOM 5492 C C . ILE A 1 690 ? 21.625 -6.189 -28.759 1.00 74.75 690 ILE A C 1
ATOM 5494 O O . ILE A 1 690 ? 22.026 -5.927 -29.899 1.00 74.75 690 ILE A O 1
ATOM 5498 N N . PRO A 1 691 ? 20.388 -6.686 -28.560 1.00 64.25 691 PRO A N 1
ATOM 5499 C CA . PRO A 1 691 ? 19.544 -7.147 -29.663 1.00 64.25 691 PRO A CA 1
ATOM 5500 C C . PRO A 1 691 ? 18.947 -6.031 -30.537 1.00 64.25 691 PRO A C 1
ATOM 5502 O O . PRO A 1 691 ? 18.570 -6.309 -31.673 1.00 64.25 691 PRO A O 1
ATOM 5505 N N . GLY A 1 692 ? 18.867 -4.788 -30.053 1.00 67.50 692 GLY A N 1
ATOM 5506 C CA . GLY A 1 692 ? 18.271 -3.669 -30.789 1.00 67.50 692 GLY A CA 1
ATOM 5507 C C . GLY A 1 692 ? 18.450 -2.311 -30.092 1.00 67.50 692 GLY A C 1
ATOM 5508 O O . GLY A 1 692 ? 18.931 -2.274 -28.959 1.00 67.50 692 GLY A O 1
ATOM 5509 N N . PRO A 1 693 ? 18.031 -1.206 -30.741 1.00 68.81 693 PRO A N 1
ATOM 5510 C CA . PRO A 1 693 ? 18.240 0.168 -30.265 1.00 68.81 693 PRO A CA 1
ATOM 5511 C C . PRO A 1 693 ? 17.422 0.547 -29.026 1.00 68.81 693 PRO A C 1
ATOM 5513 O O . PRO A 1 693 ? 17.666 1.593 -28.443 1.00 68.81 693 PRO A O 1
ATOM 5516 N N . ASP A 1 694 ? 16.482 -0.296 -28.610 1.00 70.44 694 ASP A N 1
ATOM 5517 C CA . ASP A 1 694 ? 15.601 -0.064 -27.460 1.00 70.44 694 ASP A CA 1
ATOM 5518 C C . ASP A 1 694 ? 15.798 -1.136 -26.368 1.00 70.44 694 ASP A C 1
ATOM 5520 O O . ASP A 1 694 ? 14.937 -1.349 -25.514 1.00 70.44 694 ASP A O 1
ATOM 5524 N N . ALA A 1 695 ? 16.904 -1.887 -26.434 1.00 69.88 695 ALA A N 1
ATOM 5525 C CA . ALA A 1 695 ? 17.138 -3.041 -25.578 1.00 69.88 695 ALA A CA 1
ATOM 5526 C C . ALA A 1 695 ? 17.609 -2.644 -24.169 1.00 69.88 695 ALA A C 1
ATOM 5528 O O . ALA A 1 695 ? 18.671 -2.048 -24.000 1.00 69.88 695 ALA A O 1
ATOM 5529 N N . LEU A 1 696 ? 16.835 -3.060 -23.166 1.00 72.94 696 LEU A N 1
ATOM 5530 C CA . LEU A 1 696 ? 17.185 -3.006 -21.747 1.00 72.94 696 LEU A CA 1
ATOM 5531 C C . LEU A 1 696 ? 17.547 -4.404 -21.224 1.00 72.94 696 LEU A C 1
ATOM 5533 O O . LEU A 1 696 ? 17.157 -5.426 -21.796 1.00 72.94 696 LEU A O 1
ATOM 5537 N N . PHE A 1 697 ? 18.273 -4.444 -20.111 1.00 74.19 697 PHE A N 1
ATOM 5538 C CA . PHE A 1 697 ? 18.652 -5.668 -19.410 1.00 74.19 697 PHE A CA 1
ATOM 5539 C C . PHE A 1 697 ? 17.458 -6.303 -18.663 1.00 74.19 697 PHE A C 1
ATOM 5541 O O . PHE A 1 697 ? 16.419 -5.652 -18.478 1.00 74.19 697 PHE A O 1
ATOM 5548 N N . PRO A 1 698 ? 17.556 -7.585 -18.243 1.00 64.12 698 PRO A N 1
ATOM 5549 C CA . PRO A 1 698 ? 16.447 -8.321 -17.637 1.00 64.12 698 PRO A CA 1
ATOM 5550 C C . PRO A 1 698 ? 15.748 -7.565 -16.497 1.00 64.12 698 PRO A C 1
ATOM 5552 O O . PRO A 1 698 ? 16.377 -7.104 -15.549 1.00 64.12 698 PRO A O 1
ATOM 5555 N N . GLY A 1 699 ? 14.421 -7.448 -16.593 1.00 52.41 699 GLY A N 1
ATOM 5556 C CA . GLY A 1 699 ? 13.612 -6.665 -15.652 1.00 52.41 699 GLY A CA 1
ATOM 5557 C C . GLY A 1 699 ? 13.498 -5.168 -15.976 1.00 52.41 699 GLY A C 1
ATOM 5558 O O . GLY A 1 699 ? 13.048 -4.420 -15.111 1.00 52.41 699 GLY A O 1
ATOM 5559 N N . GLY A 1 700 ? 13.880 -4.737 -17.186 1.00 58.50 700 GLY A N 1
ATOM 5560 C CA . GLY A 1 700 ? 13.756 -3.342 -17.634 1.00 58.50 700 GLY A CA 1
ATOM 5561 C C . GLY A 1 700 ? 14.869 -2.438 -17.104 1.00 58.50 700 GLY A C 1
ATOM 5562 O O . GLY A 1 700 ? 14.631 -1.279 -16.777 1.00 58.50 700 GLY A O 1
ATOM 5563 N N . LEU A 1 701 ? 16.077 -2.981 -16.942 1.00 69.25 701 LEU A N 1
ATOM 5564 C CA . LEU A 1 701 ? 17.186 -2.282 -16.295 1.00 69.25 701 LEU A CA 1
ATOM 5565 C C . LEU A 1 701 ? 18.143 -1.654 -17.310 1.00 69.25 701 LEU A C 1
ATOM 5567 O O . LEU A 1 701 ? 18.375 -2.192 -18.390 1.00 69.25 701 LEU A O 1
ATOM 5571 N N . TYR A 1 702 ? 18.712 -0.509 -16.935 1.00 81.50 702 TYR A N 1
ATOM 5572 C CA . TYR A 1 702 ? 19.789 0.141 -17.686 1.00 81.50 702 TYR A CA 1
ATOM 5573 C C . TYR A 1 702 ? 21.151 -0.511 -17.433 1.00 81.50 702 TYR A C 1
ATOM 5575 O O . TYR A 1 702 ? 22.069 -0.282 -18.208 1.00 81.50 702 TYR A O 1
ATOM 5583 N N . ASP A 1 703 ? 21.256 -1.326 -16.386 1.00 84.38 703 ASP A N 1
ATOM 5584 C CA . ASP A 1 703 ? 22.460 -1.979 -15.876 1.00 84.38 703 ASP A CA 1
ATOM 5585 C C . ASP A 1 703 ? 22.303 -3.509 -15.995 1.00 84.38 703 ASP A C 1
ATOM 5587 O O . ASP A 1 703 ? 21.194 -4.033 -15.813 1.00 84.38 703 ASP A O 1
ATOM 5591 N N . SER A 1 704 ? 23.373 -4.228 -16.339 1.00 81.38 704 SER A N 1
ATOM 5592 C CA . SER A 1 704 ? 23.353 -5.687 -16.499 1.00 81.38 704 SER A CA 1
ATOM 5593 C C . SER A 1 704 ? 23.406 -6.416 -15.151 1.00 81.38 704 SER A C 1
ATOM 5595 O O . SER A 1 704 ? 23.741 -5.817 -14.136 1.00 81.38 704 SER A O 1
ATOM 5597 N N . PRO A 1 705 ? 23.125 -7.732 -15.109 1.00 79.81 705 PRO A N 1
ATOM 5598 C CA . PRO A 1 705 ? 23.649 -8.574 -14.038 1.00 79.81 705 PRO A CA 1
ATOM 5599 C C . PRO A 1 705 ? 25.182 -8.510 -14.019 1.00 79.81 705 PRO A C 1
ATOM 5601 O O . PRO A 1 705 ? 25.800 -8.388 -15.084 1.00 79.81 705 PRO A O 1
ATOM 5604 N N . ASP A 1 706 ? 25.768 -8.628 -12.831 1.00 82.75 706 ASP A N 1
ATOM 5605 C CA . ASP A 1 706 ? 27.217 -8.576 -12.638 1.00 82.75 706 ASP A CA 1
ATOM 5606 C C . ASP A 1 706 ? 27.914 -9.809 -13.236 1.00 82.75 706 ASP A C 1
ATOM 5608 O O . ASP A 1 706 ? 27.398 -10.932 -13.199 1.00 82.75 706 ASP A O 1
ATOM 5612 N N . VAL A 1 707 ? 29.116 -9.603 -13.768 1.00 78.25 707 VAL A N 1
ATOM 5613 C CA . VAL A 1 707 ? 29.994 -10.636 -14.319 1.00 78.25 707 VAL A CA 1
ATOM 5614 C C . VAL A 1 707 ? 31.225 -10.755 -13.427 1.00 78.25 707 VAL A C 1
ATOM 5616 O O . VAL A 1 707 ? 32.056 -9.853 -13.378 1.00 78.25 707 VAL A O 1
ATOM 5619 N N . TYR A 1 708 ? 31.321 -11.880 -12.724 1.00 77.38 708 TYR A N 1
ATOM 5620 C CA . TYR A 1 708 ? 32.423 -12.209 -11.821 1.00 77.38 708 TYR A CA 1
ATOM 5621 C C . TYR A 1 708 ? 33.714 -12.549 -12.581 1.00 77.38 708 TYR A C 1
ATOM 5623 O O . TYR A 1 708 ? 33.698 -13.344 -13.525 1.00 77.38 708 TYR A O 1
ATOM 5631 N N . GLY A 1 709 ? 34.828 -11.989 -12.117 1.00 74.62 709 GLY A N 1
ATOM 5632 C CA . GLY A 1 709 ? 36.195 -12.384 -12.434 1.00 74.62 709 GLY A CA 1
ATOM 5633 C C . GLY A 1 709 ? 36.969 -12.690 -11.150 1.00 74.62 709 GLY A C 1
ATOM 5634 O O . GLY A 1 709 ? 36.729 -12.081 -10.111 1.00 74.62 709 GLY A O 1
ATOM 5635 N N . ASN A 1 710 ? 37.903 -13.634 -11.227 1.00 79.75 710 ASN A N 1
ATOM 5636 C CA . ASN A 1 710 ? 38.834 -13.976 -10.155 1.00 79.75 710 ASN A CA 1
ATOM 5637 C C . ASN A 1 710 ? 40.222 -14.135 -10.779 1.00 79.75 710 ASN A C 1
ATOM 5639 O O . ASN A 1 710 ? 40.352 -14.759 -11.838 1.00 79.75 710 ASN A O 1
ATOM 5643 N N . VAL A 1 711 ? 41.230 -13.534 -10.155 1.00 77.12 711 VAL A N 1
ATOM 5644 C CA . VAL A 1 711 ? 42.623 -13.565 -10.601 1.00 77.12 711 VAL A CA 1
ATOM 5645 C C . VAL A 1 711 ? 43.557 -13.715 -9.403 1.00 77.12 711 VAL A C 1
ATOM 5647 O O . VAL A 1 711 ? 43.254 -13.252 -8.309 1.00 77.12 711 VAL A O 1
ATOM 5650 N N . GLY A 1 712 ? 44.716 -14.338 -9.605 1.00 73.12 712 GLY A N 1
ATOM 5651 C CA . GLY A 1 712 ? 45.725 -14.485 -8.558 1.00 73.12 712 GLY A CA 1
ATOM 5652 C C . GLY A 1 712 ? 47.124 -14.673 -9.129 1.00 73.12 712 GLY A C 1
ATOM 5653 O O . GLY A 1 712 ? 47.293 -15.161 -10.253 1.00 73.12 712 GLY A O 1
ATOM 5654 N N . GLY A 1 713 ? 48.127 -14.267 -8.358 1.00 69.62 713 GLY A N 1
ATOM 5655 C CA . GLY A 1 713 ? 49.531 -14.278 -8.748 1.00 69.62 713 GLY A CA 1
ATOM 5656 C C . GLY A 1 713 ? 50.363 -13.328 -7.890 1.00 69.62 713 GLY A C 1
ATOM 5657 O O . GLY A 1 713 ? 49.810 -12.464 -7.231 1.00 69.62 713 GLY A O 1
ATOM 5658 N N . TYR A 1 714 ? 51.692 -13.483 -7.948 1.00 66.06 714 TYR A N 1
ATOM 5659 C CA . TYR A 1 714 ? 52.717 -12.626 -7.308 1.00 66.06 714 TYR A CA 1
ATOM 5660 C C . TYR A 1 714 ? 52.769 -12.690 -5.775 1.00 66.06 714 TYR A C 1
ATOM 5662 O O . TYR A 1 714 ? 53.825 -12.970 -5.214 1.00 66.06 714 TYR A O 1
ATOM 5670 N N . GLY A 1 715 ? 51.614 -12.613 -5.139 1.00 69.12 715 GLY A N 1
ATOM 5671 C CA . GLY A 1 715 ? 51.334 -12.965 -3.755 1.00 69.12 715 GLY A CA 1
ATOM 5672 C C . GLY A 1 715 ? 49.823 -13.008 -3.594 1.00 69.12 715 GLY A C 1
ATOM 5673 O O . GLY A 1 715 ? 49.282 -14.031 -3.181 1.00 69.12 715 GLY A O 1
ATOM 5674 N N . GLY A 1 716 ? 49.166 -11.950 -4.076 1.00 75.75 716 GLY A N 1
ATOM 5675 C CA . GLY A 1 716 ? 47.753 -11.730 -3.870 1.00 75.75 716 GLY A CA 1
ATOM 5676 C C . GLY A 1 716 ? 46.772 -12.505 -4.752 1.00 75.75 716 GLY A C 1
ATOM 5677 O O . GLY A 1 716 ? 47.098 -13.188 -5.737 1.00 75.75 716 GLY A O 1
ATOM 5678 N N . GLN A 1 717 ? 45.509 -12.360 -4.365 1.00 82.50 717 GLN A N 1
ATOM 5679 C CA . GLN A 1 717 ? 44.319 -12.946 -4.971 1.00 82.50 717 GLN A CA 1
ATOM 5680 C C . GLN A 1 717 ? 43.189 -11.914 -4.929 1.00 82.50 717 GLN A C 1
ATOM 5682 O O . GLN A 1 717 ? 42.877 -11.374 -3.872 1.00 82.50 717 GLN A O 1
ATOM 5687 N N . TYR A 1 718 ? 42.538 -11.674 -6.066 1.00 82.25 718 TYR A N 1
ATOM 5688 C CA . TYR A 1 718 ? 41.524 -10.633 -6.211 1.00 82.25 718 TYR A CA 1
ATOM 5689 C C . TYR A 1 718 ? 40.272 -11.152 -6.924 1.00 82.25 718 TYR A C 1
ATOM 5691 O O . TYR A 1 718 ? 40.350 -11.806 -7.969 1.00 82.25 718 TYR A O 1
ATOM 5699 N N . GLU A 1 719 ? 39.099 -10.801 -6.398 1.00 86.44 719 GLU A N 1
ATOM 5700 C CA . GLU A 1 719 ? 37.808 -10.985 -7.071 1.00 86.44 719 GLU A CA 1
ATOM 5701 C C . GLU A 1 719 ? 37.263 -9.639 -7.522 1.00 86.44 719 GLU A C 1
ATOM 5703 O O . GLU A 1 719 ? 37.321 -8.665 -6.779 1.00 86.44 719 GLU A O 1
ATOM 5708 N N . PHE A 1 720 ? 36.668 -9.572 -8.707 1.00 84.25 720 PHE A N 1
ATOM 5709 C CA . PHE A 1 720 ? 36.001 -8.360 -9.165 1.00 84.25 720 PHE A CA 1
ATOM 5710 C C . PHE A 1 720 ? 34.720 -8.653 -9.932 1.00 84.25 720 PHE A C 1
ATOM 5712 O O . PHE A 1 720 ? 34.511 -9.730 -10.488 1.00 84.25 720 PHE A O 1
ATOM 5719 N N . TYR A 1 721 ? 33.855 -7.650 -9.967 1.00 85.50 721 TYR A N 1
ATOM 5720 C CA . TYR A 1 721 ? 32.536 -7.713 -10.571 1.00 85.50 721 TYR A CA 1
ATOM 5721 C C . TYR A 1 721 ? 32.453 -6.625 -11.638 1.00 85.50 721 TYR A C 1
ATOM 5723 O O . TYR A 1 721 ? 32.640 -5.445 -11.339 1.00 85.50 721 TYR A O 1
ATOM 5731 N N . LEU A 1 722 ? 32.201 -7.012 -12.889 1.00 87.06 722 LEU A N 1
ATOM 5732 C CA . LEU A 1 722 ? 32.022 -6.087 -14.010 1.00 87.06 722 LEU A CA 1
ATOM 5733 C C . LEU A 1 722 ? 30.557 -6.020 -14.432 1.00 87.06 722 LEU A C 1
ATOM 5735 O O . LEU A 1 722 ? 29.893 -7.052 -14.505 1.00 87.06 722 LEU A O 1
ATOM 5739 N N . ASP A 1 723 ? 30.070 -4.840 -14.807 1.00 90.50 723 ASP A N 1
ATOM 5740 C CA . ASP A 1 723 ? 28.726 -4.688 -15.371 1.00 90.50 723 ASP A CA 1
ATOM 5741 C C . ASP A 1 723 ? 28.704 -3.801 -16.624 1.00 90.50 723 ASP A C 1
ATOM 5743 O O . ASP A 1 723 ? 29.635 -3.044 -16.923 1.00 90.50 723 ASP A O 1
ATOM 5747 N N . TRP A 1 724 ? 27.617 -3.931 -17.382 1.00 90.88 724 TRP A N 1
ATOM 5748 C CA . TRP A 1 724 ? 27.357 -3.177 -18.599 1.00 90.88 724 TRP A CA 1
ATOM 5749 C C . TRP A 1 724 ? 26.151 -2.260 -18.412 1.00 90.88 724 TRP A C 1
ATOM 5751 O O . TRP A 1 724 ? 25.066 -2.722 -18.066 1.00 90.88 724 TRP A O 1
ATOM 5761 N N . ARG A 1 725 ? 26.299 -0.977 -18.747 1.00 90.38 725 ARG A N 1
ATOM 5762 C CA . ARG A 1 725 ? 25.236 0.031 -18.654 1.00 90.38 725 ARG A CA 1
ATOM 5763 C C . ARG A 1 725 ? 24.897 0.651 -20.009 1.00 90.38 725 ARG A C 1
ATOM 5765 O O . ARG A 1 725 ? 25.795 1.062 -20.737 1.00 90.38 725 ARG A O 1
ATOM 5772 N N . VAL A 1 726 ? 23.610 0.786 -20.329 1.00 85.81 726 VAL A N 1
ATOM 5773 C CA . VAL A 1 726 ? 23.094 1.495 -21.519 1.00 85.81 726 VAL A CA 1
ATOM 5774 C C . VAL A 1 726 ? 22.470 2.851 -21.146 1.00 85.81 726 VAL A C 1
ATOM 5776 O O . VAL A 1 726 ? 21.936 2.996 -20.047 1.00 85.81 726 VAL A O 1
ATOM 5779 N N . SER A 1 727 ? 22.547 3.868 -22.025 1.00 82.38 727 SER A N 1
ATOM 5780 C CA . SER A 1 727 ? 22.011 5.235 -21.765 1.00 82.38 727 SER A CA 1
ATOM 5781 C C . SER A 1 727 ? 21.735 6.107 -22.999 1.00 82.38 727 SER A C 1
ATOM 5783 O O . SER A 1 727 ? 22.390 5.892 -24.043 1.00 82.38 727 SER A O 1
#

pLDDT: mean 75.77, std 22.83, range [19.62, 98.88]

Foldseek 3Di:
DYDDDDDDDDDDDDDDDDDDDPDDPPPVLLVLLLQLLLLLLLLLLLLLQCVVPVQQQPAADADDASVNLQNVLLVPDDPLLSPLLNVVSVVLLPDDLVVLCVRNPQLSPDDRRDNDGSVVSVVVRPDDDDDDDDVVVVVVVVVVVPPDDDDDDDDDDPDPPPPDPDDDDDDDDDDDDDDDDDDDDDDDDDDDDDDFLVRVQVVVCVVQPHCPGQQHHWDDDDRQKTHGPFWIWGNDPPDIEIDGHQRRVVCVVQVHLPHQQHHWPHHFDQDPVNAWTKTHGPFWIWIAGPVQGIEIDGDQQRVVCVVQPHCPHPQHAWNYYFDQDPVNAWTKTHGPFWIWIAGPVQGIEIDGDQQRVVCVVQPHCPHQQHAWNYHWAQDPVNAWIWTHGPFWIWIAGPVQGIEIDGDQQRVVCVVQPHCPGQQHAWNYHWAQDPVNAWIKTHGPFWIWIAGPVQGIEIDGDLQRVVCVVQPNLPHLQHAWNYYWDADPVNAWIWTHGLRAIWIAGPVPGIDTDDFPFWWKKWKFWPKKWWQWDFPPPDFKQFFKFKWWKKAFLLQLRPDIDTFFGDGQDTGDDHGDMDDDPPTGTRDMDTPVPDQADFIKMKMKMKIWRCNDDRPRVVNVVSLVSSLVSSSVSLCVSSCSSDDDDDHDSSNSSSSSSRVSSNVSCQVVVVVCCPVDPIHMWGIDMDMDIAGGRNDDEPSSHQKYPWDWDWTDDNTIIMIITMMMGTD

Secondary structure (DSSP, 8-state):
--------------------PPP-S-HHHHHHHHHHHHHHHHHHHHHHHHHH-TTTSPPPPSSSSHHHHHHHHHHHS-HHHHHHHHHHHHHHHSS-HHHHHHHHGGGGG--TTSSS-HHHHHHHH--S------HHHHHHHHTTTTTS---------SGGGGSSS-------------------------------HHHHHHHHHHHTTGGGSTT-SB---BTTEEEETTEEEEEETTEEEEEEHHHHHHHHHTTGGGSTT-SB-S--EEPTTSS-EEEEBSSEEEEEETTTEEEEEEHHHHHHHHHTTGGGSTT-SBSS--EEPTTSS-EEEEETTEEEEEETTTEEEEEEHHHHHHHHHTTGGGSTT-SBSS--EEPTTSS-EEEEBSSEEEEEETTTEEEEEEHHHHHHHHHTTGGGSTT-SBSS--EE-TTSS-EEEEBSSEEEEEETTTEEEEEEHHHHHHHHHHTGGGSTT-SB-S--EE-TTSS-EEEEETTEEEEEETTTEEEEPPP----EEEEEEEEEEEEE-S-TTSSS--EEEEEEEEEEGGGTTSEEEEEEEEEEEE---TT-B---SS--EEEEEEGGGSS--SEEEEEEEEEEE-SS--HHHHHHHHHHHHHHHHHHHHHHHHGGG-S--SSSSHHHHHHHHHHHHHHHHHHHHTT-TTS-SSEEPPPEEEEEEE-STT--BTTTBSBPPPEEEEEE-SS-EEEEEEEEEE-

Radius of gyration: 46.47 Å; chains: 1; bounding box: 119×62×159 Å